Protein AF-A0A9P7FVW9-F1 (afdb_monomer_lite)

Foldseek 3Di:
DDDDDDDDDDDDDDDDDDDDPPPPPPPPPPQDDDPDDPDQDADPVRHGDDDDDDDDDDDDDDDDDDDDDDDDDDDDPVVVVVVVVVVVVPPPDDDDDDDFDDDDDDDDDDDDDDDDDDDDDDDDDDDDDDDDDDDDDDDDDDDDDDDDDDDDDDDDDDDDDDDDDDDDDDDDDDDDDDDDDDDDDDDDDDDDDDDDDPDDDDDDPVCCVVPDDDDPVVVVPPPPLPPPLLDDLVVVLVLLLVVCVVVVAQKEKQALAALLRDLFAFQLNRLVCNNFVQDDSDWMWMRGNQAIEIEDEPLCPVVSVVRGDPRYDYFHAPDDVGHVTPLRVCLVPDACGEYEYALSGFFLLRQVVSQVSCVVRNYDYDHDPDGSSVVSCPPRDDFDLAAKDAQDCLQLVDALLVLLQVQLVVLQPDDFQDPPPDPDDHDLQRRRFKAKRSNQVLVCNNHRMFPCRTPLGRGFGWIKIRGNPAIEIAHAPSRQDDPNVVSCVVSRYHYHHRVCVLVCLQVVVSDHYAYEYESRRRSVSCVSNPPSRYDYGHDPSVVVVVDGDPSNVSVVVVLVVQLVVLVVVLVVVVVVCVVVVDWDWQQRSQVSSQVSLVPDPPRPDHNDADDKDWAPSVVNNDDHDRPVRTDIHDPPTDIDD

pLDDT: mean 73.39, std 29.36, range [24.17, 98.81]

Radius of gyration: 37.04 Å; chains: 1; bounding box: 132×90×120 Å

Sequence (641 aa):
MIRHPTDSPTSTLNDVADDNLTFASDSERYDEIPTTLPEVHTDSNGRPKLTRSNTMTGTKKSMASSKWGYGWGVGKKQKEKEAEADKEQESMGSQTNLPLYQPPTSPPTRSNTQSTQASKSSMRTHHSQKSQQSVRIQESPRSHSPGPRDSLKRNDSQRSHVSQKSYSSQASRSTERSAASTQRSATLGQPSLASGSLRRPQLYPSDSTSTLVGSALERKMAEVDSIRDYGDTGEKLADLRRNMSTHHLDYYIVPGEDAHGSDCVAESDQRRQFISGFYGSAGQAIITMTSAYLFTDSRYWLQAREQLDKNWTLVKAGGVGEPKDWIEWLMDRVKDARIGLDARMISHEKAMLINDKILQANSKLVYPPQNLVDLVWKDKPQKSRAPIFLHPIEFAGVSATTKLHKLREWIKSQPPSVPSYSKGPATPDQVQVGTLITSLSCIAYLLNLRGSDIPHNPLFHAYLYVGLEGATLFIDGAKVVGSTGDYLKTLGVERREYLDLWTFLRRREWGTGKVLISPQTSYAISLMLTHYRYTVAPSWIEHTMAVKNETELDGLRRAYQRDGAAFVRFLAWLENKLNDGYDITEYEAASRLTEFRRSGKHFMGLAYKSISATGSNAALPHYTPRKSTARMIERDTPYLK

InterPro domains:
  IPR000587 Creatinase, N-terminal [PF01321] (237-358)
  IPR000994 Peptidase M24 [PF00557] (555-636)
  IPR029149 Creatinase/Aminopeptidase P/Spt16, N-terminal [G3DSA:3.40.350.10] (223-377)
  IPR029149 Creatinase/Aminopeptidase P/Spt16, N-terminal [G3DSA:3.40.350.10] (378-545)
  IPR029149 Creatinase/Aminopeptidase P/Spt16, N-terminal [SSF53092] (240-352)
  IPR036005 Creatinase/aminopeptidase-like [G3DSA:3.90.230.10] (546-640)
  IPR036005 Creatinase/aminopeptidase-like [SSF55920] (520-636)
  IPR050422 Xaa-Pro aminopeptidase P [PTHR43763] (164-640)

Secondary structure (DSSP, 8-state):
-----------------------------TT---SSPPP--B-TTS-B-------------------------S-STTHHHHHHHHHTTS-S----PPPPPPPPPPPPPPPP----------------------------------------------------------------------------------------PPPPTTTHHHHS---TTTTT-------------HHHHHHHHHHHHHTT-SEEEE-S--TT--SS--GGG-HHHHHH----SS-EEEEESS-EEEEE-TTSHHHHHHH--TTEEEEETT-TTS-SSHHHHHHTT-SS-EEEE-GGGSBHHHHHHHHHHHGGGT-EEE--SS-HHHHH-TTPPPPP-PPPEE--HHHHSS-HHHHHHHHHHHHHHSPP---TT--SPPPGGGSEEEEEE--HHHHHHHTTEE--SBTTB----EEEEEESS-EEEEE-GGG--THHHHHHHHTTEEEE-TTHHHHHHHHTTT-SSEEEE-TTSBHHHHHHH-TTSEEE---HHHHHHHS--HHHHHHHHHHHHHHHHHHHHHHHHHHHHHHTT---BHHHHHHHHHHHHHTSTT----SSPPP-EEGGGGGSTT----TTTPPB--TTS-EE-

Organism: NCBI:txid117069

Structure (mmCIF, N/CA/C/O backbone):
data_AF-A0A9P7FVW9-F1
#
_entry.id   AF-A0A9P7FVW9-F1
#
loop_
_atom_site.group_PDB
_atom_site.id
_atom_site.type_symbol
_atom_site.label_atom_id
_atom_site.label_alt_id
_atom_site.label_comp_id
_atom_site.label_asym_id
_atom_site.label_entity_id
_atom_site.label_seq_id
_atom_site.pdbx_PDB_ins_code
_atom_site.Cartn_x
_atom_site.Cartn_y
_atom_site.Cartn_z
_atom_site.occupancy
_atom_site.B_iso_or_equiv
_atom_site.auth_seq_id
_atom_site.auth_comp_id
_atom_site.auth_asym_id
_atom_site.auth_atom_id
_atom_site.pdbx_PDB_model_num
ATOM 1 N N . MET A 1 1 ? 43.905 15.626 -80.670 1.00 33.03 1 MET A N 1
ATOM 2 C CA . MET A 1 1 ? 44.367 16.608 -79.663 1.00 33.03 1 MET A CA 1
ATOM 3 C C . MET A 1 1 ? 44.145 15.970 -78.292 1.00 33.03 1 MET A C 1
ATOM 5 O O . MET A 1 1 ? 43.005 15.900 -77.875 1.00 33.03 1 MET A O 1
ATOM 9 N N . ILE A 1 2 ? 45.043 15.071 -77.856 1.00 26.33 2 ILE A N 1
ATOM 10 C CA . ILE A 1 2 ? 46.165 15.282 -76.898 1.00 26.33 2 ILE A CA 1
ATOM 11 C C . ILE A 1 2 ? 45.639 15.719 -75.516 1.00 26.33 2 ILE A C 1
ATOM 13 O O . ILE A 1 2 ? 45.000 16.757 -75.469 1.00 26.33 2 ILE A O 1
ATOM 17 N N . ARG A 1 3 ? 45.894 15.100 -74.351 1.00 24.17 3 ARG A N 1
ATOM 18 C CA . ARG A 1 3 ? 46.494 13.838 -73.843 1.00 24.17 3 ARG A CA 1
ATOM 19 C C . ARG A 1 3 ? 46.180 13.835 -72.319 1.00 24.17 3 ARG A C 1
ATOM 21 O O . ARG A 1 3 ? 46.150 14.906 -71.724 1.00 24.17 3 ARG A O 1
ATOM 28 N N . HIS A 1 4 ? 46.007 12.668 -71.693 1.00 28.38 4 HIS A N 1
ATOM 29 C CA . HIS A 1 4 ? 46.186 12.474 -70.234 1.00 28.38 4 HIS A CA 1
ATOM 30 C C . HIS A 1 4 ? 47.672 12.690 -69.836 1.00 28.38 4 HIS A C 1
ATOM 32 O O . HIS A 1 4 ? 48.522 12.571 -70.726 1.00 28.38 4 HIS A O 1
ATOM 38 N N . PRO A 1 5 ? 48.022 12.998 -68.562 1.00 34.16 5 PRO A N 1
ATOM 39 C CA . PRO A 1 5 ? 48.249 11.927 -67.573 1.00 34.16 5 PRO A CA 1
ATOM 40 C C . PRO A 1 5 ? 47.929 12.257 -66.095 1.00 34.16 5 PRO A C 1
ATOM 42 O O . PRO A 1 5 ? 47.655 13.388 -65.703 1.00 34.16 5 PRO A O 1
ATOM 45 N N . THR A 1 6 ? 47.950 11.170 -65.327 1.00 29.06 6 THR A N 1
ATOM 46 C CA . THR A 1 6 ? 48.055 10.990 -63.873 1.00 29.06 6 THR A CA 1
ATOM 47 C C . THR A 1 6 ? 49.204 11.774 -63.227 1.00 29.06 6 THR A C 1
ATOM 49 O O . THR A 1 6 ? 50.146 12.127 -63.924 1.00 29.06 6 THR A O 1
ATOM 52 N N . ASP A 1 7 ? 49.144 11.993 -61.904 1.00 26.38 7 ASP A N 1
ATOM 53 C CA . ASP A 1 7 ? 50.173 11.519 -60.956 1.00 26.38 7 ASP A CA 1
ATOM 54 C C . ASP A 1 7 ? 49.851 11.891 -59.497 1.00 26.38 7 ASP A C 1
ATOM 56 O O . ASP A 1 7 ? 49.470 13.011 -59.165 1.00 26.38 7 ASP A O 1
ATOM 60 N N . SER A 1 8 ? 50.024 10.902 -58.620 1.00 29.50 8 SER A N 1
ATOM 61 C CA . SER A 1 8 ? 50.327 11.079 -57.194 1.00 29.50 8 SER A CA 1
ATOM 62 C C . SER A 1 8 ? 51.852 11.087 -57.052 1.00 29.50 8 SER A C 1
ATOM 64 O O . SER A 1 8 ? 52.506 10.335 -57.775 1.00 29.50 8 SER A O 1
ATOM 66 N N . PRO A 1 9 ? 52.435 11.840 -56.104 1.00 29.36 9 PRO A N 1
ATOM 67 C CA . PRO A 1 9 ? 53.419 11.174 -55.251 1.00 29.36 9 PRO A CA 1
ATOM 68 C C . PRO A 1 9 ? 53.440 11.662 -53.794 1.00 29.36 9 PRO A C 1
ATOM 70 O O . PRO A 1 9 ? 53.329 12.840 -53.469 1.00 29.36 9 PRO A O 1
ATOM 73 N N . THR A 1 10 ? 53.658 10.684 -52.924 1.00 26.16 10 THR A N 1
ATOM 74 C CA . THR A 1 10 ? 54.301 10.755 -51.609 1.00 26.16 10 THR A CA 1
ATOM 75 C C . THR A 1 10 ? 55.466 11.750 -51.525 1.00 26.16 10 THR A C 1
ATOM 77 O O . THR A 1 10 ? 56.381 11.698 -52.343 1.00 26.16 10 THR A O 1
ATOM 80 N N . SER A 1 11 ? 55.503 12.541 -50.448 1.00 26.09 11 SER A N 1
ATOM 81 C CA . SER A 1 11 ? 56.744 13.025 -49.832 1.00 26.09 11 SER A CA 1
ATOM 82 C C . SER A 1 11 ? 56.567 13.116 -48.316 1.00 26.09 11 SER A C 1
ATOM 84 O O . SER A 1 11 ? 55.804 13.928 -47.796 1.00 26.09 11 SER A O 1
ATOM 86 N N . THR A 1 12 ? 57.256 12.213 -47.632 1.00 26.12 12 THR A N 1
ATOM 87 C CA . THR A 1 12 ? 57.608 12.232 -46.214 1.00 26.12 12 THR A CA 1
ATOM 88 C C . THR A 1 12 ? 58.617 13.345 -45.927 1.00 26.12 12 THR A C 1
ATOM 90 O O . THR A 1 12 ? 59.669 13.387 -46.560 1.00 26.12 12 THR A O 1
ATOM 93 N N . LEU A 1 13 ? 58.352 14.159 -44.905 1.00 25.83 13 LEU A N 1
ATOM 94 C CA . LEU A 1 13 ? 59.376 14.877 -44.144 1.00 25.83 13 LEU A CA 1
ATOM 95 C C . LEU A 1 13 ? 59.210 14.477 -42.675 1.00 25.83 13 LEU A C 1
ATOM 97 O O . LEU A 1 13 ? 58.238 14.853 -42.024 1.00 25.83 13 LEU A O 1
ATOM 101 N N . ASN A 1 14 ? 60.140 13.649 -42.205 1.00 27.19 14 ASN A N 1
ATOM 102 C CA . ASN A 1 14 ? 60.413 13.453 -40.788 1.00 27.19 14 ASN A CA 1
ATOM 103 C C . ASN A 1 14 ? 61.193 14.674 -40.289 1.00 27.19 14 ASN A C 1
ATOM 105 O O . ASN A 1 14 ? 62.109 15.098 -40.986 1.00 27.19 14 ASN A O 1
ATOM 109 N N . ASP A 1 15 ? 60.871 15.173 -39.095 1.00 26.33 15 ASP A N 1
ATOM 110 C CA . ASP A 1 15 ? 61.885 15.402 -38.060 1.00 26.33 15 ASP A CA 1
ATOM 111 C C . ASP A 1 15 ? 61.248 15.627 -36.671 1.00 26.33 15 ASP A C 1
ATOM 113 O O . ASP A 1 15 ? 60.527 16.590 -36.436 1.00 26.33 15 ASP A O 1
ATOM 117 N N . VAL A 1 16 ? 61.545 14.658 -35.795 1.00 26.61 16 VAL A N 1
ATOM 118 C CA . VAL A 1 16 ? 61.969 14.763 -34.384 1.00 26.61 16 VAL A CA 1
ATOM 119 C C . VAL A 1 16 ? 61.047 15.423 -33.335 1.00 26.61 16 VAL A C 1
ATOM 121 O O . VAL A 1 16 ? 60.956 16.639 -33.261 1.00 26.61 16 VAL A O 1
ATOM 124 N N . ALA A 1 17 ? 60.539 14.541 -32.450 1.00 27.83 17 ALA A N 1
ATOM 125 C CA . ALA A 1 17 ? 60.327 14.645 -30.987 1.00 27.83 17 ALA A CA 1
ATOM 126 C C . ALA A 1 17 ? 59.439 15.796 -30.448 1.00 27.83 17 ALA A C 1
ATOM 128 O O . ALA A 1 17 ? 59.603 16.952 -30.794 1.00 27.83 17 ALA A O 1
ATOM 129 N N . ASP A 1 18 ? 58.431 15.567 -29.606 1.00 27.38 18 ASP A N 1
ATOM 130 C CA . ASP A 1 18 ? 58.485 14.830 -28.343 1.00 27.38 18 ASP A CA 1
ATOM 131 C C . ASP A 1 18 ? 57.157 14.131 -28.005 1.00 27.38 18 ASP A C 1
ATOM 133 O O . ASP A 1 18 ? 56.059 14.645 -28.242 1.00 27.38 18 ASP A O 1
ATOM 137 N N . ASP A 1 19 ? 57.290 12.974 -27.357 1.00 38.09 19 ASP A N 1
ATOM 138 C CA . ASP A 1 19 ? 56.291 12.401 -26.462 1.00 38.09 19 ASP A CA 1
ATOM 139 C C . ASP A 1 19 ? 55.821 13.458 -25.453 1.00 38.09 19 ASP A C 1
ATOM 141 O O . ASP A 1 19 ? 56.627 13.944 -24.665 1.00 38.09 19 ASP A O 1
ATOM 145 N N . ASN A 1 20 ? 54.529 13.804 -25.473 1.00 29.03 20 ASN A N 1
ATOM 146 C CA . ASN A 1 20 ? 53.703 14.148 -24.302 1.00 29.03 20 ASN A CA 1
ATOM 147 C C . ASN A 1 20 ? 52.310 14.615 -24.757 1.00 29.03 20 ASN A C 1
ATOM 149 O O . ASN A 1 20 ? 51.932 15.775 -24.616 1.00 29.03 20 ASN A O 1
ATOM 153 N N . LEU A 1 21 ? 51.493 13.683 -25.251 1.00 26.52 21 LEU A N 1
ATOM 154 C CA . LEU A 1 21 ? 50.039 13.805 -25.115 1.00 26.52 21 LEU A CA 1
ATOM 155 C C . LEU A 1 21 ? 49.636 13.119 -23.807 1.00 26.52 21 LEU A C 1
ATOM 157 O O . LEU A 1 21 ? 48.954 12.098 -23.771 1.00 26.52 21 LEU A O 1
ATOM 161 N N . THR A 1 22 ? 50.110 13.690 -22.702 1.00 26.80 22 THR A N 1
ATOM 162 C CA . THR A 1 22 ? 49.490 13.485 -21.403 1.00 26.80 22 THR A CA 1
ATOM 163 C C . THR A 1 22 ? 48.146 14.196 -21.450 1.00 26.80 22 THR A C 1
ATOM 165 O O . THR A 1 22 ? 48.051 15.419 -21.380 1.00 26.80 22 THR A O 1
ATOM 168 N N . PHE A 1 23 ? 47.067 13.423 -21.560 1.00 27.09 23 PHE A N 1
ATOM 169 C CA . PHE A 1 23 ? 45.814 13.875 -20.980 1.00 27.09 23 PHE A CA 1
ATOM 170 C C . PHE A 1 23 ? 46.086 14.030 -19.485 1.00 27.09 23 PHE A C 1
ATOM 172 O O . PHE A 1 23 ? 46.113 13.047 -18.745 1.00 27.09 23 PHE A O 1
ATOM 179 N N . ALA A 1 24 ? 46.353 15.261 -19.052 1.00 28.62 24 ALA A N 1
ATOM 180 C CA . ALA A 1 24 ? 46.166 15.628 -17.667 1.00 28.62 24 ALA A CA 1
ATOM 181 C C . ALA A 1 24 ? 44.685 15.376 -17.379 1.00 28.62 24 ALA A C 1
ATOM 183 O O . ALA A 1 24 ? 43.808 16.148 -17.761 1.00 28.62 24 ALA A O 1
ATOM 184 N N . SER A 1 25 ? 44.398 14.220 -16.785 1.00 33.97 25 SER A N 1
ATOM 185 C CA . SER A 1 25 ? 43.187 14.067 -16.013 1.00 33.97 25 SER A CA 1
ATOM 186 C C . SER A 1 25 ? 43.306 15.096 -14.902 1.00 33.97 25 SER A C 1
ATOM 188 O O . SER A 1 25 ? 44.064 14.879 -13.953 1.00 33.97 25 SER A O 1
ATOM 190 N N . ASP A 1 26 ? 42.587 16.208 -15.015 1.00 28.19 26 ASP A N 1
ATOM 191 C CA . ASP A 1 26 ? 42.162 16.909 -13.817 1.00 28.19 26 ASP A CA 1
ATOM 192 C C . ASP A 1 26 ? 41.337 15.889 -13.041 1.00 28.19 26 ASP A C 1
ATOM 194 O O . ASP A 1 26 ? 40.181 15.581 -13.337 1.00 28.19 26 ASP A O 1
ATOM 198 N N . SER A 1 27 ? 42.031 15.234 -12.118 1.00 36.25 27 SER A N 1
ATOM 199 C CA . SER A 1 27 ? 41.501 14.278 -11.178 1.00 36.25 27 SER A CA 1
ATOM 200 C C . SER A 1 27 ? 40.690 15.047 -10.149 1.00 36.25 27 SER A C 1
ATOM 202 O O . SER A 1 27 ? 41.036 15.088 -8.971 1.00 36.25 27 SER A O 1
ATOM 204 N N . GLU A 1 28 ? 39.595 15.656 -10.584 1.00 30.92 28 GLU A N 1
ATOM 205 C CA . GLU A 1 28 ? 38.468 15.826 -9.695 1.00 30.92 28 GLU A CA 1
ATOM 206 C C . GLU A 1 28 ? 37.916 14.421 -9.479 1.00 30.92 28 GLU A C 1
ATOM 208 O O . GLU A 1 28 ? 37.372 13.769 -10.375 1.00 30.92 28 GLU A O 1
ATOM 213 N N . ARG A 1 29 ? 38.161 13.884 -8.283 1.00 33.62 29 ARG A N 1
ATOM 214 C CA . ARG A 1 29 ? 37.499 12.666 -7.833 1.00 33.62 29 ARG A CA 1
ATOM 215 C C . ARG A 1 29 ? 35.999 12.941 -7.890 1.00 33.62 29 ARG A C 1
ATOM 217 O O . ARG A 1 29 ? 35.458 13.625 -7.030 1.00 33.62 29 ARG A O 1
ATOM 224 N N . TYR A 1 30 ? 35.331 12.377 -8.891 1.00 41.19 30 TYR A N 1
ATOM 225 C CA . TYR A 1 30 ? 33.890 12.511 -9.147 1.00 41.19 30 TYR A CA 1
ATOM 226 C C . TYR A 1 30 ? 32.977 12.016 -8.001 1.00 41.19 30 TYR A C 1
ATOM 228 O O . TYR A 1 30 ? 31.753 12.055 -8.128 1.00 41.19 30 TYR A O 1
ATOM 236 N N . ASP A 1 31 ? 33.552 11.563 -6.885 1.00 42.53 31 ASP A N 1
ATOM 237 C CA . ASP A 1 31 ? 32.847 11.186 -5.660 1.00 42.53 31 ASP A CA 1
ATOM 238 C C . ASP A 1 31 ? 32.510 12.387 -4.755 1.00 42.53 31 ASP A C 1
ATOM 240 O O . ASP A 1 31 ? 31.701 12.252 -3.832 1.00 42.53 31 ASP A O 1
ATOM 244 N N . GLU A 1 32 ? 33.073 13.569 -5.021 1.00 43.06 32 GLU A N 1
ATOM 245 C CA . GLU A 1 32 ? 32.806 14.794 -4.264 1.00 43.06 32 GLU A CA 1
ATOM 246 C C . GLU A 1 32 ? 31.879 15.727 -5.054 1.00 43.06 32 GLU A C 1
ATOM 248 O O . GLU A 1 32 ? 32.303 16.633 -5.762 1.00 43.06 32 GLU A O 1
ATOM 253 N N . ILE A 1 33 ? 30.567 15.509 -4.930 1.00 49.12 33 ILE A N 1
ATOM 254 C CA . ILE A 1 33 ? 29.585 16.541 -5.295 1.00 49.12 33 ILE A CA 1
ATOM 255 C C . ILE A 1 33 ? 29.748 17.679 -4.273 1.00 49.12 33 ILE A C 1
ATOM 257 O O . ILE A 1 33 ? 29.624 17.396 -3.075 1.00 49.12 33 ILE A O 1
ATOM 261 N N . PRO A 1 34 ? 29.983 18.939 -4.687 1.00 40.78 34 PRO A N 1
ATOM 262 C CA . PRO A 1 34 ? 30.110 20.053 -3.756 1.00 40.78 34 PRO A CA 1
ATOM 263 C C . PRO A 1 34 ? 28.891 20.127 -2.829 1.00 40.78 34 PRO A C 1
ATOM 265 O O . PRO A 1 34 ? 27.744 20.135 -3.279 1.00 40.78 34 PRO A O 1
ATOM 268 N N . THR A 1 35 ? 29.126 20.182 -1.517 1.00 46.50 35 THR A N 1
ATOM 269 C CA . THR A 1 35 ? 28.070 20.299 -0.493 1.00 46.50 35 THR A CA 1
ATOM 270 C C . THR A 1 35 ? 27.381 21.662 -0.486 1.00 46.50 35 THR A C 1
ATOM 272 O O . THR A 1 35 ? 26.386 21.846 0.210 1.00 46.50 35 THR A O 1
ATOM 275 N N . THR A 1 36 ? 27.892 22.614 -1.261 1.00 42.09 36 THR A N 1
ATOM 276 C CA . THR A 1 36 ? 27.382 23.977 -1.380 1.00 42.09 36 THR A CA 1
ATOM 277 C C . THR A 1 36 ? 26.978 24.248 -2.822 1.00 42.09 36 THR A C 1
ATOM 279 O O . THR A 1 36 ? 27.775 24.065 -3.743 1.00 42.09 36 THR A O 1
ATOM 282 N N . LEU A 1 37 ? 25.732 24.687 -3.018 1.00 40.00 37 LEU A N 1
ATOM 283 C CA . LEU A 1 37 ? 25.268 25.193 -4.309 1.00 40.00 37 LEU A CA 1
ATOM 284 C C . LEU A 1 37 ? 26.120 26.412 -4.716 1.00 40.00 37 LEU A C 1
ATOM 286 O O . LEU A 1 37 ? 26.467 27.205 -3.839 1.00 40.00 37 LEU A O 1
ATOM 290 N N . PRO A 1 38 ? 26.446 26.595 -6.008 1.00 47.56 38 PRO A N 1
ATOM 291 C CA . PRO A 1 38 ? 27.089 27.822 -6.467 1.00 47.56 38 PRO A CA 1
ATOM 292 C C . PRO A 1 38 ? 26.199 29.036 -6.163 1.00 47.56 38 PRO A C 1
ATOM 294 O O . PRO A 1 38 ? 24.972 28.952 -6.267 1.00 47.56 38 PRO A O 1
ATOM 297 N N . GLU A 1 39 ? 26.814 30.159 -5.784 1.00 48.72 39 GLU A N 1
ATOM 298 C CA . GLU A 1 39 ? 26.090 31.398 -5.489 1.00 48.72 39 GLU A CA 1
ATOM 299 C C . GLU A 1 39 ? 25.272 31.853 -6.704 1.00 48.72 39 GLU A C 1
ATOM 301 O O . GLU A 1 39 ? 25.780 32.033 -7.813 1.00 48.72 39 GLU A O 1
ATOM 306 N N . VAL A 1 40 ? 23.970 32.047 -6.496 1.00 51.12 40 VAL A N 1
ATOM 307 C CA . VAL A 1 40 ? 23.073 32.580 -7.520 1.00 51.12 40 VAL A CA 1
ATOM 308 C C . VAL A 1 40 ? 23.276 34.090 -7.571 1.00 51.12 40 VAL A C 1
ATOM 310 O O . VAL A 1 40 ? 22.735 34.820 -6.745 1.00 51.12 40 VAL A O 1
ATOM 313 N N . HIS A 1 41 ? 24.048 34.579 -8.541 1.00 55.56 41 HIS A N 1
ATOM 314 C CA . HIS A 1 41 ? 24.176 36.019 -8.746 1.00 55.56 41 HIS A CA 1
ATOM 315 C C . HIS A 1 41 ? 22.826 36.611 -9.145 1.00 55.56 41 HIS A C 1
ATOM 317 O O . HIS A 1 41 ? 22.261 36.251 -10.179 1.00 55.56 41 HIS A O 1
ATOM 323 N N . THR A 1 42 ? 22.309 37.527 -8.335 1.00 60.06 42 THR A N 1
ATOM 324 C CA . THR A 1 42 ? 21.087 38.270 -8.634 1.00 60.06 42 THR A CA 1
ATOM 325 C C . THR A 1 42 ? 21.401 39.611 -9.291 1.00 60.06 42 THR A C 1
ATOM 327 O O . THR A 1 42 ? 22.466 40.189 -9.078 1.00 60.06 42 THR A O 1
ATOM 330 N N . ASP A 1 43 ? 20.484 40.128 -10.106 1.00 67.12 43 ASP A N 1
ATOM 331 C CA . ASP A 1 43 ? 20.532 41.530 -10.526 1.00 67.12 43 ASP A CA 1
ATOM 332 C C . ASP A 1 43 ? 20.187 42.486 -9.363 1.00 67.12 43 ASP A C 1
ATOM 334 O O . ASP A 1 43 ? 19.861 42.054 -8.254 1.00 67.12 43 ASP A O 1
ATOM 338 N N . SER A 1 44 ? 20.251 43.800 -9.608 1.00 63.19 44 SER A N 1
ATOM 339 C CA . SER A 1 44 ? 19.953 44.839 -8.606 1.00 63.19 44 SER A CA 1
ATOM 340 C C . SER A 1 44 ? 18.523 44.786 -8.051 1.00 63.19 44 SER A C 1
ATOM 342 O O . SER A 1 44 ? 18.223 45.489 -7.092 1.00 63.19 44 SER A O 1
ATOM 344 N N . ASN A 1 45 ? 17.652 43.961 -8.642 1.00 62.31 45 ASN A N 1
ATOM 345 C CA . ASN A 1 45 ? 16.263 43.758 -8.246 1.00 62.31 45 ASN A CA 1
ATOM 346 C C . ASN A 1 45 ? 16.022 42.346 -7.669 1.00 62.31 45 ASN A C 1
ATOM 348 O O . ASN A 1 45 ? 14.871 41.925 -7.547 1.00 62.31 45 ASN A O 1
ATOM 352 N N . GLY A 1 46 ? 17.083 41.600 -7.333 1.00 55.75 46 GLY A N 1
ATOM 353 C CA . GLY A 1 46 ? 16.991 40.300 -6.664 1.00 55.75 46 GLY A CA 1
ATOM 354 C C . GLY A 1 46 ? 16.620 39.121 -7.572 1.00 55.75 46 GLY A C 1
ATOM 355 O O . GLY A 1 46 ? 16.246 38.066 -7.065 1.00 55.75 46 GLY A O 1
ATOM 356 N N . ARG A 1 47 ? 16.702 39.253 -8.906 1.00 61.47 47 ARG A N 1
ATOM 357 C CA . ARG A 1 47 ? 16.367 38.162 -9.842 1.00 61.47 47 ARG A CA 1
ATOM 358 C C . ARG A 1 47 ? 17.606 37.367 -10.261 1.00 61.47 47 ARG A C 1
ATOM 360 O O . ARG A 1 47 ? 18.617 37.993 -10.569 1.00 61.47 47 ARG A O 1
ATOM 367 N N . PRO A 1 48 ? 17.542 36.023 -10.353 1.00 52.06 48 PRO A N 1
ATOM 368 C CA . PRO A 1 48 ? 18.669 35.195 -10.785 1.00 52.06 48 PRO A CA 1
ATOM 369 C C . PRO A 1 48 ? 19.185 35.595 -12.173 1.00 52.06 48 PRO A C 1
ATOM 371 O O . PRO A 1 48 ? 18.433 35.604 -13.151 1.00 52.06 48 PRO A O 1
ATOM 374 N N . LYS A 1 49 ? 20.478 35.900 -12.274 1.00 47.09 49 LYS A N 1
ATOM 375 C CA . LYS A 1 49 ? 21.154 36.293 -13.510 1.00 47.09 49 LYS A CA 1
ATOM 376 C C . LYS A 1 49 ? 21.747 35.047 -14.170 1.00 47.09 49 LYS A C 1
ATOM 378 O O . LYS A 1 49 ? 22.761 34.520 -13.731 1.00 47.09 49 LYS A O 1
ATOM 383 N N . LEU A 1 50 ? 21.112 34.567 -15.238 1.00 38.72 50 LEU A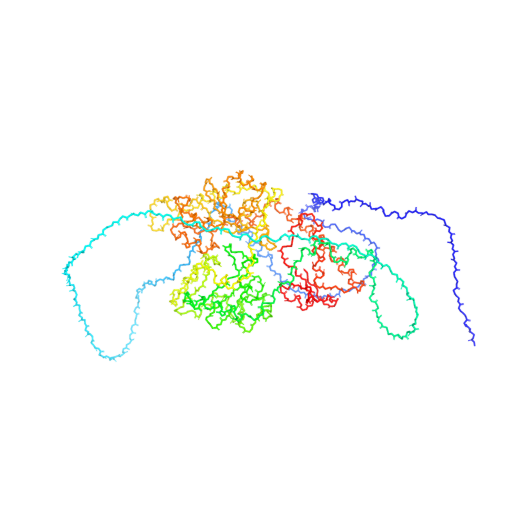 N 1
ATOM 384 C CA . LEU A 1 50 ? 21.640 33.471 -16.057 1.00 38.72 50 LEU A CA 1
ATOM 385 C C . LEU A 1 50 ? 22.812 33.981 -16.906 1.00 38.72 50 LEU A C 1
ATOM 387 O O . LEU A 1 50 ? 22.612 34.640 -17.927 1.00 38.72 50 LEU A O 1
ATOM 391 N N . THR A 1 51 ? 24.042 33.681 -16.501 1.00 40.53 51 THR A N 1
ATOM 392 C CA . THR A 1 51 ? 25.233 33.898 -17.325 1.00 40.53 51 THR A CA 1
ATOM 393 C C . THR A 1 51 ? 25.414 32.716 -18.277 1.00 40.53 51 THR A C 1
ATOM 395 O O . THR A 1 51 ? 25.692 31.595 -17.866 1.00 40.53 51 THR A O 1
ATOM 398 N N . ARG A 1 52 ? 25.250 32.951 -19.584 1.00 35.62 52 ARG A N 1
ATOM 399 C CA . ARG A 1 52 ? 25.737 32.016 -20.607 1.00 35.62 52 ARG A CA 1
ATOM 400 C C . ARG A 1 52 ? 27.243 32.209 -20.747 1.00 35.62 52 ARG A C 1
ATOM 402 O O . ARG A 1 52 ? 27.683 33.264 -21.199 1.00 35.62 52 ARG A O 1
ATOM 409 N N . SER A 1 53 ? 28.026 31.206 -20.378 1.00 32.84 53 SER A N 1
ATOM 410 C CA . SER A 1 53 ? 29.429 31.106 -20.767 1.00 32.84 53 SER A CA 1
ATOM 411 C C . SER A 1 53 ? 29.495 30.774 -22.262 1.00 32.84 53 SER A C 1
ATOM 413 O O . SER A 1 53 ? 29.128 29.686 -22.696 1.00 32.84 53 SER A O 1
ATOM 415 N N . ASN A 1 54 ? 29.916 31.747 -23.070 1.00 31.31 54 ASN A N 1
ATOM 416 C CA . ASN A 1 54 ? 30.217 31.533 -24.482 1.00 31.31 54 ASN A CA 1
ATOM 417 C C . ASN A 1 54 ? 31.559 30.806 -24.599 1.00 31.31 54 ASN A C 1
ATOM 419 O O . ASN A 1 54 ? 32.609 31.399 -24.364 1.00 31.31 54 ASN A O 1
ATOM 423 N N . THR A 1 55 ? 31.532 29.553 -25.032 1.00 31.12 55 THR A N 1
ATOM 424 C CA . THR A 1 55 ? 32.667 28.916 -25.704 1.00 31.12 55 THR A CA 1
ATOM 425 C C . THR A 1 55 ? 32.263 28.716 -27.162 1.00 31.12 55 THR A C 1
ATOM 427 O O . THR A 1 55 ? 31.164 28.239 -27.423 1.00 31.12 55 THR A O 1
ATOM 430 N N . MET A 1 56 ? 33.155 29.088 -28.087 1.00 30.50 56 MET A N 1
ATOM 431 C CA . MET A 1 56 ? 33.057 29.018 -29.559 1.00 30.50 56 MET A CA 1
ATOM 432 C C . MET A 1 56 ? 32.564 30.287 -30.278 1.00 30.50 56 MET A C 1
ATOM 434 O O . MET A 1 56 ? 31.378 30.532 -30.491 1.00 30.50 56 MET A O 1
ATOM 438 N N . THR A 1 57 ? 33.537 31.070 -30.749 1.00 35.00 57 THR A N 1
ATOM 439 C CA . THR A 1 57 ? 33.409 31.982 -31.890 1.00 35.00 57 THR A CA 1
ATOM 440 C C . THR A 1 57 ? 33.250 31.170 -33.177 1.00 35.00 57 THR A C 1
ATOM 442 O O . THR A 1 57 ? 34.212 30.578 -33.659 1.00 35.00 57 THR A O 1
ATOM 445 N N . GLY A 1 58 ? 32.039 31.160 -33.733 1.00 30.05 58 GLY A N 1
ATOM 446 C CA . GLY A 1 58 ? 31.704 30.556 -35.023 1.00 30.05 58 GLY A CA 1
ATOM 447 C C . GLY A 1 58 ? 30.750 31.454 -35.816 1.00 30.05 58 GLY A C 1
ATOM 448 O O . GLY A 1 58 ? 29.839 32.066 -35.270 1.00 30.05 58 GLY A O 1
ATOM 449 N N . THR A 1 59 ? 31.027 31.575 -37.103 1.00 30.02 59 THR A N 1
ATOM 450 C CA . THR A 1 59 ? 30.573 32.538 -38.115 1.00 30.02 59 THR A CA 1
ATOM 451 C C . THR A 1 59 ? 29.056 32.793 -38.201 1.00 30.02 59 THR A C 1
ATOM 453 O O . THR A 1 59 ? 28.246 31.872 -38.256 1.00 30.02 59 THR A O 1
ATOM 456 N N . LYS A 1 60 ? 28.665 34.074 -38.319 1.00 31.72 60 LYS A N 1
ATOM 457 C CA . LYS A 1 60 ? 27.287 34.518 -38.608 1.00 31.72 60 LYS A CA 1
ATOM 458 C C . LYS A 1 60 ? 26.862 34.144 -40.037 1.00 31.72 60 LYS A C 1
ATOM 460 O O . LYS A 1 60 ? 27.523 34.543 -40.993 1.00 31.72 60 LYS A O 1
ATOM 465 N N . LYS A 1 61 ? 25.682 33.533 -40.189 1.00 28.78 61 LYS A N 1
ATOM 466 C CA . LYS A 1 61 ? 24.846 33.631 -41.400 1.00 28.78 61 LYS A CA 1
ATOM 467 C C . LYS A 1 61 ? 23.378 33.784 -41.001 1.00 28.78 61 LYS A C 1
ATOM 469 O O . LYS A 1 61 ? 22.863 33.016 -40.198 1.00 28.78 61 LYS A O 1
ATOM 474 N N . SER A 1 62 ? 22.726 34.810 -41.544 1.00 29.73 62 SER A N 1
ATOM 475 C CA . SER A 1 62 ? 21.298 35.081 -41.373 1.00 29.73 62 SER A CA 1
ATOM 476 C C . SER A 1 62 ? 20.456 34.259 -42.350 1.00 29.73 62 SER A C 1
ATOM 478 O O . SER A 1 62 ? 20.837 34.185 -43.516 1.00 29.73 62 SER A O 1
ATOM 480 N N . MET A 1 63 ? 19.271 33.796 -41.943 1.00 27.91 63 MET A N 1
ATOM 481 C CA . MET A 1 63 ? 17.992 34.232 -42.533 1.00 27.91 63 MET A CA 1
ATOM 482 C C . MET A 1 63 ? 16.767 33.551 -41.894 1.00 27.91 63 MET A C 1
ATOM 484 O O . MET A 1 63 ? 16.797 32.381 -41.541 1.00 27.91 63 MET A O 1
ATOM 488 N N . ALA A 1 64 ? 15.687 34.341 -41.872 1.00 26.42 64 ALA A N 1
ATOM 489 C CA . ALA A 1 64 ? 14.276 33.981 -42.045 1.00 26.42 64 ALA A CA 1
ATOM 490 C C . ALA A 1 64 ? 13.517 33.210 -40.943 1.00 26.42 64 ALA A C 1
ATOM 492 O O . ALA A 1 64 ? 13.407 31.990 -40.921 1.00 26.42 64 ALA A O 1
ATOM 493 N N . SER A 1 65 ? 12.846 34.016 -40.114 1.00 31.47 65 SER A N 1
ATOM 494 C CA . SER A 1 65 ? 11.428 33.908 -39.733 1.00 31.47 65 SER A CA 1
ATOM 495 C C . SER A 1 65 ? 10.602 32.839 -40.475 1.00 31.47 65 SER A C 1
ATOM 497 O O . SER A 1 65 ? 10.277 33.008 -41.650 1.00 31.47 65 SER A O 1
ATOM 499 N N . SER A 1 66 ? 10.078 31.865 -39.728 1.00 27.31 66 SER A N 1
ATOM 500 C CA . SER A 1 66 ? 8.728 31.350 -39.970 1.00 27.31 66 SER A CA 1
ATOM 501 C C . SER A 1 66 ? 7.977 31.224 -38.644 1.00 27.31 66 SER A C 1
ATOM 503 O O . SER A 1 66 ? 8.475 30.739 -37.631 1.00 27.31 66 SER A O 1
ATOM 505 N N . LYS A 1 67 ? 6.785 31.805 -38.658 1.00 27.88 67 LYS A N 1
ATOM 506 C CA . LYS A 1 67 ? 5.882 32.047 -37.544 1.00 27.88 67 LYS A CA 1
ATOM 507 C C . LYS A 1 67 ? 4.906 30.873 -37.491 1.00 27.88 67 LYS A C 1
ATOM 509 O O . LYS A 1 67 ? 4.107 30.732 -38.406 1.00 27.88 67 LYS A O 1
ATOM 514 N N . TRP A 1 68 ? 4.949 30.072 -36.431 1.00 25.53 68 TRP A N 1
ATOM 515 C CA . TRP A 1 68 ? 3.855 29.176 -36.046 1.00 25.53 68 TRP A CA 1
ATOM 516 C C . TRP A 1 68 ? 3.490 29.486 -34.599 1.00 25.53 68 TRP A C 1
ATOM 518 O O . TRP A 1 68 ? 4.238 29.198 -33.668 1.00 25.53 68 TRP A O 1
ATOM 528 N N . GLY A 1 69 ? 2.369 30.187 -34.436 1.00 24.31 69 GLY A N 1
ATOM 529 C CA . GLY A 1 69 ? 1.794 30.499 -33.138 1.00 24.31 69 GLY A CA 1
ATOM 530 C C . GLY A 1 69 ? 0.924 29.348 -32.649 1.00 24.31 69 GLY A C 1
ATOM 531 O O . GLY A 1 69 ? 0.089 28.849 -33.394 1.00 24.31 69 GLY A O 1
ATOM 532 N N . TYR A 1 70 ? 1.080 28.994 -31.377 1.00 27.62 70 TYR A N 1
ATOM 533 C CA . TYR A 1 70 ? 0.028 28.364 -30.590 1.00 27.62 70 TYR A CA 1
ATOM 534 C C . TYR A 1 70 ? -0.406 29.366 -29.526 1.00 27.62 70 TYR A C 1
ATOM 536 O O . TYR A 1 70 ? 0.398 29.829 -28.716 1.00 27.62 70 TYR A O 1
ATOM 544 N N . GLY A 1 71 ? -1.677 29.757 -29.595 1.00 29.66 71 GLY A N 1
ATOM 545 C CA . GLY A 1 71 ? -2.303 30.655 -28.641 1.00 29.66 71 GLY A CA 1
ATOM 546 C C . GLY A 1 71 ? -2.545 29.963 -27.306 1.00 29.66 71 GLY A C 1
ATOM 547 O O . GLY A 1 71 ? -3.167 28.908 -27.255 1.00 29.66 71 GLY A O 1
ATOM 548 N N . TRP A 1 72 ? -2.112 30.616 -26.231 1.00 28.80 72 TRP A N 1
ATOM 549 C CA . TRP A 1 72 ? -2.709 30.486 -24.907 1.00 28.80 72 TRP A CA 1
ATOM 550 C C . TRP A 1 72 ? -2.926 31.890 -24.349 1.00 28.80 72 TRP A C 1
ATOM 552 O O . TRP A 1 72 ? -2.048 32.750 -24.409 1.00 28.80 72 TRP A O 1
ATOM 562 N N . GLY A 1 73 ? -4.165 32.122 -23.923 1.00 31.08 73 GLY A N 1
ATOM 563 C CA . GLY A 1 73 ? -4.772 33.429 -23.739 1.00 31.08 73 GLY A CA 1
ATOM 564 C C . GLY A 1 73 ? -4.173 34.299 -22.637 1.00 31.08 73 GLY A C 1
ATOM 565 O O . GLY A 1 73 ? -3.714 33.852 -21.586 1.00 31.08 73 GLY A O 1
ATOM 566 N N . VAL A 1 74 ? -4.273 35.597 -22.901 1.00 36.22 74 VAL A N 1
ATOM 567 C CA . VAL A 1 74 ? -4.131 36.705 -21.963 1.00 36.22 74 VAL A CA 1
ATOM 568 C C . VAL A 1 74 ? -5.263 36.609 -20.933 1.00 36.22 74 VAL A C 1
ATOM 570 O O . VAL A 1 74 ? -6.414 36.879 -21.253 1.00 36.22 74 VAL A O 1
ATOM 573 N N . GLY A 1 75 ? -4.950 36.188 -19.705 1.00 38.75 75 GLY A N 1
ATOM 574 C CA . GLY A 1 75 ? -5.947 36.106 -18.625 1.00 38.75 75 GLY A CA 1
ATOM 575 C C . GLY A 1 75 ? -5.404 35.968 -17.198 1.00 38.75 75 GLY A C 1
ATOM 576 O O . GLY A 1 75 ? -6.188 35.793 -16.273 1.00 38.75 75 GLY A O 1
ATOM 577 N N . LYS A 1 76 ? -4.082 36.039 -16.978 1.00 43.34 76 LYS A N 1
ATOM 578 C CA . LYS A 1 76 ? -3.490 35.835 -15.637 1.00 43.34 76 LYS A CA 1
ATOM 579 C C . LYS A 1 76 ? -3.332 37.101 -14.790 1.00 43.34 76 LYS A C 1
ATOM 581 O O . LYS A 1 76 ? -3.427 37.019 -13.574 1.00 43.34 76 LYS A O 1
ATOM 586 N N . LYS A 1 77 ? -3.164 38.277 -15.402 1.00 41.94 77 LYS A N 1
ATOM 587 C CA . LYS A 1 77 ? -2.790 39.495 -14.656 1.00 41.94 77 LYS A CA 1
ATOM 588 C C . LYS A 1 77 ? -3.903 40.123 -13.812 1.00 41.94 77 LYS A C 1
ATOM 590 O O . LYS A 1 77 ? -3.593 40.905 -12.923 1.00 41.94 77 LYS A O 1
ATOM 595 N N . GLN A 1 78 ? -5.171 39.806 -14.073 1.00 41.34 78 GLN A N 1
ATOM 596 C CA . GLN A 1 78 ? -6.290 40.369 -13.305 1.00 41.34 78 GLN A CA 1
ATOM 597 C C . GLN A 1 78 ? -6.636 39.508 -12.080 1.00 41.34 78 GLN A C 1
ATOM 599 O O . GLN A 1 78 ? -6.913 40.045 -11.016 1.00 41.34 78 GLN A O 1
ATOM 604 N N . LYS A 1 79 ? -6.490 38.182 -12.199 1.00 42.19 79 LYS A N 1
ATOM 605 C CA . LYS A 1 79 ? -6.800 37.216 -11.133 1.00 42.19 79 LYS A CA 1
ATOM 606 C C . LYS A 1 79 ? -5.766 37.196 -10.003 1.00 42.19 79 LYS A C 1
ATOM 608 O O . LYS A 1 79 ? -6.105 36.898 -8.866 1.00 42.19 79 LYS A O 1
ATOM 613 N N . GLU A 1 80 ? -4.513 37.528 -10.310 1.00 47.69 80 GLU A N 1
ATOM 614 C CA . GLU A 1 80 ? -3.449 37.653 -9.301 1.00 47.69 80 GLU A CA 1
ATOM 615 C C . GLU A 1 80 ? -3.630 38.902 -8.425 1.00 47.69 80 GLU A C 1
ATOM 617 O O . GLU A 1 80 ? -3.306 38.856 -7.245 1.00 47.69 80 GLU A O 1
ATOM 622 N N . LYS A 1 81 ? -4.232 39.975 -8.961 1.00 45.16 81 LYS A N 1
ATOM 623 C CA . LYS A 1 81 ? -4.507 41.212 -8.211 1.00 45.16 81 LYS A CA 1
ATOM 624 C C . LYS A 1 81 ? -5.684 41.091 -7.240 1.00 45.16 81 LYS A C 1
ATOM 626 O O . LYS A 1 81 ? -5.666 41.728 -6.196 1.00 45.16 81 LYS A O 1
ATOM 631 N N . GLU A 1 82 ? -6.687 40.282 -7.571 1.00 45.03 82 GLU A N 1
ATOM 632 C CA . GLU A 1 82 ? -7.818 39.997 -6.673 1.00 45.03 82 GLU A CA 1
ATOM 633 C C . GLU A 1 82 ? -7.404 39.035 -5.544 1.00 45.03 82 GLU A C 1
ATOM 635 O O . GLU A 1 82 ? -7.772 39.240 -4.394 1.00 45.03 82 GLU A O 1
ATOM 640 N N . ALA A 1 83 ? -6.530 38.061 -5.831 1.00 50.03 83 ALA A N 1
ATOM 641 C CA . ALA A 1 83 ? -6.025 37.113 -4.832 1.00 50.03 83 ALA A CA 1
ATOM 642 C C . ALA A 1 83 ? -5.052 37.728 -3.801 1.00 50.03 83 ALA A C 1
ATOM 644 O O . ALA A 1 83 ? -4.854 37.158 -2.727 1.00 50.03 83 ALA A O 1
ATOM 645 N N . GLU A 1 84 ? -4.418 38.859 -4.125 1.00 49.53 84 GLU A N 1
ATOM 646 C CA . GLU A 1 84 ? -3.582 39.618 -3.184 1.00 49.53 84 GLU A CA 1
ATOM 647 C C . GLU A 1 84 ? -4.426 40.468 -2.222 1.00 49.53 84 GLU A C 1
ATOM 649 O O . GLU A 1 84 ? -4.079 40.568 -1.049 1.00 49.53 84 GLU A O 1
ATOM 654 N N . ALA A 1 85 ? -5.572 40.989 -2.676 1.00 43.81 85 ALA A N 1
ATOM 655 C CA . ALA A 1 85 ? -6.489 41.765 -1.840 1.00 43.81 85 ALA A CA 1
ATOM 656 C C . ALA A 1 85 ? -7.225 40.896 -0.799 1.00 43.81 85 ALA A C 1
ATOM 658 O O . ALA A 1 85 ? -7.415 41.330 0.336 1.00 43.81 85 ALA A O 1
ATOM 659 N N . ASP A 1 86 ? -7.561 39.648 -1.144 1.00 45.09 86 ASP A N 1
ATOM 660 C CA . ASP A 1 86 ? -8.224 38.716 -0.217 1.00 45.09 86 ASP A CA 1
ATOM 661 C C . ASP A 1 86 ? -7.274 38.192 0.882 1.00 45.09 86 ASP A C 1
ATOM 663 O O . ASP A 1 86 ? -7.705 37.878 1.992 1.00 45.09 86 ASP A O 1
ATOM 667 N N . LYS A 1 87 ? -5.958 38.157 0.624 1.00 45.81 87 LYS A N 1
ATOM 668 C CA . LYS A 1 87 ? -4.952 37.716 1.610 1.00 45.81 87 LYS A CA 1
ATOM 669 C C . LYS A 1 87 ? -4.677 38.732 2.717 1.00 45.81 87 LYS A C 1
ATOM 671 O O . LYS A 1 87 ? -4.260 38.329 3.802 1.00 45.81 87 LYS A O 1
ATOM 676 N N . GLU A 1 88 ? -4.914 40.020 2.479 1.00 39.41 88 GLU A N 1
ATOM 677 C CA . GLU A 1 88 ? -4.725 41.060 3.499 1.00 39.41 88 GLU A CA 1
ATOM 678 C C . GLU A 1 88 ? -5.892 41.142 4.503 1.00 39.41 88 GLU A C 1
ATOM 680 O O . GLU A 1 88 ? -5.728 41.727 5.573 1.00 39.41 88 GLU A O 1
ATOM 685 N N . GLN A 1 89 ? -7.040 40.500 4.237 1.00 35.34 89 GLN A N 1
ATOM 686 C CA . GLN A 1 89 ? -8.168 40.447 5.182 1.00 35.34 89 GLN A CA 1
ATOM 687 C C . GLN A 1 89 ? -8.165 39.230 6.128 1.00 35.34 89 GLN A C 1
ATOM 689 O O . GLN A 1 89 ? -8.818 39.281 7.169 1.00 35.34 89 GLN A O 1
ATOM 694 N N . GLU A 1 90 ? -7.402 38.168 5.846 1.00 36.66 90 GLU A N 1
ATOM 695 C CA . GLU A 1 90 ? -7.372 36.944 6.675 1.00 36.66 90 GLU A CA 1
ATOM 696 C C . GLU A 1 90 ? -6.274 36.921 7.763 1.00 36.66 90 GLU A C 1
ATOM 698 O O . GLU A 1 90 ? -6.214 35.986 8.563 1.00 36.66 90 GLU A O 1
ATOM 703 N N . SER A 1 91 ? -5.408 37.939 7.868 1.00 30.52 91 SER A N 1
ATOM 704 C CA . SER A 1 91 ? -4.253 37.904 8.788 1.00 30.52 91 SER A CA 1
ATOM 705 C C . SER A 1 91 ? -4.536 38.326 10.242 1.00 30.52 91 SER A C 1
ATOM 707 O O . SER A 1 91 ? -3.595 38.543 11.007 1.00 30.52 91 SER A O 1
ATOM 709 N N . MET A 1 92 ? -5.798 38.431 10.667 1.00 34.09 92 MET A N 1
ATOM 710 C CA . MET A 1 92 ? -6.159 38.686 12.069 1.00 34.09 92 MET A CA 1
ATOM 711 C C . MET A 1 92 ? -6.944 37.510 12.661 1.00 34.09 92 MET A C 1
ATOM 713 O O . MET A 1 92 ? -8.170 37.493 12.654 1.00 34.09 92 MET A O 1
ATOM 717 N N . GLY A 1 93 ? -6.206 36.541 13.220 1.00 35.41 93 GLY A N 1
ATOM 718 C CA . GLY A 1 93 ? -6.737 35.521 14.134 1.00 35.41 93 GLY A CA 1
ATOM 719 C C . GLY A 1 93 ? -6.395 34.074 13.770 1.00 35.41 93 GLY A C 1
ATOM 720 O O . GLY A 1 93 ? -7.272 33.320 13.366 1.00 35.41 93 GLY A O 1
ATOM 721 N N . SER A 1 94 ? -5.143 33.636 13.963 1.00 28.98 94 SER A N 1
ATOM 722 C CA . SER A 1 94 ? -4.774 32.224 13.776 1.00 28.98 94 SER A CA 1
ATOM 723 C C . SER A 1 94 ? -4.797 31.432 15.094 1.00 28.98 94 SER A C 1
ATOM 725 O O . SER A 1 94 ? -3.838 31.454 15.867 1.00 28.98 94 SER A O 1
ATOM 727 N N . GLN A 1 95 ? -5.866 30.666 15.314 1.00 32.84 95 GLN A N 1
ATOM 728 C CA . GLN A 1 95 ? -5.826 29.403 16.059 1.00 32.84 95 GLN A CA 1
ATOM 729 C C . GLN A 1 95 ? -6.324 28.303 15.118 1.00 32.84 95 GLN A C 1
ATOM 731 O O . GLN A 1 95 ? -7.474 28.310 14.686 1.00 32.84 95 GLN A O 1
ATOM 736 N N . THR A 1 96 ? -5.446 27.372 14.755 1.00 33.97 96 THR A N 1
ATOM 737 C CA . THR A 1 96 ? -5.744 26.290 13.814 1.00 33.97 96 THR A CA 1
ATOM 738 C C . THR A 1 96 ? -6.411 25.116 14.534 1.00 33.97 96 THR A C 1
ATOM 740 O O . THR A 1 96 ? -5.746 24.246 15.089 1.00 33.97 96 THR A O 1
ATOM 743 N N . ASN A 1 97 ? -7.744 25.065 14.495 1.00 34.66 97 ASN A N 1
ATOM 744 C CA . ASN A 1 97 ? -8.509 23.844 14.761 1.00 34.66 97 ASN A CA 1
ATOM 745 C C . ASN A 1 97 ? -8.791 23.131 13.431 1.00 34.66 97 ASN A C 1
ATOM 747 O O . ASN A 1 97 ? -9.415 23.698 12.536 1.00 34.66 97 ASN A O 1
ATOM 751 N N . LEU A 1 98 ? -8.324 21.888 13.293 1.00 37.00 98 LEU A N 1
ATOM 752 C CA . LEU A 1 98 ? -8.639 21.030 12.147 1.00 37.00 98 LEU A CA 1
ATOM 753 C C . LEU A 1 98 ? -10.084 20.506 12.271 1.00 37.00 98 LEU A C 1
ATOM 755 O O . LEU A 1 98 ? -10.460 20.053 13.356 1.00 37.00 98 LEU A O 1
ATOM 759 N N . PRO A 1 99 ? -10.898 20.518 11.199 1.00 34.38 99 PRO A N 1
ATOM 760 C CA . PRO A 1 99 ? -12.258 19.997 11.262 1.00 34.38 99 PRO A CA 1
ATOM 761 C C . PRO A 1 99 ? -12.260 18.466 11.385 1.00 34.38 99 PRO A C 1
ATOM 763 O O . PRO A 1 99 ? -11.591 17.762 10.627 1.00 34.38 99 PRO A O 1
ATOM 766 N N . LEU A 1 100 ? -13.041 17.945 12.338 1.00 38.81 100 LEU A N 1
ATOM 767 C CA . LEU A 1 100 ? -13.351 16.518 12.413 1.00 38.81 100 LEU A CA 1
ATOM 768 C C . LEU A 1 100 ? -14.172 16.086 11.192 1.00 38.81 100 LEU A C 1
ATOM 770 O O . LEU A 1 100 ? -15.083 16.788 10.757 1.00 38.81 100 LEU A O 1
ATOM 774 N N . TYR A 1 101 ? -13.883 14.882 10.701 1.00 38.06 101 TYR A N 1
ATOM 775 C CA . TYR A 1 101 ? -14.697 14.182 9.712 1.00 38.06 101 TYR A CA 1
ATOM 776 C C . TYR A 1 101 ? -16.149 14.054 10.204 1.00 38.06 101 TYR A C 1
ATOM 778 O O . TYR A 1 101 ? -16.399 13.470 11.262 1.00 38.06 101 TYR A O 1
ATOM 786 N N . GLN A 1 102 ? -17.102 14.590 9.438 1.00 33.22 102 GLN A N 1
ATOM 787 C CA . GLN A 1 102 ? -18.535 14.389 9.659 1.00 33.22 102 GLN A CA 1
ATOM 788 C C . GLN A 1 102 ? -19.048 13.305 8.699 1.00 33.22 102 GLN A C 1
ATOM 790 O O . GLN A 1 102 ? -18.826 13.424 7.492 1.00 33.22 102 GLN A O 1
ATOM 795 N N . PRO A 1 103 ? -19.731 12.253 9.188 1.00 33.94 103 PRO A N 1
ATOM 796 C CA . PRO A 1 103 ? -20.382 11.290 8.308 1.00 33.94 103 PRO A CA 1
ATOM 797 C C . PRO A 1 103 ? -21.541 11.954 7.536 1.00 33.94 103 PRO A C 1
ATOM 799 O O . PRO A 1 103 ? -22.139 12.908 8.042 1.00 33.94 103 PRO A O 1
ATOM 802 N N . PRO A 1 104 ? -21.885 11.463 6.329 1.00 34.75 104 PRO A N 1
ATOM 803 C CA . PRO A 1 104 ? -22.958 12.034 5.521 1.00 34.75 104 PRO A CA 1
ATOM 804 C C . PRO A 1 104 ? -24.307 11.944 6.247 1.00 34.75 104 PRO A C 1
ATOM 806 O O . PRO A 1 104 ? -24.709 10.886 6.729 1.00 34.75 104 PRO A O 1
ATOM 809 N N . THR A 1 105 ? -25.006 13.074 6.335 1.00 39.56 105 THR A N 1
ATOM 810 C CA . THR A 1 105 ? -26.340 13.181 6.928 1.00 39.56 105 THR A CA 1
ATOM 811 C C . THR A 1 105 ? -27.423 12.747 5.940 1.00 39.56 105 THR A C 1
ATOM 813 O O . THR A 1 105 ? -27.372 13.034 4.745 1.00 39.56 105 THR A O 1
ATOM 816 N N . SER A 1 106 ? -28.427 12.042 6.461 1.00 39.34 106 SER A N 1
ATOM 817 C CA . SER A 1 106 ? -29.649 11.648 5.751 1.00 39.34 106 SER A CA 1
ATOM 818 C C . SER A 1 106 ? -30.465 12.881 5.315 1.00 39.34 106 SER A C 1
ATOM 820 O O . SER A 1 106 ? -30.414 13.906 6.001 1.00 39.34 106 SER A O 1
ATOM 822 N N . PRO A 1 107 ? -31.240 12.821 4.214 1.00 38.66 107 PRO A N 1
ATOM 823 C CA . PRO A 1 107 ? -31.964 13.986 3.707 1.00 38.66 107 PRO A CA 1
ATOM 824 C C . PRO A 1 107 ? -33.092 14.428 4.660 1.00 38.66 107 PRO A C 1
ATOM 826 O O . PRO A 1 107 ? -33.680 13.591 5.351 1.00 38.66 107 PRO A O 1
ATOM 829 N N . PRO A 1 108 ? -33.428 15.732 4.707 1.00 34.91 108 PRO A N 1
ATOM 830 C CA . PRO A 1 108 ? -34.355 16.262 5.697 1.00 34.91 108 PRO A CA 1
ATOM 831 C C . PRO A 1 108 ? -35.804 15.829 5.437 1.00 34.91 108 PRO A C 1
ATOM 833 O O . PRO A 1 108 ? -36.343 15.952 4.336 1.00 34.91 108 PRO A O 1
ATOM 836 N N . THR A 1 109 ? -36.461 15.389 6.508 1.00 31.80 109 THR A N 1
ATOM 837 C CA . THR A 1 109 ? -37.917 15.276 6.634 1.00 31.80 109 THR A CA 1
ATOM 838 C C . THR A 1 109 ? -38.587 16.634 6.415 1.00 31.80 109 THR A C 1
ATOM 840 O O . THR A 1 109 ? -38.282 17.604 7.109 1.00 31.80 109 THR A O 1
ATOM 843 N N . ARG A 1 110 ? -39.530 16.682 5.464 1.00 30.95 110 ARG A N 1
ATOM 844 C CA . ARG A 1 110 ? -40.415 17.823 5.179 1.00 30.95 110 ARG A CA 1
ATOM 845 C C . ARG A 1 110 ? -41.145 18.290 6.443 1.00 30.95 110 ARG A C 1
ATOM 847 O O . ARG A 1 110 ? -41.905 17.523 7.031 1.00 30.95 110 ARG A O 1
ATOM 854 N N . SER A 1 111 ? -40.977 19.561 6.795 1.00 29.97 111 SER A N 1
ATOM 855 C CA . SER A 1 111 ? -41.854 20.279 7.718 1.00 29.97 111 SER A CA 1
ATOM 856 C C . SER A 1 111 ? -42.973 20.997 6.958 1.00 29.97 111 SER A C 1
ATOM 858 O O . SER A 1 111 ? -42.802 21.484 5.841 1.00 29.97 111 SER A O 1
ATOM 860 N N . ASN A 1 112 ? -44.144 20.998 7.590 1.00 28.55 112 ASN A N 1
ATOM 861 C CA . ASN A 1 112 ? -45.394 21.598 7.143 1.00 28.55 112 ASN A CA 1
ATOM 862 C C . ASN A 1 112 ? -45.279 23.105 6.875 1.00 28.55 112 ASN A C 1
ATOM 864 O O . ASN A 1 112 ? -44.804 23.850 7.732 1.00 28.55 112 ASN A O 1
ATOM 868 N N . THR A 1 113 ? -45.877 23.563 5.776 1.00 30.73 113 THR A N 1
ATOM 869 C CA . THR A 1 113 ? -46.377 24.935 5.635 1.00 30.73 113 THR A CA 1
ATOM 870 C C . THR A 1 113 ? -47.891 24.914 5.442 1.00 30.73 113 THR A C 1
ATOM 872 O O . THR A 1 113 ? -48.437 24.167 4.630 1.00 30.73 113 THR A O 1
ATOM 875 N N . GLN A 1 114 ? -48.574 25.709 6.267 1.00 29.11 114 GLN A N 1
ATOM 876 C CA . GLN A 1 114 ? -50.013 25.933 6.240 1.00 29.11 114 GLN A CA 1
ATOM 877 C C . GLN A 1 114 ? -50.413 26.886 5.103 1.00 29.11 114 GLN A C 1
ATOM 879 O O . GLN A 1 114 ? -49.785 27.916 4.893 1.00 29.11 114 GLN A O 1
ATOM 884 N N . SER A 1 115 ? -51.506 26.499 4.440 1.00 28.52 115 SER A N 1
ATOM 885 C CA . SER A 1 115 ? -52.593 27.283 3.830 1.00 28.52 115 SER A CA 1
ATOM 886 C C . SER A 1 115 ? -52.308 28.574 3.050 1.00 28.52 115 SER A C 1
ATOM 888 O O . SER A 1 115 ? -51.887 29.581 3.609 1.00 28.52 115 SER A O 1
ATOM 890 N N . THR A 1 116 ? -52.845 28.630 1.828 1.00 29.14 116 THR A N 1
ATOM 891 C CA . THR A 1 116 ? -53.846 29.647 1.445 1.00 29.14 116 THR A CA 1
ATOM 892 C C . THR A 1 116 ? -54.717 29.148 0.285 1.00 29.14 116 THR A C 1
ATOM 894 O O . THR A 1 116 ? -54.347 28.251 -0.465 1.00 29.14 116 THR A O 1
ATOM 897 N N . GLN A 1 117 ? -55.941 29.667 0.265 1.00 27.64 117 GLN A N 1
ATOM 898 C CA . GLN A 1 117 ? -57.145 29.213 -0.431 1.00 27.64 117 GLN A CA 1
ATOM 899 C C . GLN A 1 117 ? -57.127 29.431 -1.957 1.00 27.64 117 GLN A C 1
ATOM 901 O O . GLN A 1 117 ? -56.557 30.416 -2.411 1.00 27.64 117 GLN A O 1
ATOM 906 N N . ALA A 1 118 ? -57.864 28.601 -2.717 1.00 26.36 118 ALA A N 1
ATOM 907 C CA . ALA A 1 118 ? -59.049 29.019 -3.500 1.00 26.36 118 ALA A CA 1
ATOM 908 C C . ALA A 1 118 ? -59.506 27.963 -4.546 1.00 26.36 118 ALA A C 1
ATOM 910 O O . ALA A 1 118 ? -58.900 27.799 -5.595 1.00 26.36 118 ALA A O 1
ATOM 911 N N . SER A 1 119 ? -60.658 27.347 -4.250 1.00 26.50 119 SER A N 1
ATOM 912 C CA . SER A 1 119 ? -61.874 27.290 -5.091 1.00 26.50 119 SER A CA 1
ATOM 913 C C . SER A 1 119 ? -61.973 26.461 -6.394 1.00 26.50 119 SER A C 1
ATOM 915 O O . SER A 1 119 ? -61.278 26.709 -7.371 1.00 26.50 119 SER A O 1
ATOM 917 N N . LYS A 1 120 ? -63.086 25.688 -6.428 1.00 28.78 120 LYS A N 1
ATOM 918 C CA . LYS A 1 120 ? -63.849 25.071 -7.552 1.00 28.78 120 LYS A CA 1
ATOM 919 C C . LYS A 1 120 ? -63.311 23.727 -8.078 1.00 28.78 120 LYS A C 1
ATOM 921 O O . LYS A 1 120 ? -62.123 23.585 -8.276 1.00 28.78 120 LYS A O 1
ATOM 926 N N . SER A 1 121 ? -64.095 22.699 -8.411 1.00 27.22 121 SER A N 1
ATOM 927 C CA . SER A 1 121 ? -65.507 22.315 -8.222 1.00 27.22 121 SER A CA 1
ATOM 928 C C . SER A 1 121 ? -65.699 20.941 -8.895 1.00 27.22 121 SER A C 1
ATOM 930 O O . SER A 1 121 ? -65.169 20.766 -9.988 1.00 27.22 121 SER A O 1
ATOM 932 N N . SER A 1 122 ? -66.560 20.066 -8.342 1.00 27.92 122 SER A N 1
ATOM 933 C CA . SER A 1 122 ? -67.195 18.890 -9.003 1.00 27.92 122 SER A CA 1
ATOM 934 C C . SER A 1 122 ? -66.254 17.701 -9.341 1.00 27.92 122 SER A C 1
ATOM 936 O O . SER A 1 122 ? -65.116 17.919 -9.709 1.00 27.92 122 SER A O 1
ATOM 938 N N . MET A 1 123 ? -66.577 16.408 -9.211 1.00 29.17 123 MET A N 1
ATOM 939 C CA . MET A 1 123 ? -67.842 15.672 -9.158 1.00 29.17 123 MET A CA 1
ATOM 940 C C . MET A 1 123 ? -67.757 14.394 -8.288 1.00 29.17 123 MET A C 1
ATOM 942 O O . MET A 1 123 ? -66.691 13.850 -8.024 1.00 29.17 123 MET A O 1
ATOM 946 N N . ARG A 1 124 ? -68.952 13.950 -7.877 1.00 26.86 124 ARG A N 1
ATOM 947 C CA . ARG A 1 124 ? -69.364 12.680 -7.245 1.00 26.86 124 ARG A CA 1
ATOM 948 C C . ARG A 1 124 ? -68.747 11.407 -7.851 1.00 26.86 124 ARG A C 1
ATOM 950 O O . ARG A 1 124 ? -68.664 11.331 -9.066 1.00 26.86 124 ARG A O 1
ATOM 957 N N . THR A 1 125 ? -68.507 10.388 -7.010 1.00 30.52 125 THR A N 1
ATOM 958 C CA . THR A 1 125 ? -69.309 9.134 -6.821 1.00 30.52 125 THR A CA 1
ATOM 959 C C . THR A 1 125 ? -68.525 8.183 -5.893 1.00 30.52 125 THR A C 1
ATOM 961 O O . THR A 1 125 ? -67.381 7.874 -6.183 1.00 30.52 125 THR A O 1
ATOM 964 N N . HIS A 1 126 ? -68.958 7.959 -4.647 1.00 29.75 126 HIS A N 1
ATOM 965 C CA . HIS A 1 126 ? -69.817 6.871 -4.122 1.00 29.75 126 HIS A CA 1
ATOM 966 C C . HIS A 1 126 ? -69.116 5.533 -3.770 1.00 29.75 126 HIS A C 1
ATOM 968 O O . HIS A 1 126 ? -68.430 4.943 -4.590 1.00 29.75 126 HIS A O 1
ATOM 974 N N . HIS A 1 127 ? -69.445 5.075 -2.547 1.00 31.58 127 HIS A N 1
ATOM 975 C CA . HIS A 1 127 ? -69.230 3.784 -1.854 1.00 31.58 127 HIS A CA 1
ATOM 976 C C . HIS A 1 127 ? -67.904 3.588 -1.083 1.00 31.58 127 HIS A C 1
ATOM 978 O O . HIS A 1 127 ? -66.845 3.505 -1.682 1.00 31.58 127 HIS A O 1
ATOM 984 N N . SER A 1 128 ? -67.847 3.695 0.264 1.00 29.88 128 SER A N 1
ATOM 985 C CA . SER A 1 128 ? -68.479 2.914 1.375 1.00 29.88 128 SER A CA 1
ATOM 986 C C . SER A 1 128 ? -67.883 1.498 1.492 1.00 29.88 128 SER A C 1
ATOM 988 O O . SER A 1 128 ? -67.817 0.837 0.471 1.00 29.88 128 SER A O 1
ATOM 990 N N . GLN A 1 129 ? -67.466 0.909 2.620 1.00 31.34 129 GLN A N 1
ATOM 991 C CA . GLN A 1 129 ? -67.630 1.104 4.074 1.00 31.34 129 GLN A CA 1
ATOM 992 C C . GLN A 1 129 ? -66.349 0.551 4.759 1.00 31.34 129 GLN A C 1
ATOM 994 O O . GLN A 1 129 ? -65.755 -0.397 4.264 1.00 31.34 129 GLN A O 1
ATOM 999 N N . LYS A 1 130 ? -65.751 1.207 5.763 1.00 29.20 130 LYS A N 1
ATOM 1000 C CA . LYS A 1 130 ? -65.899 0.944 7.215 1.00 29.20 130 LYS A CA 1
ATOM 1001 C C . LYS A 1 130 ? -66.069 -0.530 7.639 1.00 29.20 130 LYS A C 1
ATOM 1003 O O . LYS A 1 130 ? -67.163 -1.062 7.539 1.00 29.20 130 LYS A O 1
ATOM 1008 N N . SER A 1 131 ? -65.073 -1.046 8.364 1.00 29.89 131 SER A N 1
ATOM 1009 C CA . SER A 1 131 ? -65.290 -1.667 9.682 1.00 29.89 131 SER A CA 1
ATOM 1010 C C . SER A 1 131 ? -64.022 -1.571 10.540 1.00 29.89 131 SER A C 1
ATOM 1012 O O . SER A 1 131 ? -62.987 -2.150 10.223 1.00 29.89 131 SER A O 1
ATOM 1014 N N . GLN A 1 132 ? -64.122 -0.806 11.626 1.00 31.61 132 GLN A N 1
ATOM 1015 C CA . GLN A 1 132 ? -63.259 -0.903 12.801 1.00 31.61 132 GLN A CA 1
ATOM 1016 C C . GLN A 1 132 ? -63.724 -2.099 13.639 1.00 31.61 132 GLN A C 1
ATOM 1018 O O . GLN A 1 132 ? -64.932 -2.264 13.780 1.00 31.61 132 GLN A O 1
ATOM 1023 N N . GLN A 1 133 ? -62.810 -2.821 14.293 1.00 28.98 133 GLN A N 1
ATOM 1024 C CA . GLN A 1 133 ? -62.980 -3.139 15.715 1.00 28.98 133 GLN A CA 1
ATOM 1025 C C . GLN A 1 133 ? -61.679 -3.612 16.379 1.00 28.98 133 GLN A C 1
ATOM 1027 O O . GLN A 1 133 ? -60.924 -4.430 15.868 1.00 28.98 133 GLN A O 1
ATOM 1032 N N . SER A 1 134 ? -61.454 -3.003 17.535 1.00 31.12 134 SER A N 1
ATOM 1033 C CA . SER A 1 134 ? -60.448 -3.205 18.576 1.00 31.12 134 SER A CA 1
ATOM 1034 C C . SER A 1 134 ? -60.874 -4.259 19.610 1.00 31.12 134 SER A C 1
ATOM 1036 O O . SER A 1 134 ? -62.073 -4.486 19.728 1.00 31.12 134 SER A O 1
ATOM 1038 N N . VAL A 1 135 ? -59.910 -4.765 20.410 1.00 28.39 135 VAL A N 1
ATOM 1039 C CA . VAL A 1 135 ? -59.923 -5.190 21.855 1.00 28.39 135 VAL A CA 1
ATOM 1040 C C . VAL A 1 135 ? -58.801 -6.249 22.014 1.00 28.39 135 VAL A C 1
ATOM 1042 O O . VAL A 1 135 ? -58.774 -7.199 21.246 1.00 28.39 135 VAL A O 1
ATOM 1045 N N . ARG A 1 136 ? -57.684 -6.079 22.747 1.00 27.58 136 ARG A N 1
ATOM 1046 C CA . ARG A 1 136 ? -57.353 -5.846 24.183 1.00 27.58 136 ARG A CA 1
ATOM 1047 C C . ARG A 1 136 ? -57.372 -7.117 25.087 1.00 27.58 136 ARG A C 1
ATOM 1049 O O . ARG A 1 136 ? -58.435 -7.504 25.533 1.00 27.58 136 ARG A O 1
ATOM 1056 N N . ILE A 1 137 ? -56.155 -7.637 25.376 1.00 30.14 137 ILE A N 1
ATOM 1057 C CA . ILE A 1 137 ? -55.533 -8.150 26.647 1.00 30.14 137 ILE A CA 1
ATOM 1058 C C . ILE A 1 137 ? -56.230 -9.281 27.463 1.00 30.14 137 ILE A C 1
ATOM 1060 O O . ILE A 1 137 ? -57.356 -9.073 27.887 1.00 30.14 137 ILE A O 1
ATOM 1064 N N . GLN A 1 138 ? -55.536 -10.403 27.800 1.00 30.05 138 GLN A N 1
ATOM 1065 C CA . GLN A 1 138 ? -54.867 -10.698 29.112 1.00 30.05 138 GLN A CA 1
ATOM 1066 C C . GLN A 1 138 ? -54.444 -12.190 29.352 1.00 30.05 138 GLN A C 1
ATOM 1068 O O . GLN A 1 138 ? -55.212 -13.099 29.077 1.00 30.05 138 GLN A O 1
ATOM 1073 N N . GLU A 1 139 ? -53.230 -12.369 29.915 1.00 28.44 139 GLU A N 1
ATOM 1074 C CA . GLU A 1 139 ? -52.699 -13.341 30.927 1.00 28.44 139 GLU A CA 1
ATOM 1075 C C . GLU A 1 139 ? -52.689 -14.900 30.839 1.00 28.44 139 GLU A C 1
ATOM 1077 O O . GLU A 1 139 ? -53.575 -15.566 30.322 1.00 28.44 139 GLU A O 1
ATOM 1082 N N . SER A 1 140 ? -51.605 -15.440 31.437 1.00 32.03 140 SER A N 1
ATOM 1083 C CA . SER A 1 140 ? -51.100 -16.829 31.606 1.00 32.03 140 SER A CA 1
ATOM 1084 C C . SER A 1 140 ? -51.806 -17.658 32.716 1.00 32.03 140 SER A C 1
ATOM 1086 O O . SER A 1 140 ? -52.636 -17.087 33.419 1.00 32.03 140 SER A O 1
ATOM 1088 N N . PRO A 1 141 ? -51.464 -18.959 32.978 1.00 45.72 141 PRO A N 1
ATOM 1089 C CA . PRO A 1 141 ? -50.365 -19.311 33.919 1.00 45.72 141 PRO A CA 1
ATOM 1090 C C . PRO A 1 141 ? -49.649 -20.697 33.725 1.00 45.72 141 PRO A C 1
ATOM 1092 O O . PRO A 1 141 ? -49.786 -21.367 32.711 1.00 45.72 141 PRO A O 1
ATOM 1095 N N . ARG A 1 142 ? -48.811 -21.042 34.725 1.00 33.25 142 ARG A N 1
ATOM 1096 C CA . ARG A 1 142 ? -47.633 -21.948 34.856 1.00 33.25 142 ARG A CA 1
ATOM 1097 C C . ARG A 1 142 ? -47.848 -23.478 35.048 1.00 33.25 142 ARG A C 1
ATOM 1099 O O . ARG A 1 142 ? -48.903 -23.902 35.501 1.00 33.25 142 ARG A O 1
ATOM 1106 N N . SER A 1 143 ? -46.695 -24.192 35.000 1.00 30.92 143 SER A N 1
ATOM 1107 C CA . SER A 1 143 ? -46.175 -25.269 35.913 1.00 30.92 143 SER A CA 1
ATOM 1108 C C . SER A 1 143 ? -46.045 -26.677 35.272 1.00 30.92 143 SER A C 1
ATOM 1110 O O . SER A 1 143 ? -46.813 -26.962 34.369 1.00 30.92 143 SER A O 1
ATOM 1112 N N . HIS A 1 144 ? -45.118 -27.614 35.562 1.00 30.52 144 HIS A N 1
ATOM 1113 C CA . HIS A 1 144 ? -44.093 -27.876 36.598 1.00 30.52 144 HIS A CA 1
ATOM 1114 C C . HIS A 1 144 ? -43.016 -28.876 36.055 1.00 30.52 144 HIS A C 1
ATOM 1116 O O . HIS A 1 144 ? -43.298 -29.653 35.150 1.00 30.52 144 HIS A O 1
ATOM 1122 N N . SER A 1 145 ? -41.800 -28.881 36.630 1.00 31.91 145 SER A N 1
ATOM 1123 C CA . SER A 1 145 ? -40.732 -29.924 36.521 1.00 31.91 145 SER A CA 1
ATOM 1124 C C . SER A 1 145 ? -40.906 -31.012 37.625 1.00 31.91 145 SER A C 1
ATOM 1126 O O . SER A 1 145 ? -41.825 -30.803 38.420 1.00 31.91 145 SER A O 1
ATOM 1128 N N . PRO A 1 146 ? -40.100 -32.111 37.786 1.00 47.69 146 PRO A N 1
ATOM 1129 C CA . PRO A 1 146 ? -38.628 -32.106 38.016 1.00 47.69 146 PRO A CA 1
ATOM 1130 C C . PRO A 1 146 ? -37.810 -33.343 37.508 1.00 47.69 146 PRO A C 1
ATOM 1132 O O . PRO A 1 146 ? -38.360 -34.282 36.949 1.00 47.69 146 PRO A O 1
ATOM 1135 N N . GLY A 1 147 ? -36.472 -33.296 37.685 1.00 27.92 147 GLY A N 1
ATOM 1136 C CA . GLY A 1 147 ? -35.439 -34.254 37.207 1.00 27.92 147 GLY A CA 1
ATOM 1137 C C . GLY A 1 147 ? -35.314 -35.602 37.955 1.00 27.92 147 GLY A C 1
ATOM 1138 O O . GLY A 1 147 ? -36.266 -36.007 38.615 1.00 27.92 147 GLY A O 1
ATOM 1139 N N . PRO A 1 148 ? -34.151 -36.301 37.884 1.00 45.09 148 PRO A N 1
ATOM 1140 C CA . PRO A 1 148 ? -33.005 -35.903 38.717 1.00 45.09 148 PRO A CA 1
ATOM 1141 C C . PRO A 1 148 ? -31.590 -36.093 38.112 1.00 45.09 148 PRO A C 1
ATOM 1143 O O . PRO A 1 148 ? -31.386 -36.639 37.032 1.00 45.09 148 PRO A O 1
ATOM 1146 N N . ARG A 1 149 ? -30.622 -35.572 38.880 1.00 31.20 149 ARG A N 1
ATOM 1147 C CA . ARG A 1 149 ? -29.156 -35.636 38.758 1.00 31.20 149 ARG A CA 1
ATOM 1148 C C . ARG A 1 149 ? -28.617 -37.030 39.097 1.00 31.20 149 ARG A C 1
ATOM 1150 O O . ARG A 1 149 ? -29.165 -37.648 39.999 1.00 31.20 149 ARG A O 1
ATOM 1157 N N . ASP A 1 150 ? -27.442 -37.383 38.568 1.00 28.27 150 ASP A N 1
ATOM 1158 C CA . ASP A 1 150 ? -26.374 -37.843 39.459 1.00 28.27 150 ASP A CA 1
ATOM 1159 C C . ASP A 1 150 ? -24.953 -37.613 38.927 1.00 28.27 150 ASP A C 1
ATOM 1161 O O . ASP A 1 150 ? -24.703 -37.397 37.743 1.00 28.27 150 ASP A O 1
ATOM 1165 N N . SER A 1 151 ? -24.048 -37.573 39.892 1.00 29.27 151 SER A N 1
ATOM 1166 C CA . SER A 1 151 ? -22.646 -37.171 39.855 1.00 29.27 151 SER A CA 1
ATOM 1167 C C . SER A 1 151 ? -21.706 -38.387 39.856 1.00 29.27 151 SER A C 1
ATOM 1169 O O . SER A 1 151 ? -22.140 -39.466 40.237 1.00 29.27 151 SER A O 1
ATOM 1171 N N . LEU A 1 152 ? -20.423 -38.214 39.481 1.00 29.25 152 LEU A N 1
ATOM 1172 C CA . LEU A 1 152 ? -19.216 -38.678 40.216 1.00 29.25 152 LEU A CA 1
ATOM 1173 C C . LEU A 1 152 ? -17.950 -38.828 39.326 1.00 29.25 152 LEU A C 1
ATOM 1175 O O . LEU A 1 152 ? -17.914 -39.587 38.370 1.00 29.25 152 LEU A O 1
ATOM 1179 N N . LYS A 1 153 ? -16.893 -38.134 39.784 1.00 27.27 153 LYS A N 1
ATOM 1180 C CA . LYS A 1 153 ? -15.474 -38.539 39.969 1.00 27.27 153 LYS A CA 1
ATOM 1181 C C . LYS A 1 153 ? -14.534 -38.927 38.799 1.00 27.27 153 LYS A C 1
ATOM 1183 O O . LYS A 1 153 ? -14.676 -39.943 38.139 1.00 27.27 153 LYS A O 1
ATOM 1188 N N . ARG A 1 154 ? -13.449 -38.130 38.749 1.00 29.67 154 ARG A N 1
ATOM 1189 C CA . ARG A 1 154 ? -12.001 -38.434 38.602 1.00 29.67 154 ARG A CA 1
ATOM 1190 C C . ARG A 1 154 ? -11.574 -39.910 38.457 1.00 29.67 154 ARG A C 1
ATOM 1192 O O . ARG A 1 154 ? -11.870 -40.701 39.346 1.00 29.67 154 ARG A O 1
ATOM 1199 N N . ASN A 1 155 ? -10.665 -40.185 37.510 1.00 27.67 155 ASN A N 1
ATOM 1200 C CA . ASN A 1 155 ? -9.252 -40.484 37.815 1.00 27.67 155 ASN A CA 1
ATOM 1201 C C . ASN A 1 155 ? -8.356 -40.577 36.566 1.00 27.67 155 ASN A C 1
ATOM 1203 O O . ASN A 1 155 ? -8.783 -40.992 35.493 1.00 27.67 155 ASN A O 1
ATOM 1207 N N . ASP A 1 156 ? -7.099 -40.192 36.784 1.00 29.08 156 ASP A N 1
ATOM 1208 C CA . ASP A 1 156 ? -5.918 -40.373 35.943 1.00 29.08 156 ASP A CA 1
ATOM 1209 C C . ASP A 1 156 ? -5.672 -41.830 35.522 1.00 29.08 156 ASP A C 1
ATOM 1211 O O . ASP A 1 156 ? -5.913 -42.749 36.304 1.00 29.08 156 ASP A O 1
ATOM 1215 N N . SER A 1 157 ? -5.059 -42.042 34.349 1.00 30.64 157 SER A N 1
ATOM 1216 C CA . SER A 1 157 ? -3.803 -42.812 34.223 1.00 30.64 157 SER A CA 1
ATOM 1217 C C . SER A 1 157 ? -3.313 -42.987 32.773 1.00 30.64 157 SER A C 1
ATOM 1219 O O . SER A 1 157 ? -4.038 -43.391 31.876 1.00 30.64 157 SER A O 1
ATOM 1221 N N . GLN A 1 158 ? -2.006 -42.741 32.629 1.00 29.89 158 GLN A N 1
ATOM 1222 C CA . GLN A 1 158 ? -1.024 -43.458 31.800 1.00 29.89 158 GLN A CA 1
ATOM 1223 C C . GLN A 1 158 ? -1.013 -43.319 30.262 1.00 29.89 158 GLN A C 1
ATOM 1225 O O . GLN A 1 158 ? -1.642 -44.046 29.507 1.00 29.89 158 GLN A O 1
ATOM 1230 N N . ARG A 1 159 ? -0.092 -42.456 29.810 1.00 26.80 159 ARG A N 1
ATOM 1231 C CA . ARG A 1 159 ? 1.235 -42.844 29.279 1.00 26.80 159 ARG A CA 1
ATOM 1232 C C . ARG A 1 159 ? 1.264 -44.132 28.433 1.00 26.80 159 ARG A C 1
ATOM 1234 O O . ARG A 1 159 ? 1.361 -45.227 28.972 1.00 26.80 159 ARG A O 1
ATOM 1241 N N . SER A 1 160 ? 1.414 -43.980 27.118 1.00 29.67 160 SER A N 1
ATOM 1242 C CA . SER A 1 160 ? 2.188 -44.928 26.310 1.00 29.67 160 SER A CA 1
ATOM 1243 C C . SER A 1 160 ? 3.132 -44.176 25.371 1.00 29.67 160 SER A C 1
ATOM 1245 O O . SER A 1 160 ? 2.740 -43.397 24.506 1.00 29.67 160 SER A O 1
ATOM 1247 N N . HIS A 1 161 ? 4.420 -44.384 25.630 1.00 28.05 161 HIS A N 1
ATOM 1248 C CA . HIS A 1 161 ? 5.515 -44.156 24.704 1.00 28.05 161 HIS A CA 1
ATOM 1249 C C . HIS A 1 161 ? 5.391 -45.159 23.553 1.00 28.05 161 HIS A C 1
ATOM 1251 O O . HIS A 1 161 ? 5.262 -46.352 23.817 1.00 28.05 161 HIS A O 1
ATOM 1257 N N . VAL A 1 162 ? 5.551 -44.713 22.306 1.00 29.73 162 VAL A N 1
ATOM 1258 C CA . VAL A 1 162 ? 6.081 -45.576 21.244 1.00 29.73 162 VAL A CA 1
ATOM 1259 C C . VAL A 1 162 ? 7.232 -44.859 20.550 1.00 29.73 162 VAL A C 1
ATOM 1261 O O . VAL A 1 162 ? 7.181 -43.679 20.213 1.00 29.73 162 VAL A O 1
ATOM 1264 N N . SER A 1 163 ? 8.306 -45.628 20.463 1.00 28.39 163 SER A N 1
ATOM 1265 C CA . SER A 1 163 ? 9.674 -45.315 20.099 1.00 28.39 163 SER A CA 1
ATOM 1266 C C . SER A 1 163 ? 9.886 -45.080 18.602 1.00 28.39 163 SER A C 1
ATOM 1268 O O . SER A 1 163 ? 9.313 -45.766 17.760 1.00 28.39 163 SER A O 1
ATOM 1270 N N . GLN A 1 164 ? 10.809 -44.153 18.338 1.00 28.80 164 GLN A N 1
ATOM 1271 C CA . GLN A 1 164 ? 11.835 -44.113 17.288 1.00 28.80 164 GLN A CA 1
ATOM 1272 C C . GLN A 1 164 ? 11.839 -45.244 16.244 1.00 28.80 164 GLN A C 1
ATOM 1274 O O . GLN A 1 164 ? 12.026 -46.407 16.599 1.00 28.80 164 GLN A O 1
ATOM 1279 N N . LYS A 1 165 ? 11.887 -44.859 14.960 1.00 26.70 165 LYS A N 1
ATOM 1280 C CA . LYS A 1 165 ? 12.862 -45.401 13.999 1.00 26.70 165 LYS A CA 1
ATOM 1281 C C . LYS A 1 165 ? 13.371 -44.301 13.067 1.00 26.70 165 LYS A C 1
ATOM 1283 O O . LYS A 1 165 ? 12.657 -43.780 12.219 1.00 26.70 165 LYS A O 1
ATOM 1288 N N . SER A 1 166 ? 14.637 -43.969 13.276 1.00 29.02 166 SER A N 1
ATOM 1289 C CA . SER A 1 166 ? 15.540 -43.265 12.376 1.00 29.02 166 SER A CA 1
ATOM 1290 C C . SER A 1 166 ? 15.877 -44.129 11.158 1.00 29.02 166 SER A C 1
ATOM 1292 O O . SER A 1 166 ? 16.237 -45.292 11.329 1.00 29.02 166 SER A O 1
ATOM 1294 N N . TYR A 1 167 ? 15.873 -43.539 9.965 1.00 27.47 167 TYR A N 1
ATOM 1295 C CA . TYR A 1 167 ? 16.674 -44.022 8.841 1.00 27.47 167 TYR A CA 1
ATOM 1296 C C . TYR A 1 167 ? 17.685 -42.938 8.473 1.00 27.47 167 TYR A C 1
ATOM 1298 O O . TYR A 1 167 ? 17.368 -41.954 7.812 1.00 27.47 167 TYR A O 1
ATOM 1306 N N . SER A 1 168 ? 18.908 -43.125 8.965 1.00 28.14 168 SER A N 1
ATOM 1307 C CA . SER A 1 168 ? 20.121 -42.586 8.370 1.00 28.14 168 SER A CA 1
ATOM 1308 C C . SER A 1 168 ? 20.682 -43.658 7.434 1.00 28.14 168 SER A C 1
ATOM 1310 O O . SER A 1 168 ? 20.808 -44.820 7.815 1.00 28.14 168 SER A O 1
ATOM 1312 N N . SER A 1 169 ? 21.026 -43.283 6.206 1.00 30.44 169 SER A N 1
ATOM 1313 C CA . SER A 1 169 ? 21.892 -44.091 5.348 1.00 30.44 169 SER A CA 1
ATOM 1314 C C . SER A 1 169 ? 23.156 -43.294 5.076 1.00 30.44 169 SER A C 1
ATOM 1316 O O . SER A 1 169 ? 23.117 -42.191 4.530 1.00 30.44 169 SER A O 1
ATOM 1318 N N . GLN A 1 170 ? 24.261 -43.859 5.549 1.00 27.97 170 GLN A N 1
ATOM 1319 C CA . GLN A 1 170 ? 25.612 -43.347 5.434 1.00 27.97 170 GLN A CA 1
ATOM 1320 C C . GLN A 1 170 ? 26.123 -43.354 3.993 1.00 27.97 170 GLN A C 1
ATOM 1322 O O . GLN A 1 170 ? 25.757 -44.184 3.163 1.00 27.97 170 GLN A O 1
ATOM 1327 N N . ALA A 1 171 ? 27.049 -42.428 3.773 1.00 27.55 171 ALA A N 1
ATOM 1328 C CA . ALA A 1 171 ? 27.968 -42.352 2.658 1.00 27.55 171 ALA A CA 1
ATOM 1329 C C . ALA A 1 171 ? 28.791 -43.637 2.458 1.00 27.55 171 ALA A C 1
ATOM 1331 O O . ALA A 1 171 ? 29.210 -44.284 3.417 1.00 27.55 171 ALA A O 1
ATOM 1332 N N . SER A 1 172 ? 29.137 -43.920 1.202 1.00 30.45 172 SER A N 1
ATOM 1333 C CA . SER A 1 172 ? 30.271 -44.773 0.844 1.00 30.45 172 SER A CA 1
ATOM 1334 C C . SER A 1 172 ? 31.050 -44.179 -0.339 1.00 30.45 172 SER A C 1
ATOM 1336 O O . SER A 1 172 ? 30.551 -44.035 -1.445 1.00 30.45 172 SER A O 1
ATOM 1338 N N . ARG A 1 173 ? 32.277 -43.761 -0.004 1.00 27.66 173 ARG A N 1
ATOM 1339 C CA . ARG A 1 173 ? 33.569 -43.913 -0.703 1.00 27.66 173 ARG A CA 1
ATOM 1340 C C . ARG A 1 173 ? 33.653 -43.825 -2.240 1.00 27.66 173 ARG A C 1
ATOM 1342 O O . ARG A 1 173 ? 33.284 -44.734 -2.968 1.00 27.66 173 ARG A O 1
ATOM 1349 N N . SER A 1 174 ? 34.352 -42.766 -2.650 1.00 27.94 174 SER A N 1
ATOM 1350 C CA . SER A 1 174 ? 35.517 -42.715 -3.557 1.00 27.94 174 SER A CA 1
ATOM 1351 C C . SER A 1 174 ? 36.048 -44.011 -4.201 1.00 27.94 174 SER A C 1
ATOM 1353 O O . SER A 1 174 ? 36.435 -44.947 -3.503 1.00 27.94 174 SER A O 1
ATOM 1355 N N . THR A 1 175 ? 36.263 -43.944 -5.516 1.00 29.19 175 THR A N 1
ATOM 1356 C CA . THR A 1 175 ? 37.327 -44.611 -6.302 1.00 29.19 175 THR A CA 1
ATOM 1357 C C . THR A 1 175 ? 37.496 -43.755 -7.566 1.00 29.19 175 THR A C 1
ATOM 1359 O O . THR A 1 175 ? 36.523 -43.437 -8.234 1.00 29.19 175 THR A O 1
ATOM 1362 N N . GLU A 1 176 ? 38.573 -42.983 -7.668 1.00 28.16 176 GLU A N 1
ATOM 1363 C CA . GLU A 1 176 ? 39.867 -43.315 -8.280 1.00 28.16 176 GLU A CA 1
ATOM 1364 C C . GLU A 1 176 ? 39.955 -43.046 -9.786 1.00 28.16 176 GLU A C 1
ATOM 1366 O O . GLU A 1 176 ? 39.018 -43.173 -10.563 1.00 28.16 176 GLU A O 1
ATOM 1371 N N . ARG A 1 177 ? 41.147 -42.560 -10.125 1.00 27.56 177 ARG A N 1
ATOM 1372 C CA . ARG A 1 177 ? 41.597 -41.977 -11.380 1.00 27.56 177 ARG A CA 1
ATOM 1373 C C . ARG A 1 177 ? 41.694 -43.028 -12.482 1.00 27.56 177 ARG A C 1
ATOM 1375 O O . ARG A 1 177 ? 42.144 -44.141 -12.242 1.00 27.56 177 ARG A O 1
ATOM 1382 N N . SER A 1 178 ? 41.503 -42.598 -13.721 1.00 28.91 178 SER A N 1
ATOM 1383 C CA . SER A 1 178 ? 42.343 -43.070 -14.827 1.00 28.91 178 SER A CA 1
ATOM 1384 C C . SER A 1 178 ? 42.398 -42.007 -15.917 1.00 28.91 178 SER A C 1
ATOM 1386 O O . SER A 1 178 ? 41.414 -41.677 -16.569 1.00 28.91 178 SER A O 1
ATOM 1388 N N . ALA A 1 179 ? 43.590 -41.437 -16.060 1.00 27.30 179 ALA A N 1
ATOM 1389 C CA . ALA A 1 179 ? 44.013 -40.716 -17.240 1.00 27.30 179 ALA A CA 1
ATOM 1390 C C . ALA A 1 179 ? 44.489 -41.740 -18.276 1.00 27.30 179 ALA A C 1
ATOM 1392 O O . ALA A 1 179 ? 45.229 -42.657 -17.926 1.00 27.30 179 ALA A O 1
ATOM 1393 N N . ALA A 1 180 ? 44.134 -41.539 -19.541 1.00 27.64 180 ALA A N 1
ATOM 1394 C CA . ALA A 1 180 ? 44.922 -42.023 -20.664 1.00 27.64 180 ALA A CA 1
ATOM 1395 C C . ALA A 1 180 ? 44.692 -41.100 -21.862 1.00 27.64 180 ALA A C 1
ATOM 1397 O O . ALA A 1 180 ? 43.576 -40.911 -22.341 1.00 27.64 180 ALA A O 1
ATOM 1398 N N . SER A 1 181 ? 45.787 -40.488 -22.295 1.00 27.22 181 SER A N 1
ATOM 1399 C CA . SER A 1 181 ? 45.962 -39.808 -23.568 1.00 27.22 181 SER A CA 1
ATOM 1400 C C . SER A 1 181 ? 45.788 -40.782 -24.741 1.00 27.22 181 SER A C 1
ATOM 1402 O O . SER A 1 181 ? 45.985 -41.986 -24.570 1.00 27.22 181 SER A O 1
ATOM 1404 N N . THR A 1 182 ? 45.583 -40.267 -25.962 1.00 28.14 182 THR A N 1
ATOM 1405 C CA . THR A 1 182 ? 46.601 -40.265 -27.047 1.00 28.14 182 THR A CA 1
ATOM 1406 C C . THR A 1 182 ? 45.959 -40.051 -28.440 1.00 28.14 182 THR A C 1
ATOM 1408 O O . THR A 1 182 ? 45.091 -40.801 -28.859 1.00 28.14 182 THR A O 1
ATOM 1411 N N . GLN A 1 183 ? 46.481 -39.028 -29.137 1.00 29.44 183 GLN A N 1
ATOM 1412 C CA . GLN A 1 183 ? 46.683 -38.852 -30.595 1.00 29.44 183 GLN A CA 1
ATOM 1413 C C . GLN A 1 183 ? 45.546 -38.535 -31.597 1.00 29.44 183 GLN A C 1
ATOM 1415 O O . GLN A 1 183 ? 44.772 -39.379 -32.020 1.00 29.44 183 GLN A O 1
ATOM 1420 N N . ARG A 1 184 ? 45.614 -37.276 -32.077 1.00 28.53 184 ARG A N 1
ATOM 1421 C CA . ARG A 1 184 ? 45.963 -36.808 -33.447 1.00 28.53 184 ARG A CA 1
ATOM 1422 C C . ARG A 1 184 ? 45.396 -37.546 -34.677 1.00 28.53 184 ARG A C 1
ATOM 1424 O O . ARG A 1 184 ? 45.820 -38.652 -34.975 1.00 28.53 184 ARG A O 1
ATOM 1431 N N . SER A 1 185 ? 44.712 -36.777 -35.535 1.00 29.59 185 SER A N 1
ATOM 1432 C CA . SER A 1 185 ? 45.052 -36.646 -36.970 1.00 29.59 185 SER A CA 1
ATOM 1433 C C . SER A 1 185 ? 44.389 -35.412 -37.611 1.00 29.59 185 SER A C 1
ATOM 1435 O O . SER A 1 185 ? 43.195 -35.186 -37.436 1.00 29.59 185 SER A O 1
ATOM 1437 N N . ALA A 1 186 ? 45.186 -34.631 -38.348 1.00 29.86 186 ALA A N 1
ATOM 1438 C CA . ALA A 1 186 ? 44.786 -33.558 -39.272 1.00 29.86 186 ALA A CA 1
ATOM 1439 C C . ALA A 1 186 ? 44.222 -34.167 -40.599 1.00 29.86 186 ALA A C 1
ATOM 1441 O O . ALA A 1 186 ? 44.166 -35.387 -40.701 1.00 29.86 186 ALA A O 1
ATOM 1442 N N . THR A 1 187 ? 43.763 -33.506 -41.676 1.00 29.80 187 THR A N 1
ATOM 1443 C CA . THR A 1 187 ? 43.934 -32.158 -42.253 1.00 29.80 187 THR A CA 1
ATOM 1444 C C . THR A 1 187 ? 42.951 -32.000 -43.450 1.00 29.80 187 THR A C 1
ATOM 1446 O O . THR A 1 187 ? 42.627 -32.999 -44.082 1.00 29.80 187 THR A O 1
ATOM 1449 N N . LEU A 1 188 ? 42.654 -30.741 -43.824 1.00 30.08 188 LEU A N 1
ATOM 1450 C CA . LEU A 1 188 ? 42.427 -30.177 -45.184 1.00 30.08 188 LEU A CA 1
ATOM 1451 C C . LEU A 1 188 ? 41.113 -30.397 -45.978 1.00 30.08 188 LEU A C 1
ATOM 1453 O O . LEU A 1 188 ? 40.736 -31.514 -46.307 1.00 30.08 188 LEU A O 1
ATOM 1457 N N . GLY A 1 189 ? 40.546 -29.270 -46.452 1.00 26.64 189 GLY A N 1
ATOM 1458 C CA . GLY A 1 189 ? 39.752 -29.197 -47.692 1.00 26.64 189 GLY A CA 1
ATOM 1459 C C . GLY A 1 189 ? 38.622 -28.153 -47.717 1.00 26.64 189 GLY A C 1
ATOM 1460 O O . GLY A 1 189 ? 37.486 -28.478 -47.403 1.00 26.64 189 GLY A O 1
ATOM 1461 N N . GLN A 1 190 ? 38.914 -26.916 -48.134 1.00 29.25 190 GLN A N 1
ATOM 1462 C CA . GLN A 1 190 ? 37.945 -25.898 -48.605 1.00 29.25 190 GLN A CA 1
ATOM 1463 C C . GLN A 1 190 ? 37.947 -25.893 -50.157 1.00 29.25 190 GLN A C 1
ATOM 1465 O O . GLN A 1 190 ? 38.968 -26.307 -50.713 1.00 29.25 190 GLN A O 1
ATOM 1470 N N . PRO A 1 191 ? 36.876 -25.460 -50.875 1.00 39.66 191 PRO A N 1
ATOM 1471 C CA . PRO A 1 191 ? 36.655 -24.019 -51.087 1.00 39.66 191 PRO A CA 1
ATOM 1472 C C . PRO A 1 191 ? 35.198 -23.498 -51.195 1.00 39.66 191 PRO A C 1
ATOM 1474 O O . PRO A 1 191 ? 34.229 -24.218 -51.411 1.00 39.66 191 PRO A O 1
ATOM 1477 N N . SER A 1 192 ? 35.148 -22.173 -51.036 1.00 29.25 192 SER A N 1
ATOM 1478 C CA . SER A 1 192 ? 34.115 -21.126 -51.118 1.00 29.25 192 SER A CA 1
ATOM 1479 C C . SER A 1 192 ? 32.910 -21.248 -52.065 1.00 29.25 192 SER A C 1
ATOM 1481 O O . SER A 1 192 ? 33.067 -21.656 -53.210 1.00 29.25 192 SER A O 1
ATOM 1483 N N . LEU A 1 193 ? 31.799 -20.604 -51.665 1.00 29.55 193 LEU A N 1
ATOM 1484 C CA . LEU A 1 193 ? 30.980 -19.720 -52.514 1.00 29.55 193 LEU A CA 1
ATOM 1485 C C . LEU A 1 193 ? 30.355 -18.593 -51.665 1.00 29.55 193 LEU A C 1
ATOM 1487 O O . LEU A 1 193 ? 29.958 -18.793 -50.519 1.00 29.55 193 LEU A O 1
ATOM 1491 N N . ALA A 1 194 ? 30.352 -17.389 -52.233 1.00 32.22 194 ALA A N 1
ATOM 1492 C CA . ALA A 1 194 ? 30.037 -16.117 -51.599 1.00 32.22 194 ALA A CA 1
ATOM 1493 C C . ALA A 1 194 ? 28.530 -15.891 -51.377 1.00 32.22 194 ALA A C 1
ATOM 1495 O O . ALA A 1 194 ? 27.721 -16.110 -52.274 1.00 32.22 194 ALA A O 1
ATOM 1496 N N . SER A 1 195 ? 28.169 -15.339 -50.217 1.00 31.81 195 SER A N 1
ATOM 1497 C CA . SER A 1 195 ? 26.967 -14.513 -50.063 1.00 31.81 195 SER A CA 1
ATOM 1498 C C . SER A 1 195 ? 27.274 -13.372 -49.093 1.00 31.81 195 SER A C 1
ATOM 1500 O O . SER A 1 195 ? 27.865 -13.572 -48.029 1.00 31.81 195 SER A O 1
ATOM 1502 N N . GLY A 1 196 ? 26.954 -12.148 -49.512 1.00 37.59 196 GLY A N 1
ATOM 1503 C CA . GLY A 1 196 ? 27.120 -10.944 -48.712 1.00 37.59 196 GLY A CA 1
ATOM 15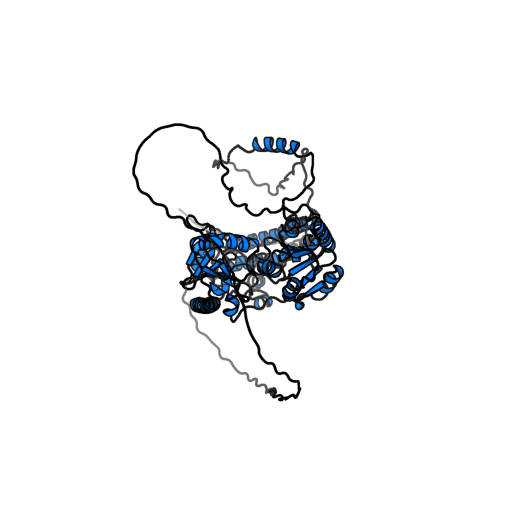04 C C . GLY A 1 196 ? 26.135 -10.945 -47.550 1.00 37.59 196 GLY A C 1
ATOM 1505 O O . GLY A 1 196 ? 24.982 -10.568 -47.712 1.00 37.59 196 GLY A O 1
ATOM 1506 N N . SER A 1 197 ? 26.606 -11.350 -46.376 1.00 31.91 197 SER A N 1
ATOM 1507 C CA . SER A 1 197 ? 25.983 -11.012 -45.101 1.00 31.91 197 SER A CA 1
ATOM 1508 C C . SER A 1 197 ? 26.813 -9.890 -44.498 1.00 31.91 197 SER A C 1
ATOM 1510 O O . SER A 1 197 ? 28.007 -10.081 -44.264 1.00 31.91 197 SER A O 1
ATOM 1512 N N . LEU A 1 198 ? 26.190 -8.741 -44.226 1.00 37.12 198 LEU A N 1
ATOM 1513 C CA . LEU A 1 198 ? 26.721 -7.747 -43.294 1.00 37.12 198 LEU A CA 1
ATOM 1514 C C . LEU A 1 198 ? 27.065 -8.491 -41.998 1.00 37.12 198 LEU A C 1
ATOM 1516 O O . LEU A 1 198 ? 26.186 -8.914 -41.248 1.00 37.12 198 LEU A O 1
ATOM 1520 N N . ARG A 1 199 ? 28.352 -8.785 -41.798 1.00 39.59 199 ARG A N 1
ATOM 1521 C CA . ARG A 1 199 ? 28.826 -9.456 -40.593 1.00 39.59 199 ARG A CA 1
ATOM 1522 C C . ARG A 1 199 ? 28.787 -8.430 -39.474 1.00 39.59 199 ARG A C 1
ATOM 1524 O O . ARG A 1 199 ? 29.504 -7.436 -39.524 1.00 39.59 199 ARG A O 1
ATOM 1531 N N . ARG A 1 200 ? 27.952 -8.716 -38.474 1.00 45.06 200 ARG A N 1
ATOM 1532 C CA . ARG A 1 200 ? 27.965 -8.105 -37.142 1.00 45.06 200 ARG A CA 1
ATOM 1533 C C . ARG A 1 200 ? 29.416 -7.825 -36.707 1.00 45.06 200 ARG A C 1
ATOM 1535 O O . ARG A 1 200 ? 30.220 -8.762 -36.750 1.00 45.06 200 ARG A O 1
ATOM 1542 N N . PRO A 1 201 ? 29.762 -6.602 -36.273 1.00 42.19 201 PRO A N 1
ATOM 1543 C CA . PRO A 1 201 ? 31.056 -6.346 -35.655 1.00 42.19 201 PRO A CA 1
ATOM 1544 C C . PRO A 1 201 ? 31.250 -7.291 -34.463 1.00 42.19 201 PRO A C 1
ATOM 1546 O O . PRO A 1 201 ? 30.363 -7.419 -33.615 1.00 42.19 201 PRO A O 1
ATOM 1549 N N . GLN A 1 202 ? 32.376 -8.008 -34.419 1.00 42.28 202 GLN A N 1
ATOM 1550 C CA . GLN A 1 202 ? 32.716 -8.804 -33.242 1.00 42.28 202 GLN A CA 1
ATOM 1551 C C . GLN A 1 202 ? 33.170 -7.885 -32.112 1.00 42.28 202 GLN A C 1
ATOM 1553 O O . GLN A 1 202 ? 33.957 -6.967 -32.325 1.00 42.28 202 GLN A O 1
ATOM 1558 N N . LEU A 1 203 ? 32.670 -8.167 -30.910 1.00 37.56 203 LEU A N 1
ATOM 1559 C CA . LEU A 1 203 ? 33.061 -7.482 -29.686 1.00 37.56 203 LEU A CA 1
ATOM 1560 C C . LEU A 1 203 ? 34.541 -7.753 -29.397 1.00 37.56 203 LEU A C 1
ATOM 1562 O O . LEU A 1 203 ? 34.959 -8.913 -29.348 1.00 37.56 203 LEU A O 1
ATOM 1566 N N . TYR A 1 204 ? 35.320 -6.697 -29.163 1.00 38.44 204 TYR A N 1
ATOM 1567 C CA . TYR A 1 204 ? 36.675 -6.838 -28.642 1.00 38.44 204 TYR A CA 1
ATOM 1568 C C . TYR A 1 204 ? 36.639 -7.115 -27.126 1.00 38.44 204 TYR A C 1
ATOM 1570 O O . TYR A 1 204 ? 35.695 -6.716 -26.433 1.00 38.44 204 TYR A O 1
ATOM 1578 N N . PRO A 1 205 ? 37.662 -7.778 -26.555 1.00 37.59 205 PRO A N 1
ATOM 1579 C CA . PRO A 1 205 ? 37.730 -8.051 -25.116 1.00 37.59 205 PRO A CA 1
ATOM 1580 C C . PRO A 1 205 ? 37.636 -6.794 -24.233 1.00 37.59 205 PRO A C 1
ATOM 1582 O O . PRO A 1 205 ? 37.136 -6.873 -23.114 1.00 37.59 205 PRO A O 1
ATOM 1585 N N . SER A 1 206 ? 38.042 -5.625 -24.741 1.00 40.97 206 SER A N 1
ATOM 1586 C CA . SER A 1 206 ? 37.891 -4.327 -24.067 1.00 40.97 206 SER A CA 1
ATOM 1587 C C . SER A 1 206 ? 36.448 -3.806 -24.039 1.00 40.97 206 SER A C 1
ATOM 1589 O O . SER A 1 206 ? 36.085 -3.095 -23.108 1.00 40.97 206 SER A O 1
ATOM 1591 N N . ASP A 1 207 ? 35.603 -4.203 -24.996 1.00 39.41 207 ASP A N 1
ATOM 1592 C CA . ASP A 1 207 ? 34.169 -3.866 -25.029 1.00 39.41 207 ASP A CA 1
ATOM 1593 C C . ASP A 1 207 ? 33.317 -4.832 -24.195 1.00 39.41 207 ASP A C 1
ATOM 1595 O O . ASP A 1 207 ? 32.165 -4.538 -23.851 1.00 39.41 207 ASP A O 1
ATOM 1599 N N . SER A 1 208 ? 33.899 -5.978 -23.833 1.00 37.94 208 SER A N 1
ATOM 1600 C CA . SER A 1 208 ? 33.239 -7.089 -23.143 1.00 37.94 208 SER A CA 1
ATOM 1601 C C . SER A 1 208 ? 33.019 -6.844 -21.645 1.00 37.94 208 SER A C 1
ATOM 1603 O O . SER A 1 208 ? 32.262 -7.575 -21.017 1.00 37.94 208 SER A O 1
ATOM 1605 N N . THR A 1 209 ? 33.585 -5.785 -21.061 1.00 41.59 209 THR A N 1
ATOM 1606 C CA . THR A 1 209 ? 33.164 -5.286 -19.736 1.00 41.59 209 THR A CA 1
ATOM 1607 C C . THR A 1 209 ? 31.933 -4.378 -19.816 1.00 41.59 209 THR A C 1
ATOM 1609 O O . THR A 1 209 ? 31.291 -4.126 -18.799 1.00 41.59 209 THR A O 1
ATOM 1612 N N . SER A 1 210 ? 31.573 -3.900 -21.016 1.00 46.59 210 SER A N 1
ATOM 1613 C CA . SER A 1 210 ? 30.443 -2.985 -21.229 1.00 46.59 210 SER A CA 1
ATOM 1614 C C . SER A 1 210 ? 29.187 -3.649 -21.801 1.00 46.59 210 SER A C 1
ATOM 1616 O O . SER A 1 210 ? 28.124 -3.035 -21.757 1.00 46.59 210 SER A O 1
ATOM 1618 N N . THR A 1 211 ? 29.290 -4.879 -22.322 1.00 41.88 211 THR A N 1
ATOM 1619 C CA . THR A 1 211 ? 28.177 -5.578 -23.001 1.00 41.88 211 THR A CA 1
ATOM 1620 C C . THR A 1 211 ? 28.043 -7.071 -22.680 1.00 41.88 211 THR A C 1
ATOM 1622 O O . THR A 1 211 ? 27.147 -7.722 -23.216 1.00 41.88 211 THR A O 1
ATOM 1625 N N . LEU A 1 212 ? 28.850 -7.634 -21.771 1.00 38.06 212 LEU A N 1
ATOM 1626 C CA . LEU A 1 212 ? 28.642 -9.004 -21.295 1.00 38.06 212 LEU A CA 1
ATOM 1627 C C . LEU A 1 212 ? 28.007 -8.997 -19.901 1.00 38.06 212 LEU A C 1
ATOM 1629 O O . LEU A 1 212 ? 28.669 -8.729 -18.903 1.00 38.06 212 LEU A O 1
ATOM 1633 N N . VAL A 1 213 ? 26.698 -9.268 -19.903 1.00 40.59 213 VAL A N 1
ATOM 1634 C CA . VAL A 1 213 ? 25.935 -10.079 -18.937 1.00 40.59 213 VAL A CA 1
ATOM 1635 C C . VAL A 1 213 ? 26.677 -10.308 -17.625 1.00 40.59 213 VAL A C 1
ATOM 1637 O O . VAL A 1 213 ? 27.680 -11.022 -17.564 1.00 40.59 213 VAL A O 1
ATOM 1640 N N . GLY A 1 214 ? 26.168 -9.661 -16.593 1.00 38.62 214 GLY A N 1
ATOM 1641 C CA . GLY A 1 214 ? 26.923 -9.197 -15.470 1.00 38.62 214 GLY A CA 1
ATOM 1642 C C . GLY A 1 214 ? 27.428 -10.241 -14.498 1.00 38.62 214 GLY A C 1
ATOM 1643 O O . GLY A 1 214 ? 27.448 -11.457 -14.696 1.00 38.62 214 GLY A O 1
ATOM 1644 N N . SER A 1 215 ? 27.935 -9.662 -13.414 1.00 41.91 215 SER A N 1
ATOM 1645 C CA . SER A 1 215 ? 28.578 -10.343 -12.301 1.00 41.91 215 SER A CA 1
ATOM 1646 C C . SER A 1 215 ? 27.865 -11.646 -11.933 1.00 41.91 215 SER A C 1
ATOM 1648 O O . SER A 1 215 ? 26.651 -11.762 -12.050 1.00 41.91 215 SER A O 1
ATOM 1650 N N . ALA A 1 216 ? 28.593 -12.620 -11.389 1.00 39.22 216 ALA A N 1
ATOM 1651 C CA . ALA A 1 216 ? 28.019 -13.862 -10.860 1.00 39.22 216 ALA A CA 1
ATOM 1652 C C . ALA A 1 216 ? 26.833 -13.653 -9.877 1.00 39.22 216 ALA A C 1
ATOM 1654 O O . ALA A 1 216 ? 26.098 -14.598 -9.596 1.00 39.22 216 ALA A O 1
ATOM 1655 N N . LEU A 1 217 ? 26.616 -12.421 -9.396 1.00 41.09 217 LEU A N 1
ATOM 1656 C CA . LEU A 1 217 ? 25.438 -11.986 -8.657 1.00 41.09 217 LEU A CA 1
ATOM 1657 C C . LEU A 1 217 ? 24.166 -11.840 -9.517 1.00 41.09 217 LEU A C 1
ATOM 1659 O O . LEU A 1 217 ? 23.103 -12.116 -8.990 1.00 41.09 217 LEU A O 1
ATOM 1663 N N . GLU A 1 218 ? 24.222 -11.514 -10.814 1.00 43.34 218 GLU A N 1
ATOM 1664 C CA . GLU A 1 218 ? 23.061 -11.533 -11.735 1.00 43.34 218 GLU A CA 1
ATOM 1665 C C . GLU A 1 218 ? 22.482 -12.937 -11.917 1.00 43.34 218 GLU A C 1
ATOM 1667 O O . GLU A 1 218 ? 21.278 -13.104 -12.068 1.00 43.34 218 GLU A O 1
ATOM 1672 N N . ARG A 1 219 ? 23.318 -13.976 -11.801 1.00 44.28 219 ARG A N 1
ATOM 1673 C CA . ARG A 1 219 ? 22.838 -15.365 -11.720 1.00 44.28 219 ARG A CA 1
ATOM 1674 C C . ARG A 1 219 ? 22.186 -15.701 -10.374 1.00 44.28 219 ARG A C 1
ATOM 1676 O O . ARG A 1 219 ? 21.446 -16.674 -10.294 1.00 44.28 219 ARG A O 1
ATOM 1683 N N . LYS A 1 220 ? 22.448 -14.917 -9.323 1.00 40.81 220 LYS A N 1
ATOM 1684 C CA . LYS A 1 220 ? 21.838 -15.061 -7.988 1.00 40.81 220 LYS A CA 1
ATOM 1685 C C . LYS A 1 220 ? 20.616 -14.152 -7.799 1.00 40.81 220 LYS A C 1
ATOM 1687 O O . LYS A 1 220 ? 19.708 -14.512 -7.063 1.00 40.81 220 LYS A O 1
ATOM 1692 N N . MET A 1 221 ? 20.594 -13.014 -8.489 1.00 37.34 221 MET A N 1
ATOM 1693 C CA . MET A 1 221 ? 19.499 -12.059 -8.633 1.00 37.34 221 MET A CA 1
ATOM 1694 C C . MET A 1 221 ? 18.827 -12.267 -9.987 1.00 37.34 221 MET A C 1
ATOM 1696 O O . MET A 1 221 ? 18.640 -11.317 -10.744 1.00 37.34 221 MET A O 1
ATOM 1700 N N . ALA A 1 222 ? 18.467 -13.510 -10.306 1.00 36.66 222 ALA A N 1
ATOM 1701 C CA . ALA A 1 222 ? 17.355 -13.690 -11.214 1.00 36.66 222 ALA A CA 1
ATOM 1702 C C . ALA A 1 222 ? 16.169 -12.958 -10.563 1.00 36.66 222 ALA A C 1
ATOM 1704 O O . ALA A 1 222 ? 15.492 -13.513 -9.700 1.00 36.66 222 ALA A O 1
ATOM 1705 N N . GLU A 1 223 ? 15.931 -11.697 -10.939 1.00 43.16 223 GLU A N 1
ATOM 1706 C CA . GLU A 1 223 ? 14.559 -11.262 -11.146 1.00 43.16 223 GLU A CA 1
ATOM 1707 C C . GLU A 1 223 ? 14.027 -12.306 -12.107 1.00 43.16 223 GLU A C 1
ATOM 1709 O O . GLU A 1 223 ? 14.366 -12.334 -13.292 1.00 43.16 223 GLU A O 1
ATOM 1714 N N . VAL A 1 224 ? 13.358 -13.304 -11.539 1.00 43.38 224 VAL A N 1
ATOM 1715 C CA . VAL A 1 224 ? 12.746 -14.326 -12.344 1.00 43.38 224 VAL A CA 1
ATOM 1716 C C . VAL A 1 224 ? 11.765 -13.542 -13.196 1.00 43.38 224 VAL A C 1
ATOM 1718 O O . VAL A 1 224 ? 10.792 -12.991 -12.690 1.00 43.38 224 VAL A O 1
ATOM 1721 N N . ASP A 1 225 ? 12.015 -13.520 -14.501 1.00 45.00 225 ASP A N 1
ATOM 1722 C CA . ASP A 1 225 ? 11.094 -13.052 -15.541 1.00 45.00 225 ASP A CA 1
ATOM 1723 C C . ASP A 1 225 ? 9.773 -13.876 -15.522 1.00 45.00 225 ASP A C 1
ATOM 1725 O O . ASP A 1 225 ? 8.964 -13.830 -16.445 1.00 45.00 225 ASP A O 1
ATOM 1729 N N . SER A 1 226 ? 9.529 -14.667 -14.465 1.00 45.28 226 SER A N 1
ATOM 1730 C CA . SER A 1 226 ? 8.334 -15.447 -14.209 1.00 45.28 226 SER A CA 1
ATOM 1731 C C . SER A 1 226 ? 7.246 -14.551 -13.641 1.00 45.28 226 SER A C 1
ATOM 1733 O O . SER A 1 226 ? 6.807 -14.692 -12.496 1.00 45.28 226 SER A O 1
ATOM 1735 N N . ILE A 1 227 ? 6.675 -13.717 -14.499 1.00 52.38 227 ILE A N 1
ATOM 1736 C CA . ILE A 1 227 ? 5.217 -13.738 -14.486 1.00 52.38 227 ILE A CA 1
ATOM 1737 C C . ILE A 1 227 ? 4.869 -15.162 -14.899 1.00 52.38 227 ILE A C 1
ATOM 1739 O O . ILE A 1 227 ? 5.086 -15.555 -16.044 1.00 52.38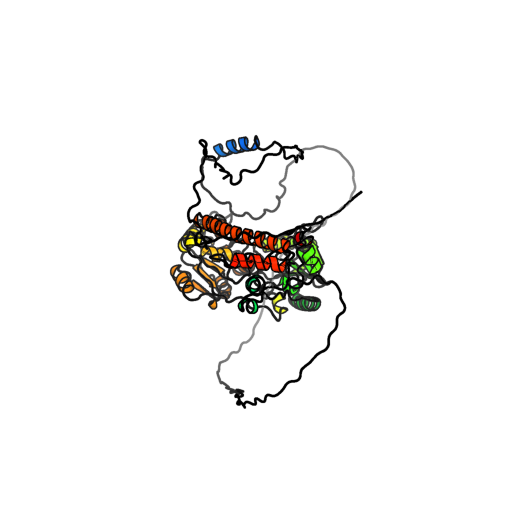 227 ILE A O 1
ATOM 1743 N N . ARG A 1 228 ? 4.468 -15.965 -13.909 1.00 55.69 228 ARG A N 1
ATOM 1744 C CA . ARG A 1 228 ? 3.950 -17.307 -14.149 1.00 55.69 228 ARG A CA 1
ATOM 1745 C C . ARG A 1 228 ? 2.870 -17.145 -15.205 1.00 55.69 228 ARG A C 1
ATOM 1747 O O . ARG A 1 228 ? 1.980 -16.317 -15.022 1.00 55.69 228 ARG A O 1
ATOM 1754 N N . ASP A 1 229 ? 2.980 -17.872 -16.309 1.00 57.38 229 ASP A N 1
ATOM 1755 C CA . ASP A 1 229 ? 1.828 -18.030 -17.181 1.00 57.38 229 ASP A CA 1
ATOM 1756 C C . ASP A 1 229 ? 0.750 -18.674 -16.310 1.00 57.38 229 ASP A C 1
ATOM 1758 O O . ASP A 1 229 ? 0.880 -19.819 -15.870 1.00 57.38 229 ASP A O 1
ATOM 1762 N N . TYR A 1 230 ? -0.235 -17.870 -15.909 1.00 64.06 230 TYR A N 1
ATOM 1763 C CA . TYR A 1 230 ? -1.259 -18.329 -14.984 1.00 64.06 230 TYR A CA 1
ATOM 1764 C C . TYR A 1 230 ? -2.237 -19.283 -15.673 1.00 64.06 230 TYR A C 1
ATOM 1766 O O . TYR A 1 230 ? -3.045 -19.882 -14.952 1.00 64.06 230 TYR A O 1
ATOM 1774 N N . GLY A 1 231 ? -2.092 -19.465 -16.997 1.00 74.12 231 GLY A N 1
ATOM 1775 C CA . GLY A 1 231 ? -2.831 -20.407 -17.814 1.00 74.12 231 GLY A CA 1
ATOM 1776 C C . GLY A 1 231 ? -4.336 -20.206 -17.701 1.00 74.12 231 GLY A C 1
ATOM 1777 O O . GLY A 1 231 ? -4.820 -19.117 -17.394 1.00 74.12 231 GLY A O 1
ATOM 1778 N N . ASP A 1 232 ? -5.076 -21.290 -17.917 1.00 89.44 232 ASP A N 1
ATOM 1779 C CA . ASP A 1 232 ? -6.511 -21.333 -17.647 1.00 89.44 232 ASP A CA 1
ATOM 1780 C C . ASP A 1 232 ? -6.769 -21.256 -16.128 1.00 89.44 232 ASP A C 1
ATOM 1782 O O . ASP A 1 232 ? -6.338 -22.103 -15.343 1.00 89.44 232 ASP A O 1
ATOM 1786 N N . THR A 1 233 ? -7.488 -20.222 -15.701 1.00 95.06 233 THR A N 1
ATOM 1787 C CA . THR A 1 233 ? -7.895 -19.965 -14.314 1.00 95.06 233 THR A CA 1
ATOM 1788 C C . THR A 1 233 ? -9.136 -20.757 -13.892 1.00 95.06 233 THR A C 1
ATOM 1790 O O . THR A 1 233 ? -9.554 -20.665 -12.734 1.00 95.06 233 THR A O 1
ATOM 1793 N N . GLY A 1 234 ? -9.711 -21.574 -14.783 1.00 95.56 234 GLY A N 1
ATOM 1794 C CA . GLY A 1 234 ? -10.946 -22.325 -14.560 1.00 95.56 234 GLY A CA 1
ATOM 1795 C C . GLY A 1 234 ? -10.929 -23.211 -13.311 1.00 95.56 234 GLY A C 1
ATOM 1796 O O . GLY A 1 234 ? -11.868 -23.153 -12.515 1.00 95.56 234 GLY A O 1
ATOM 1797 N N . GLU A 1 235 ? -9.855 -23.976 -13.081 1.00 94.81 235 GLU A N 1
ATOM 1798 C CA . GLU A 1 235 ? -9.727 -24.827 -11.883 1.00 94.81 235 GLU A CA 1
ATOM 1799 C C . GLU A 1 235 ? -9.667 -23.979 -10.602 1.00 94.81 235 GLU A C 1
ATOM 1801 O O . GLU A 1 235 ? -10.407 -24.230 -9.652 1.00 94.81 235 GLU A O 1
ATOM 1806 N N . LYS A 1 236 ? -8.871 -22.900 -10.597 1.00 95.44 236 LYS A N 1
ATOM 1807 C CA . LYS A 1 236 ? -8.754 -21.992 -9.441 1.00 95.44 236 LYS A CA 1
ATOM 1808 C C . LYS A 1 236 ? -10.098 -21.347 -9.097 1.00 95.44 236 LYS A C 1
ATOM 1810 O O . LYS A 1 236 ? -10.457 -21.250 -7.924 1.00 95.44 236 LYS A O 1
ATOM 1815 N N . LEU A 1 237 ? -10.852 -20.919 -10.112 1.00 97.94 237 LEU A N 1
ATOM 1816 C CA . LEU A 1 237 ? -12.190 -20.350 -9.945 1.00 97.94 237 LEU A CA 1
ATOM 1817 C C . LEU A 1 237 ? -13.197 -21.396 -9.455 1.00 97.94 237 LEU A C 1
ATOM 1819 O O . LEU A 1 237 ? -14.017 -21.087 -8.590 1.00 97.94 237 LEU A O 1
ATOM 1823 N N . ALA A 1 238 ? -13.139 -22.630 -9.963 1.00 97.69 238 ALA A N 1
ATOM 1824 C CA . ALA A 1 238 ? -13.988 -23.722 -9.497 1.00 97.69 238 ALA A CA 1
ATOM 1825 C C . ALA A 1 238 ? -13.727 -24.037 -8.016 1.00 97.69 238 ALA A C 1
ATOM 1827 O O . ALA A 1 238 ? -14.668 -24.148 -7.229 1.00 97.69 238 ALA A O 1
ATOM 1828 N N . ASP A 1 239 ? -12.460 -24.116 -7.616 1.00 97.19 239 ASP A N 1
ATOM 1829 C CA . ASP A 1 239 ? -12.042 -24.352 -6.234 1.00 97.19 239 ASP A CA 1
ATOM 1830 C C . ASP A 1 239 ? -12.474 -23.210 -5.304 1.00 97.19 239 ASP A C 1
ATOM 1832 O O . ASP A 1 239 ? -12.989 -23.444 -4.205 1.00 97.19 239 ASP A O 1
ATOM 1836 N N . LEU A 1 240 ? -12.341 -21.962 -5.760 1.00 98.06 240 LEU A N 1
ATOM 1837 C CA . LEU A 1 240 ? -12.806 -20.791 -5.021 1.00 98.06 240 LEU A CA 1
ATOM 1838 C C . LEU A 1 240 ? -14.330 -20.816 -4.834 1.00 98.06 240 LEU A C 1
ATOM 1840 O O . LEU A 1 240 ? -14.811 -20.595 -3.724 1.00 98.06 240 LEU A O 1
ATOM 1844 N N . ARG A 1 241 ? -15.099 -21.156 -5.877 1.00 98.50 241 ARG A N 1
ATOM 1845 C CA . ARG A 1 241 ? -16.570 -21.265 -5.819 1.00 98.50 241 ARG A CA 1
ATOM 1846 C C . ARG A 1 241 ? -17.050 -22.379 -4.887 1.00 98.50 241 ARG A C 1
ATOM 1848 O O . ARG A 1 241 ? -18.073 -22.216 -4.216 1.00 98.50 241 ARG A O 1
ATOM 1855 N N . ARG A 1 242 ? -16.302 -23.485 -4.766 1.00 98.06 242 ARG A N 1
ATOM 1856 C CA . ARG A 1 242 ? -16.580 -24.511 -3.741 1.00 98.06 242 ARG A CA 1
ATOM 1857 C C . ARG A 1 242 ? -16.431 -23.937 -2.332 1.00 98.06 242 ARG A C 1
ATOM 1859 O O . ARG A 1 242 ? -17.324 -24.115 -1.510 1.00 98.06 242 ARG A O 1
ATOM 1866 N N . ASN A 1 243 ? -15.368 -23.172 -2.076 1.00 97.44 243 ASN A N 1
ATOM 1867 C CA . ASN A 1 243 ? -15.194 -22.473 -0.798 1.00 97.44 243 ASN A CA 1
ATOM 1868 C C . ASN A 1 243 ? -16.288 -21.416 -0.553 1.00 97.44 243 ASN A C 1
ATOM 1870 O O . ASN A 1 243 ? -16.811 -21.319 0.557 1.00 97.44 243 ASN A O 1
ATOM 1874 N N . MET A 1 244 ? -16.690 -20.662 -1.582 1.00 98.19 244 MET A N 1
ATOM 1875 C CA . MET A 1 244 ? -17.806 -19.708 -1.499 1.00 98.19 244 MET A CA 1
ATOM 1876 C C . MET A 1 244 ? -19.119 -20.391 -1.099 1.00 98.19 244 MET A C 1
ATOM 1878 O O . MET A 1 244 ? -19.832 -19.878 -0.237 1.00 98.19 244 MET A O 1
ATOM 1882 N N . SER A 1 245 ? -19.401 -21.571 -1.661 1.00 97.44 245 SER A N 1
ATOM 1883 C CA . SER A 1 245 ? -20.607 -22.355 -1.356 1.00 97.44 245 SER A CA 1
ATOM 1884 C C . SER A 1 245 ? -20.677 -22.748 0.121 1.00 97.44 245 SER A C 1
ATOM 1886 O O . SER A 1 245 ? -21.721 -22.581 0.749 1.00 97.44 245 SER A O 1
ATOM 1888 N N . THR A 1 246 ? -19.554 -23.182 0.705 1.00 95.88 246 THR A N 1
ATOM 1889 C CA . THR A 1 246 ? -19.444 -23.523 2.137 1.00 95.88 246 THR A CA 1
ATOM 1890 C C . THR A 1 246 ? -19.763 -22.338 3.055 1.00 95.88 246 THR A C 1
ATOM 1892 O O . THR A 1 246 ? -20.271 -22.520 4.158 1.00 95.88 246 THR A O 1
ATOM 1895 N N . HIS A 1 247 ? -19.493 -21.110 2.606 1.00 94.31 247 HIS A N 1
ATOM 1896 C CA . HIS A 1 247 ? -19.790 -19.878 3.345 1.00 94.31 247 HIS A CA 1
ATOM 1897 C C . HIS A 1 247 ? -21.116 -19.209 2.930 1.00 94.31 247 HIS A C 1
ATOM 1899 O O . HIS A 1 247 ? -21.461 -18.138 3.454 1.00 94.31 247 HIS A O 1
ATOM 1905 N N . HIS A 1 248 ? -21.869 -19.845 2.023 1.00 96.44 248 HIS A N 1
ATOM 1906 C CA . HIS A 1 248 ? -23.094 -19.330 1.413 1.00 96.44 248 HIS A CA 1
ATOM 1907 C C . HIS A 1 248 ? -22.886 -17.932 0.813 1.00 96.44 248 HIS A C 1
ATOM 1909 O O . HIS A 1 248 ? -23.547 -16.979 1.219 1.00 96.44 248 HIS A O 1
ATOM 1915 N N . LEU A 1 249 ? -21.892 -17.772 -0.059 1.00 97.69 249 LEU A N 1
ATOM 1916 C CA . LEU A 1 249 ? -21.560 -16.493 -0.687 1.00 97.69 249 LEU A CA 1
ATOM 1917 C C . LEU A 1 249 ? -22.012 -16.474 -2.146 1.00 97.69 249 LEU A C 1
ATOM 1919 O O . LEU A 1 249 ? -21.721 -17.407 -2.889 1.00 97.69 249 LEU A O 1
ATOM 1923 N N . ASP A 1 250 ? -22.641 -15.377 -2.558 1.00 97.69 250 ASP A N 1
ATOM 1924 C CA . ASP A 1 250 ? -23.042 -15.136 -3.950 1.00 97.69 250 ASP A CA 1
ATOM 1925 C C . ASP A 1 250 ? -21.935 -14.415 -4.727 1.00 97.69 250 ASP A C 1
ATOM 1927 O O . ASP A 1 250 ? -21.699 -14.682 -5.908 1.00 97.69 250 ASP A O 1
ATOM 1931 N N . TYR A 1 251 ? -21.219 -13.531 -4.026 1.00 98.12 251 TYR A N 1
ATOM 1932 C CA . TYR A 1 251 ? -20.092 -12.755 -4.529 1.00 98.12 251 TYR A CA 1
ATOM 1933 C C . TYR A 1 251 ? -18.889 -12.944 -3.609 1.00 98.12 251 TYR A C 1
ATOM 1935 O O . TYR A 1 251 ? -19.045 -13.021 -2.391 1.00 98.12 251 TYR A O 1
ATOM 1943 N N . TYR A 1 252 ? -17.684 -12.964 -4.167 1.00 98.44 252 TYR A N 1
ATOM 1944 C CA . TYR A 1 252 ? -16.440 -12.878 -3.415 1.00 98.44 252 TYR A CA 1
ATOM 1945 C C . TYR A 1 252 ? -15.519 -11.834 -4.037 1.00 98.44 252 TYR A C 1
ATOM 1947 O O . TYR A 1 252 ? -15.162 -11.923 -5.212 1.00 98.44 252 TYR A O 1
ATOM 1955 N N . ILE A 1 253 ? -15.155 -10.831 -3.244 1.00 98.19 253 ILE A N 1
ATOM 1956 C CA . ILE A 1 253 ? -14.307 -9.718 -3.661 1.00 98.19 253 ILE A CA 1
ATOM 1957 C C . ILE A 1 253 ? -12.871 -10.036 -3.243 1.00 98.19 253 ILE A C 1
ATOM 1959 O O . ILE A 1 253 ? -12.600 -10.367 -2.085 1.00 98.19 253 ILE A O 1
ATOM 1963 N N . VAL A 1 254 ? -11.946 -9.900 -4.188 1.00 97.88 254 VAL A N 1
ATOM 1964 C CA . VAL A 1 254 ? -10.503 -10.023 -3.984 1.00 97.88 254 VAL A CA 1
ATOM 1965 C C . VAL A 1 254 ? -9.860 -8.669 -4.280 1.00 97.88 254 VAL A C 1
ATOM 1967 O O . VAL A 1 254 ? -9.647 -8.338 -5.456 1.00 97.88 254 VAL A O 1
ATOM 1970 N N . PRO A 1 255 ? -9.558 -7.885 -3.231 1.00 95.25 255 PRO A N 1
ATOM 1971 C CA . PRO A 1 255 ? -8.893 -6.608 -3.402 1.00 95.25 255 PRO A CA 1
ATOM 1972 C C . PRO A 1 255 ? -7.454 -6.725 -3.894 1.00 95.25 255 PRO A C 1
ATOM 1974 O O . PRO A 1 255 ? -6.836 -7.792 -3.819 1.00 95.25 255 PRO A O 1
ATOM 1977 N N . GLY A 1 256 ? -6.938 -5.620 -4.433 1.00 93.50 256 GLY A N 1
ATOM 1978 C CA . GLY A 1 256 ? -5.521 -5.486 -4.775 1.00 93.50 256 GLY A CA 1
ATOM 1979 C C . GLY A 1 256 ? -4.646 -5.160 -3.562 1.00 93.50 256 GLY A C 1
ATOM 1980 O O . GLY A 1 256 ? -3.447 -5.413 -3.598 1.00 93.50 256 GLY A O 1
ATOM 1981 N N . GLU A 1 257 ? -5.256 -4.615 -2.512 1.00 93.69 257 GLU A N 1
ATOM 1982 C CA . GLU A 1 257 ? -4.615 -4.160 -1.285 1.00 93.69 257 GLU A CA 1
ATOM 1983 C C . GLU A 1 257 ? -4.311 -5.313 -0.308 1.00 93.69 257 GLU A C 1
ATOM 1985 O O . GLU A 1 257 ? -4.955 -6.366 -0.320 1.00 93.69 257 GLU A O 1
ATOM 1990 N N . ASP A 1 258 ? -3.336 -5.091 0.576 1.00 95.56 258 ASP A N 1
ATOM 1991 C CA . ASP A 1 258 ? -3.002 -5.983 1.690 1.00 95.56 258 ASP A CA 1
ATOM 1992 C C . ASP A 1 258 ? -3.694 -5.559 3.009 1.00 95.56 258 ASP A C 1
ATOM 1994 O O . ASP A 1 258 ? -4.533 -4.657 3.053 1.00 95.56 258 ASP A O 1
ATOM 1998 N N . ALA A 1 259 ? -3.314 -6.192 4.126 1.00 96.12 259 ALA A N 1
ATOM 1999 C CA . ALA A 1 259 ? -3.857 -5.877 5.452 1.00 96.12 259 ALA A CA 1
ATOM 2000 C C . ALA A 1 259 ? -3.509 -4.463 5.968 1.00 96.12 259 ALA A C 1
ATOM 2002 O O . ALA A 1 259 ? -4.060 -4.016 6.976 1.00 96.12 259 ALA A O 1
ATOM 2003 N N . HIS A 1 260 ? -2.582 -3.780 5.299 1.00 97.38 260 HIS A N 1
ATOM 2004 C CA . HIS A 1 260 ? -2.075 -2.461 5.653 1.00 97.38 260 HIS A CA 1
ATOM 2005 C C . HIS A 1 260 ? -2.578 -1.365 4.707 1.00 97.38 260 HIS A C 1
ATOM 2007 O O . HIS A 1 260 ? -2.266 -0.195 4.931 1.00 97.38 260 HIS A O 1
ATOM 2013 N N . GLY A 1 261 ? -3.374 -1.729 3.693 1.00 94.19 261 GLY A N 1
ATOM 2014 C CA . GLY A 1 261 ? -3.865 -0.804 2.676 1.00 94.19 261 GLY A CA 1
ATOM 2015 C C . GLY A 1 261 ? -2.779 -0.364 1.694 1.00 94.19 261 GLY A C 1
ATOM 2016 O O . GLY A 1 261 ? -2.852 0.750 1.186 1.00 94.19 261 GLY A O 1
ATOM 2017 N N . SER A 1 262 ? -1.753 -1.192 1.464 1.00 93.00 262 SER A N 1
ATOM 2018 C CA . SER A 1 262 ? -0.649 -0.861 0.558 1.00 93.00 262 SER A CA 1
ATOM 2019 C C . SER A 1 262 ? -1.100 -0.863 -0.909 1.00 93.00 262 SER A C 1
ATOM 2021 O O . SER A 1 262 ? -1.747 -1.809 -1.357 1.00 93.00 262 SER A O 1
ATOM 2023 N N . ASP A 1 263 ? -0.687 0.149 -1.681 1.00 86.19 263 ASP A N 1
ATOM 2024 C CA . ASP A 1 263 ? -0.931 0.212 -3.135 1.00 86.19 263 ASP A CA 1
ATOM 2025 C C . ASP A 1 263 ? -0.109 -0.829 -3.912 1.00 86.19 263 ASP A C 1
ATOM 2027 O O . ASP A 1 263 ? -0.547 -1.382 -4.920 1.00 86.19 263 ASP A O 1
ATOM 2031 N N . CYS A 1 264 ? 1.117 -1.080 -3.447 1.00 89.50 264 CYS A N 1
ATOM 2032 C CA . CYS A 1 264 ? 1.981 -2.154 -3.920 1.00 89.50 264 CYS A CA 1
ATOM 2033 C C . CYS A 1 264 ? 2.099 -3.190 -2.808 1.00 89.50 264 CYS A C 1
ATOM 2035 O O . CYS A 1 264 ? 2.467 -2.850 -1.686 1.00 89.50 264 CYS A O 1
ATOM 2037 N N . VAL A 1 265 ? 1.817 -4.450 -3.125 1.00 93.94 265 VAL A N 1
ATOM 2038 C CA . VAL A 1 265 ? 1.790 -5.536 -2.141 1.00 93.94 265 VAL A CA 1
ATOM 2039 C C . VAL A 1 265 ? 2.955 -6.502 -2.343 1.00 93.94 265 VAL A C 1
ATOM 2041 O O . VAL A 1 265 ? 3.464 -6.676 -3.456 1.00 93.94 265 VAL A O 1
ATOM 2044 N N . ALA A 1 266 ? 3.377 -7.150 -1.257 1.00 94.12 266 ALA A N 1
ATOM 2045 C CA . ALA A 1 266 ? 4.345 -8.238 -1.316 1.00 94.12 266 ALA A CA 1
ATOM 2046 C C . ALA A 1 266 ? 3.795 -9.430 -2.115 1.00 94.12 266 ALA A C 1
ATOM 2048 O O . ALA A 1 266 ? 2.583 -9.621 -2.206 1.00 94.12 266 ALA A O 1
ATOM 2049 N N . GLU A 1 267 ? 4.678 -10.275 -2.651 1.00 92.56 267 GLU A N 1
ATOM 2050 C CA . GLU A 1 267 ? 4.293 -11.443 -3.462 1.00 92.56 267 GLU A CA 1
ATOM 2051 C C . GLU A 1 267 ? 3.294 -12.366 -2.750 1.00 92.56 267 GLU A C 1
ATOM 2053 O O . GLU A 1 267 ? 2.353 -12.863 -3.363 1.00 92.56 267 GLU A O 1
ATOM 2058 N N . SER A 1 268 ? 3.431 -12.526 -1.430 1.00 94.31 268 SER A N 1
ATOM 2059 C CA . SER A 1 268 ? 2.512 -13.303 -0.589 1.00 94.31 268 SER A CA 1
ATOM 2060 C C . SER A 1 268 ? 1.091 -12.733 -0.503 1.00 94.31 268 SER A C 1
ATOM 2062 O O . SER A 1 268 ? 0.181 -13.413 -0.030 1.00 94.31 268 SER A O 1
ATOM 2064 N N . ASP A 1 269 ? 0.885 -11.480 -0.898 1.00 96.00 269 ASP A N 1
ATOM 2065 C CA . ASP A 1 269 ? -0.400 -10.787 -0.835 1.00 96.00 269 ASP A CA 1
ATOM 2066 C C . ASP A 1 269 ? -0.952 -10.434 -2.232 1.00 96.00 269 ASP A C 1
ATOM 2068 O O . ASP A 1 269 ? -2.065 -9.923 -2.333 1.00 96.00 269 ASP A O 1
ATOM 2072 N N . GLN A 1 270 ? -0.272 -10.839 -3.317 1.00 95.19 270 GLN A N 1
ATOM 2073 C CA . GLN A 1 270 ? -0.712 -10.699 -4.720 1.00 95.19 270 GLN A CA 1
ATOM 2074 C C . GLN A 1 270 ? -1.858 -11.664 -5.107 1.00 95.19 270 GLN A C 1
ATOM 2076 O O . GLN A 1 270 ? -1.848 -12.311 -6.156 1.00 95.19 270 GLN A O 1
ATOM 2081 N N . ARG A 1 271 ? -2.895 -11.764 -4.268 1.00 96.31 271 ARG A N 1
ATOM 2082 C CA . ARG A 1 271 ? -4.030 -12.694 -4.426 1.00 96.31 271 ARG A CA 1
ATOM 2083 C C . ARG A 1 271 ? -4.807 -12.470 -5.714 1.00 96.31 271 ARG A C 1
ATOM 2085 O O . ARG A 1 271 ? -5.161 -13.433 -6.389 1.00 96.31 271 ARG A O 1
ATOM 2092 N N . ARG A 1 272 ? -5.049 -11.204 -6.071 1.00 96.38 272 ARG A N 1
ATOM 2093 C CA . ARG A 1 272 ? -5.724 -10.836 -7.323 1.00 96.38 272 ARG A CA 1
ATOM 2094 C C . ARG A 1 272 ? -4.934 -11.330 -8.535 1.00 96.38 272 ARG A C 1
ATOM 2096 O O . ARG A 1 272 ? -5.518 -11.916 -9.442 1.00 96.38 272 ARG A O 1
ATOM 2103 N N . GLN A 1 273 ? -3.616 -11.142 -8.532 1.00 95.12 273 GLN A N 1
ATOM 2104 C CA . GLN A 1 273 ? -2.751 -11.645 -9.597 1.00 95.12 273 GLN A CA 1
ATOM 2105 C C . GLN A 1 273 ? -2.781 -13.173 -9.661 1.00 95.12 273 GLN A C 1
ATOM 2107 O O . GLN A 1 273 ? -2.928 -13.724 -10.744 1.00 95.12 273 GLN A O 1
ATOM 2112 N N . PHE A 1 274 ? -2.725 -13.863 -8.520 1.00 95.56 274 PHE A N 1
ATOM 2113 C CA . PHE A 1 274 ? -2.811 -15.323 -8.487 1.00 95.56 274 PHE A CA 1
ATOM 2114 C C . PHE A 1 274 ? -4.122 -15.868 -9.083 1.00 95.56 274 PHE A C 1
ATOM 2116 O O . PHE A 1 274 ? -4.087 -16.806 -9.887 1.00 95.56 274 PHE A O 1
ATOM 2123 N N . ILE A 1 275 ? -5.270 -15.298 -8.688 1.00 96.75 275 ILE A N 1
ATOM 2124 C CA . ILE A 1 275 ? -6.587 -15.818 -9.085 1.00 96.75 275 ILE A CA 1
ATOM 2125 C C . ILE A 1 275 ? -6.957 -15.454 -10.529 1.00 96.75 275 ILE A C 1
ATOM 2127 O O . ILE A 1 275 ? -7.634 -16.242 -11.181 1.00 96.75 275 ILE A O 1
ATOM 2131 N N . SER A 1 276 ? -6.515 -14.291 -11.026 1.00 96.38 276 SER A N 1
ATOM 2132 C CA . SER A 1 276 ? -6.919 -13.760 -12.341 1.00 96.38 276 SER A CA 1
ATOM 2133 C C . SER A 1 276 ? -5.832 -13.771 -13.415 1.00 96.38 276 SER A C 1
ATOM 2135 O O . SER A 1 276 ? -6.140 -13.591 -14.584 1.00 96.38 276 SER A O 1
ATOM 2137 N N . GLY A 1 277 ? -4.561 -13.913 -13.038 1.00 93.94 277 GLY A N 1
ATOM 2138 C CA . GLY A 1 277 ? -3.420 -13.706 -13.933 1.00 93.94 277 GLY A CA 1
ATOM 2139 C C . GLY A 1 277 ? -3.032 -12.238 -14.151 1.00 93.94 277 GLY A C 1
ATOM 2140 O O . GLY A 1 277 ? -1.941 -11.956 -14.647 1.00 93.94 277 GLY A O 1
ATOM 2141 N N . PHE A 1 278 ? -3.867 -11.283 -13.728 1.00 94.56 278 PHE A N 1
ATOM 2142 C CA . PHE A 1 278 ? -3.627 -9.858 -13.939 1.00 94.56 278 PHE A CA 1
ATOM 2143 C C . PHE A 1 278 ? -2.672 -9.244 -12.898 1.00 94.56 278 PHE A C 1
ATOM 2145 O O . PHE A 1 278 ? -2.986 -9.149 -11.705 1.00 94.56 278 PHE A O 1
ATOM 2152 N N . TYR A 1 279 ? -1.526 -8.747 -13.371 1.00 90.56 279 TYR A N 1
ATOM 2153 C CA . TYR A 1 279 ? -0.434 -8.224 -12.535 1.00 90.56 279 TYR A CA 1
ATOM 2154 C C . TYR A 1 279 ? -0.280 -6.690 -12.549 1.00 90.56 279 TYR A C 1
ATOM 2156 O O . TYR A 1 279 ? 0.726 -6.173 -12.063 1.00 90.56 279 TYR A O 1
ATOM 2164 N N . GLY A 1 280 ? -1.232 -5.931 -13.108 1.00 90.50 280 GLY A N 1
ATOM 2165 C CA . GLY A 1 280 ? -1.212 -4.459 -12.998 1.00 90.50 280 GLY A CA 1
ATOM 2166 C C . GLY A 1 280 ? -1.311 -4.014 -11.535 1.00 90.50 280 GLY A C 1
ATOM 2167 O O . GLY A 1 280 ? -1.830 -4.759 -10.716 1.00 90.50 280 GLY A O 1
ATOM 2168 N N . SER A 1 281 ? -0.818 -2.839 -11.139 1.00 89.38 281 SER A N 1
ATOM 2169 C CA . SER A 1 281 ? -0.848 -2.479 -9.707 1.00 89.38 281 SER A CA 1
ATOM 2170 C C . SER A 1 281 ? -2.276 -2.221 -9.210 1.00 89.38 281 SER A C 1
ATOM 2172 O O . SER A 1 281 ? -2.666 -2.716 -8.154 1.00 89.38 281 SER A O 1
ATOM 2174 N N . ALA A 1 282 ? -3.107 -1.557 -10.016 1.00 91.75 282 ALA A N 1
ATOM 2175 C CA . ALA A 1 282 ? -4.479 -1.223 -9.655 1.00 91.75 282 ALA A CA 1
ATOM 2176 C C . ALA A 1 282 ? -5.501 -2.194 -10.256 1.00 91.75 282 ALA A C 1
ATOM 2178 O O . ALA A 1 282 ? -5.477 -2.513 -11.445 1.00 91.75 282 ALA A O 1
ATOM 2179 N N . GLY A 1 283 ? -6.450 -2.622 -9.429 1.00 93.88 283 GLY A N 1
ATOM 2180 C CA . GLY A 1 283 ? -7.615 -3.373 -9.871 1.00 93.88 283 GLY A CA 1
ATOM 2181 C C . GLY A 1 283 ? -8.200 -4.254 -8.781 1.00 93.88 283 GLY A C 1
ATOM 2182 O O . GLY A 1 283 ? -7.536 -4.540 -7.785 1.00 93.88 283 GLY A O 1
ATOM 2183 N N . GLN A 1 284 ? -9.441 -4.675 -8.985 1.00 96.19 284 GLN A N 1
ATOM 2184 C CA . GLN A 1 284 ? -10.243 -5.438 -8.031 1.00 96.19 284 GLN A CA 1
ATOM 2185 C C . GLN A 1 284 ? -10.867 -6.616 -8.773 1.00 96.19 284 GLN A C 1
ATOM 2187 O O . GLN A 1 284 ? -11.311 -6.451 -9.909 1.00 96.19 284 GLN A O 1
ATOM 2192 N N . ALA A 1 285 ? -10.894 -7.797 -8.165 1.00 98.12 285 ALA A N 1
ATOM 2193 C CA . ALA A 1 285 ? -11.571 -8.954 -8.741 1.00 98.12 285 ALA A CA 1
ATOM 2194 C C . ALA A 1 285 ? -12.865 -9.243 -7.975 1.00 98.12 285 ALA A C 1
ATOM 2196 O O . ALA A 1 285 ? -12.867 -9.263 -6.747 1.00 98.12 285 ALA A O 1
ATOM 2197 N N . ILE A 1 286 ? -13.958 -9.489 -8.695 1.00 98.44 286 ILE A N 1
ATOM 2198 C CA . ILE A 1 286 ? -15.227 -9.950 -8.126 1.00 98.44 286 ILE A CA 1
ATOM 2199 C C . ILE A 1 286 ? -15.595 -11.263 -8.801 1.00 98.44 286 ILE A C 1
ATOM 2201 O O . ILE A 1 286 ? -15.785 -11.322 -10.014 1.00 98.44 286 ILE A O 1
ATOM 2205 N N . ILE A 1 287 ? -15.700 -12.321 -8.007 1.00 98.56 287 ILE A N 1
ATOM 2206 C CA . ILE A 1 287 ? -16.079 -13.653 -8.460 1.00 98.56 287 ILE A CA 1
ATOM 2207 C C . ILE A 1 287 ? -17.508 -13.916 -8.006 1.00 98.56 287 ILE A C 1
ATOM 2209 O O . ILE A 1 287 ? -17.835 -13.723 -6.838 1.00 98.56 287 ILE A O 1
ATOM 2213 N N . THR A 1 288 ? -18.357 -14.362 -8.924 1.00 98.06 288 THR A N 1
ATOM 2214 C CA . THR A 1 288 ? -19.688 -14.888 -8.615 1.00 98.06 288 THR A CA 1
ATOM 2215 C C . THR A 1 288 ? -19.684 -16.408 -8.745 1.00 98.06 288 THR A C 1
ATOM 2217 O O . THR A 1 288 ? -18.714 -17.018 -9.217 1.00 98.06 288 THR A O 1
ATOM 2220 N N . MET A 1 289 ? -20.795 -17.043 -8.379 1.00 97.38 289 MET A N 1
ATOM 2221 C CA . MET A 1 289 ? -20.969 -18.487 -8.560 1.00 97.38 289 MET A CA 1
ATOM 2222 C C . MET A 1 289 ? -20.847 -18.952 -10.021 1.00 97.38 289 MET A C 1
ATOM 2224 O O . MET A 1 289 ? -20.527 -20.114 -10.258 1.00 97.38 289 MET A O 1
ATOM 2228 N N . THR A 1 290 ? -21.035 -18.061 -10.999 1.00 96.31 290 THR A N 1
ATOM 2229 C CA . THR A 1 290 ? -21.050 -18.407 -12.433 1.00 96.31 290 THR A CA 1
ATOM 2230 C C . THR A 1 290 ? -20.046 -17.626 -13.278 1.00 96.31 290 THR A C 1
ATOM 2232 O O . THR A 1 290 ? -19.645 -18.098 -14.337 1.00 96.31 290 THR A O 1
ATOM 2235 N N . SER A 1 291 ? -19.605 -16.449 -12.833 1.00 97.38 291 SER A N 1
ATOM 2236 C CA . SER A 1 291 ? -18.796 -15.514 -13.628 1.00 97.38 291 SER A CA 1
ATOM 2237 C C . SER A 1 291 ? -17.655 -14.920 -12.797 1.00 97.38 291 SER A C 1
ATOM 2239 O O . SER A 1 291 ? -17.615 -15.091 -11.578 1.00 97.38 291 SER A O 1
ATOM 2241 N N . ALA A 1 292 ? -16.690 -14.276 -13.449 1.00 98.38 292 ALA A N 1
ATOM 2242 C CA . ALA A 1 292 ? -15.599 -13.564 -12.792 1.00 98.38 292 ALA A CA 1
ATOM 2243 C C . ALA A 1 292 ? -15.337 -12.240 -13.518 1.00 98.38 292 ALA A C 1
ATOM 2245 O O . ALA A 1 292 ? -15.356 -12.182 -14.748 1.00 98.38 292 ALA A O 1
ATOM 2246 N N . TYR A 1 293 ? -15.113 -11.178 -12.752 1.00 98.44 293 TYR A N 1
ATOM 2247 C CA . TYR A 1 293 ? -14.966 -9.816 -13.251 1.00 98.44 293 TYR A CA 1
ATOM 2248 C C . TYR A 1 293 ? -13.690 -9.191 -12.703 1.00 98.44 293 TYR A C 1
ATOM 2250 O O . TYR A 1 293 ? -13.429 -9.273 -11.502 1.00 98.44 293 TYR A O 1
ATOM 2258 N N . LEU A 1 294 ? -12.916 -8.538 -13.568 1.00 98.31 294 LEU A N 1
ATOM 2259 C CA . LEU A 1 294 ? -11.783 -7.708 -13.169 1.00 98.31 294 LEU A CA 1
ATOM 2260 C C . LEU A 1 294 ? -12.112 -6.244 -13.456 1.00 98.31 294 LEU A C 1
ATOM 2262 O O . LEU A 1 294 ? -12.397 -5.884 -14.593 1.00 98.31 294 LEU A O 1
ATOM 2266 N N . PHE A 1 295 ? -12.004 -5.399 -12.441 1.00 97.75 295 PHE A N 1
ATOM 2267 C CA . PHE A 1 295 ? -12.167 -3.953 -12.536 1.00 97.75 295 PHE A CA 1
ATOM 2268 C C . PHE A 1 295 ? -10.795 -3.310 -12.513 1.00 97.75 295 PHE A C 1
ATOM 2270 O O . PHE A 1 295 ? -10.029 -3.545 -11.578 1.00 97.75 295 PHE A O 1
ATOM 2277 N N . THR A 1 296 ? -10.480 -2.486 -13.504 1.00 97.06 296 THR A N 1
ATOM 2278 C CA . THR A 1 296 ? -9.258 -1.678 -13.489 1.00 97.06 296 THR A CA 1
ATOM 2279 C C . THR A 1 296 ? -9.443 -0.395 -14.294 1.00 97.06 296 THR A C 1
ATOM 2281 O O . THR A 1 296 ? -10.361 -0.279 -15.111 1.00 97.06 296 THR A O 1
ATOM 2284 N N . ASP A 1 297 ? -8.588 0.583 -14.024 1.00 95.38 297 ASP A N 1
ATOM 2285 C CA . ASP A 1 297 ? -8.613 1.889 -14.671 1.00 95.38 297 ASP A CA 1
ATOM 2286 C C . ASP A 1 297 ? -7.923 1.877 -16.048 1.00 95.38 297 ASP A C 1
ATOM 2288 O O . ASP A 1 297 ? -7.336 0.878 -16.483 1.00 95.38 297 ASP A O 1
ATOM 2292 N N . SER A 1 298 ? -8.012 3.007 -16.756 1.00 94.88 298 SER A N 1
ATOM 2293 C CA . SER A 1 298 ? -7.571 3.145 -18.149 1.00 94.88 298 SER A CA 1
ATOM 2294 C C . SER A 1 298 ? -6.103 2.829 -18.395 1.00 94.88 298 SER A C 1
ATOM 2296 O O . SER A 1 298 ? -5.746 2.461 -19.516 1.00 94.88 298 SER A O 1
ATOM 2298 N N . ARG A 1 299 ? -5.256 2.890 -17.362 1.00 94.31 299 ARG A N 1
ATOM 2299 C CA . ARG A 1 299 ? -3.836 2.548 -17.471 1.00 94.31 299 ARG A CA 1
ATOM 2300 C C . ARG A 1 299 ? -3.613 1.079 -17.814 1.00 94.31 299 ARG A C 1
ATOM 2302 O O . ARG A 1 299 ? -2.574 0.741 -18.375 1.00 94.31 299 ARG A O 1
ATOM 2309 N N . TYR A 1 300 ? -4.580 0.222 -17.488 1.00 95.00 300 TYR A N 1
ATOM 2310 C CA . TYR A 1 300 ? -4.436 -1.228 -17.542 1.00 95.00 300 TYR A CA 1
ATOM 2311 C C . TYR A 1 300 ? -5.442 -1.930 -18.456 1.00 95.00 300 TYR A C 1
ATOM 2313 O O . TYR A 1 300 ? -5.419 -3.152 -18.523 1.00 95.00 300 TYR A O 1
ATOM 2321 N N . TRP A 1 301 ? -6.314 -1.228 -19.189 1.00 95.25 301 TRP A N 1
ATOM 2322 C CA . TRP A 1 301 ? -7.330 -1.901 -20.019 1.00 95.25 301 TRP A CA 1
ATOM 2323 C C . TRP A 1 301 ? -6.740 -2.803 -21.107 1.00 95.25 301 TRP A C 1
ATOM 2325 O O . TRP A 1 301 ? -7.238 -3.907 -21.317 1.00 95.25 301 TRP A O 1
ATOM 2335 N N . LEU A 1 302 ? -5.696 -2.345 -21.802 1.00 92.69 302 LEU A N 1
ATOM 2336 C CA . LEU A 1 302 ? -5.008 -3.152 -22.816 1.00 92.69 302 LEU A CA 1
ATOM 2337 C C . LEU A 1 302 ? -4.255 -4.309 -22.157 1.00 92.69 302 LEU A C 1
ATOM 2339 O O . LEU A 1 302 ? -4.451 -5.460 -22.530 1.00 92.69 302 LEU A O 1
ATOM 2343 N N . GLN A 1 303 ? -3.521 -4.005 -21.085 1.00 91.19 303 GLN A N 1
ATOM 2344 C CA . GLN A 1 303 ? -2.812 -4.999 -20.289 1.00 91.19 303 GLN A CA 1
ATOM 2345 C C . GLN A 1 303 ? -3.745 -6.121 -19.786 1.00 91.19 303 GLN A C 1
ATOM 2347 O O . GLN A 1 303 ? -3.418 -7.300 -19.880 1.00 91.19 303 GLN A O 1
ATOM 2352 N N . ALA A 1 304 ? -4.912 -5.768 -19.249 1.00 94.50 304 ALA A N 1
ATOM 2353 C CA . ALA A 1 304 ? -5.878 -6.724 -18.729 1.00 94.50 304 ALA A CA 1
ATOM 2354 C C . ALA A 1 304 ? -6.490 -7.581 -19.843 1.00 94.50 304 ALA A C 1
ATOM 2356 O O . ALA A 1 304 ? -6.667 -8.776 -19.646 1.00 94.50 304 ALA A O 1
ATOM 2357 N N . ARG A 1 305 ? -6.764 -7.010 -21.024 1.00 93.50 305 ARG A N 1
ATOM 2358 C CA . ARG A 1 305 ? -7.256 -7.780 -22.182 1.00 93.50 305 ARG A CA 1
ATOM 2359 C C . ARG A 1 305 ? -6.271 -8.844 -22.650 1.00 93.50 305 ARG A C 1
ATOM 2361 O O . ARG A 1 305 ? -6.707 -9.891 -23.103 1.00 93.50 305 ARG A O 1
ATOM 2368 N N . GLU A 1 306 ? -4.976 -8.566 -22.558 1.00 90.50 306 GLU A N 1
ATOM 2369 C CA . GLU A 1 306 ? -3.925 -9.512 -22.944 1.00 90.50 306 GLU A CA 1
ATOM 2370 C C . GLU A 1 306 ? -3.676 -10.590 -21.880 1.00 90.50 306 GLU A C 1
ATOM 2372 O O . GLU A 1 306 ? -3.221 -11.680 -22.209 1.00 90.50 306 GLU A O 1
ATOM 2377 N N . GLN A 1 307 ? -3.943 -10.289 -20.606 1.00 91.19 307 GLN A N 1
ATOM 2378 C CA . GLN A 1 307 ? -3.592 -11.159 -19.474 1.00 91.19 307 GLN A CA 1
ATOM 2379 C C . GLN A 1 307 ? -4.727 -12.034 -18.972 1.00 91.19 307 GLN A C 1
ATOM 2381 O O . GLN A 1 307 ? -4.471 -13.077 -18.376 1.00 91.19 307 GLN A O 1
ATOM 2386 N N . LEU A 1 308 ? -5.965 -11.581 -19.135 1.00 95.56 308 LEU A N 1
ATOM 2387 C CA . LEU A 1 308 ? -7.134 -12.317 -18.689 1.00 95.56 308 LEU A CA 1
ATOM 2388 C C . LEU A 1 308 ? -7.476 -13.422 -19.687 1.00 95.56 308 LEU A C 1
ATOM 2390 O O . LEU A 1 308 ? -7.502 -13.201 -20.896 1.00 95.56 308 LEU A O 1
ATOM 2394 N N . ASP A 1 309 ? -7.792 -14.603 -19.164 1.00 94.75 309 ASP A N 1
ATOM 2395 C CA . ASP A 1 309 ? -8.335 -15.688 -19.972 1.00 94.75 309 ASP A CA 1
ATOM 2396 C C . ASP A 1 309 ? -9.841 -15.488 -20.266 1.00 94.75 309 ASP A C 1
ATOM 2398 O O . ASP A 1 309 ? -10.482 -14.524 -19.838 1.00 94.75 309 ASP A O 1
ATOM 2402 N N . LYS A 1 310 ? -10.438 -16.451 -20.975 1.00 95.62 310 LYS A N 1
ATOM 2403 C CA . LYS A 1 310 ? -11.865 -16.458 -21.343 1.00 95.62 310 LYS A CA 1
ATOM 2404 C C . LYS A 1 310 ? -12.848 -16.507 -20.160 1.00 95.62 310 LYS A C 1
ATOM 2406 O O . LYS A 1 310 ? -14.037 -16.278 -20.367 1.00 95.62 310 LYS A O 1
ATOM 2411 N N . ASN A 1 311 ? -12.400 -16.861 -18.954 1.00 97.00 311 ASN A N 1
ATOM 2412 C CA . ASN A 1 311 ? -13.253 -16.983 -17.770 1.00 97.00 311 ASN A CA 1
ATOM 2413 C C . ASN A 1 311 ? -13.530 -15.623 -17.113 1.00 97.00 311 ASN A C 1
ATOM 2415 O O . ASN A 1 311 ? -14.443 -15.516 -16.288 1.00 97.00 311 ASN A O 1
ATOM 2419 N N . TRP A 1 312 ? -12.755 -14.593 -17.466 1.00 98.12 312 TRP A N 1
ATOM 2420 C CA . TRP A 1 312 ? -12.842 -13.260 -16.883 1.00 98.12 312 TRP A CA 1
ATOM 2421 C C . TRP A 1 312 ? -13.476 -12.251 -17.835 1.00 98.12 312 TRP A C 1
ATOM 2423 O O . TRP A 1 312 ? -13.188 -12.194 -19.026 1.00 98.12 312 TRP A O 1
ATOM 2433 N N . THR A 1 313 ? -14.310 -11.382 -17.273 1.00 97.94 313 THR A N 1
ATOM 2434 C CA . THR A 1 313 ? -14.833 -10.198 -17.955 1.00 97.94 313 THR A CA 1
ATOM 2435 C C . THR A 1 313 ? -14.134 -8.954 -17.418 1.00 97.94 313 THR A C 1
ATOM 2437 O O . THR A 1 313 ? -14.203 -8.653 -16.226 1.00 97.94 313 THR A O 1
ATOM 2440 N N . LEU A 1 314 ? -13.464 -8.209 -18.296 1.00 97.81 314 LEU A N 1
ATOM 2441 C CA . LEU A 1 314 ? -12.890 -6.910 -17.952 1.00 97.81 314 LEU A CA 1
ATOM 2442 C C . LEU A 1 314 ? -13.994 -5.851 -17.864 1.00 97.81 314 LEU A C 1
ATOM 2444 O O . LEU A 1 314 ? -14.688 -5.605 -18.849 1.00 97.81 314 LEU A O 1
ATOM 2448 N N . VAL A 1 315 ? -14.080 -5.169 -16.725 1.00 97.62 315 VAL A N 1
ATOM 2449 C CA . VAL A 1 315 ? -14.887 -3.961 -16.536 1.00 97.62 315 VAL A CA 1
ATOM 2450 C C . VAL A 1 315 ? -13.965 -2.745 -16.506 1.00 97.62 315 VAL A C 1
ATOM 2452 O O . VAL A 1 315 ? -13.032 -2.658 -15.700 1.00 97.62 315 VAL A O 1
ATOM 2455 N N . LYS A 1 316 ? -14.218 -1.799 -17.410 1.00 97.00 316 LYS A N 1
ATOM 2456 C CA . LYS A 1 316 ? -13.374 -0.621 -17.630 1.00 97.00 316 LYS A CA 1
ATOM 2457 C C . LYS A 1 316 ? -13.766 0.517 -16.692 1.00 97.00 316 LYS A C 1
ATOM 2459 O O . LYS A 1 316 ? -14.419 1.470 -17.105 1.00 97.00 316 LYS A O 1
ATOM 2464 N N . ALA A 1 317 ? -13.364 0.407 -15.429 1.00 95.81 317 ALA A N 1
ATOM 2465 C CA . ALA A 1 317 ? -13.717 1.379 -14.398 1.00 95.81 317 ALA A CA 1
ATOM 2466 C C . ALA A 1 317 ? -13.343 2.817 -14.813 1.00 95.81 317 ALA A C 1
ATOM 2468 O O . ALA A 1 317 ? -12.220 3.073 -15.260 1.00 95.81 317 ALA A O 1
ATOM 2469 N N . GLY A 1 318 ? -14.299 3.740 -14.687 1.00 94.56 318 GLY A N 1
ATOM 2470 C CA . GLY A 1 318 ? -14.155 5.149 -15.066 1.00 94.56 318 GLY A CA 1
ATOM 2471 C C . GLY A 1 318 ? -14.228 5.431 -16.573 1.00 94.56 318 GLY A C 1
ATOM 2472 O O . GLY A 1 318 ? -13.971 6.560 -16.990 1.00 94.56 318 GLY A O 1
ATOM 2473 N N . GLY A 1 319 ? -14.547 4.432 -17.401 1.00 93.44 319 GLY A N 1
ATOM 2474 C CA . GLY A 1 319 ? -14.782 4.607 -18.834 1.00 93.44 319 GLY A CA 1
ATOM 2475 C C . GLY A 1 319 ? -16.107 5.312 -19.149 1.00 93.44 319 GLY A C 1
ATOM 2476 O O . GLY A 1 319 ? -17.029 5.354 -18.338 1.00 93.44 319 GLY A O 1
ATOM 2477 N N . VAL A 1 320 ? -16.228 5.860 -20.361 1.00 92.88 320 VAL A N 1
ATOM 2478 C CA . VAL A 1 320 ? -17.478 6.487 -20.821 1.00 92.88 320 VAL A CA 1
ATOM 2479 C C . VAL A 1 320 ? -18.572 5.422 -20.937 1.00 92.88 320 VAL A C 1
ATOM 2481 O O . VAL A 1 320 ? -18.434 4.489 -21.724 1.00 92.88 320 VAL A O 1
ATOM 2484 N N . GLY A 1 321 ? -19.652 5.575 -20.167 1.00 92.31 321 GLY A N 1
ATOM 2485 C CA . GLY A 1 321 ? -20.751 4.602 -20.108 1.00 92.31 321 GLY A CA 1
ATOM 2486 C C . GLY A 1 321 ? -20.447 3.345 -19.284 1.00 92.31 321 GLY A C 1
ATOM 2487 O O . GLY A 1 321 ? -21.261 2.427 -19.263 1.00 92.31 321 GLY A O 1
ATOM 2488 N N . GLU A 1 322 ? -19.299 3.302 -18.609 1.00 94.69 322 GLU A N 1
ATOM 2489 C CA . GLU A 1 322 ? -18.890 2.223 -17.709 1.00 94.69 322 GLU A CA 1
ATOM 2490 C C . GLU A 1 322 ? -19.050 2.675 -16.245 1.00 94.69 322 GLU A C 1
ATOM 2492 O O . GLU A 1 322 ? -19.073 3.881 -15.978 1.00 94.69 322 GLU A O 1
ATOM 2497 N N . PRO A 1 323 ? -19.133 1.746 -15.275 1.00 94.62 323 PRO A N 1
ATOM 2498 C CA . PRO A 1 323 ? -19.182 2.103 -13.859 1.00 94.62 323 PRO A CA 1
ATOM 2499 C C . PRO A 1 323 ? -17.956 2.924 -13.446 1.00 94.62 323 PRO A C 1
ATOM 2501 O O . PRO A 1 323 ? -16.833 2.645 -13.881 1.00 94.62 323 PRO A O 1
ATOM 2504 N N . LYS A 1 324 ? -18.136 3.889 -12.541 1.00 94.50 324 LYS A N 1
ATOM 2505 C CA . LYS A 1 324 ? -17.047 4.675 -11.947 1.00 94.50 324 LYS A CA 1
ATOM 2506 C C . LYS A 1 324 ? -16.041 3.775 -11.243 1.00 94.50 324 LYS A C 1
ATOM 2508 O O . LYS A 1 324 ? -14.836 3.950 -11.403 1.00 94.50 324 LYS A O 1
ATOM 2513 N N . ASP A 1 325 ? -16.536 2.825 -10.458 1.00 94.06 325 ASP A N 1
ATOM 2514 C CA . ASP A 1 325 ? -15.729 1.853 -9.737 1.00 94.06 325 ASP A CA 1
ATOM 2515 C C . ASP A 1 325 ? -16.473 0.521 -9.547 1.00 94.06 325 ASP A C 1
ATOM 2517 O O . ASP A 1 325 ? -17.614 0.324 -9.973 1.00 94.06 325 ASP A O 1
ATOM 2521 N N . TRP A 1 326 ? -15.790 -0.430 -8.915 1.00 94.44 326 TRP A N 1
ATOM 2522 C CA . TRP A 1 326 ? -16.344 -1.745 -8.613 1.00 94.44 326 TRP A CA 1
ATOM 2523 C C . TRP A 1 326 ? -17.486 -1.696 -7.585 1.00 94.44 326 TRP A C 1
ATOM 2525 O O . TRP A 1 326 ? -18.310 -2.609 -7.571 1.00 94.44 326 TRP A O 1
ATOM 2535 N N . ILE A 1 327 ? -17.545 -0.664 -6.730 1.00 94.25 327 ILE A N 1
ATOM 2536 C CA . ILE A 1 327 ? -18.599 -0.510 -5.721 1.00 94.25 327 ILE A CA 1
ATOM 2537 C C . ILE A 1 327 ? -19.896 -0.142 -6.431 1.00 94.25 327 ILE A C 1
ATOM 2539 O O . ILE A 1 327 ? -20.901 -0.799 -6.195 1.00 94.25 327 ILE A O 1
ATOM 2543 N N . GLU A 1 328 ? -19.876 0.852 -7.323 1.00 94.19 328 GLU A N 1
ATOM 2544 C CA . GLU A 1 328 ? -21.033 1.217 -8.150 1.00 94.19 328 GLU A CA 1
ATOM 2545 C C . GLU A 1 328 ? -21.552 0.012 -8.939 1.00 94.19 328 GLU A C 1
ATOM 2547 O O . GLU A 1 328 ? -22.720 -0.348 -8.811 1.00 94.19 328 GLU A O 1
ATOM 2552 N N . TRP A 1 329 ? -20.665 -0.693 -9.651 1.00 95.25 329 TRP A N 1
ATOM 2553 C CA . TRP A 1 329 ? -21.052 -1.884 -10.412 1.00 95.25 329 TRP A CA 1
ATOM 2554 C C . TRP A 1 329 ? -21.722 -2.957 -9.547 1.00 95.25 329 TRP A C 1
ATOM 2556 O O . TRP A 1 329 ? -22.663 -3.620 -10.000 1.00 95.25 329 TRP A O 1
ATOM 2566 N N . LEU A 1 330 ? -21.213 -3.145 -8.325 1.00 93.56 330 LEU A N 1
ATOM 2567 C CA . LEU A 1 330 ? -21.744 -4.105 -7.367 1.00 93.56 330 LEU A CA 1
ATOM 2568 C C . LEU A 1 330 ? -23.125 -3.662 -6.875 1.00 93.56 330 LEU A C 1
ATOM 2570 O O . LEU A 1 330 ? -24.035 -4.485 -6.850 1.00 93.56 330 LEU A O 1
ATOM 2574 N N . MET A 1 331 ? -23.300 -2.382 -6.530 1.00 91.19 331 MET A N 1
ATOM 2575 C CA . MET A 1 331 ? -24.572 -1.852 -6.019 1.00 91.19 331 MET A CA 1
ATOM 2576 C C . MET A 1 331 ? -25.717 -2.004 -7.021 1.00 91.19 331 MET A C 1
ATOM 2578 O O . MET A 1 331 ? -26.827 -2.326 -6.614 1.00 91.19 331 MET A O 1
ATOM 2582 N N . ASP A 1 332 ? -25.441 -1.872 -8.317 1.00 91.38 332 ASP A N 1
ATOM 2583 C CA . ASP A 1 332 ? -26.454 -2.024 -9.370 1.00 91.38 332 ASP A CA 1
ATOM 2584 C C . ASP A 1 332 ? -26.971 -3.465 -9.535 1.00 91.38 332 ASP A C 1
ATOM 2586 O O . ASP A 1 332 ? -27.968 -3.699 -10.220 1.00 91.38 332 ASP A O 1
ATOM 2590 N N . ARG A 1 333 ? -26.275 -4.457 -8.963 1.00 92.25 333 ARG A N 1
ATOM 2591 C CA . ARG A 1 333 ? -26.520 -5.892 -9.213 1.00 92.25 333 ARG A CA 1
ATOM 2592 C C . ARG A 1 333 ? -26.877 -6.687 -7.972 1.00 92.25 333 ARG A C 1
ATOM 2594 O O . ARG A 1 333 ? -27.451 -7.770 -8.089 1.00 92.25 333 ARG A O 1
ATOM 2601 N N . VAL A 1 334 ? -26.507 -6.200 -6.794 1.00 92.81 334 VAL A N 1
ATOM 2602 C CA . VAL A 1 334 ? -26.763 -6.923 -5.549 1.00 92.81 334 VAL A CA 1
ATOM 2603 C C . VAL A 1 334 ? -28.203 -6.723 -5.108 1.00 92.81 334 VAL A C 1
ATOM 2605 O O . VAL A 1 334 ? -28.700 -5.607 -5.004 1.00 92.81 334 VAL A O 1
ATOM 2608 N N . LYS A 1 335 ? -28.871 -7.838 -4.833 1.00 93.75 335 LYS A N 1
ATOM 2609 C CA . LYS A 1 335 ? -30.182 -7.890 -4.202 1.00 93.75 335 LYS A CA 1
ATOM 2610 C C . LYS A 1 335 ? -30.290 -9.215 -3.465 1.00 93.75 335 LYS A C 1
ATOM 2612 O O . LYS A 1 335 ? -29.969 -10.246 -4.050 1.00 93.75 335 LYS A O 1
ATOM 2617 N N . ASP A 1 336 ? -30.694 -9.169 -2.197 1.00 95.38 336 ASP A N 1
ATOM 2618 C CA . ASP A 1 336 ? -30.796 -10.349 -1.329 1.00 95.38 336 ASP A CA 1
ATOM 2619 C C . ASP A 1 336 ? -29.494 -11.188 -1.290 1.00 95.38 336 ASP A C 1
ATOM 2621 O O . ASP A 1 336 ? -29.525 -12.405 -1.125 1.00 95.38 336 ASP A O 1
ATOM 2625 N N . ALA A 1 337 ? -28.335 -10.536 -1.462 1.00 96.12 337 ALA A N 1
ATOM 2626 C CA . ALA A 1 337 ? -27.060 -11.190 -1.738 1.00 96.12 337 ALA A CA 1
ATOM 2627 C C . ALA A 1 337 ? -26.098 -11.184 -0.542 1.00 96.12 337 ALA A C 1
ATOM 2629 O O . ALA A 1 337 ? -26.050 -10.261 0.281 1.00 96.12 337 ALA A O 1
ATOM 2630 N N . ARG A 1 338 ? -25.255 -12.213 -0.482 1.00 97.31 338 ARG A N 1
ATOM 2631 C CA . ARG A 1 338 ? -24.181 -12.383 0.498 1.00 97.31 338 ARG A CA 1
ATOM 2632 C C . ARG A 1 338 ? -22.834 -12.174 -0.173 1.00 97.31 338 ARG A C 1
ATOM 2634 O O . ARG A 1 338 ? -22.395 -12.971 -0.999 1.00 97.31 338 ARG A O 1
ATOM 2641 N N . ILE A 1 339 ? -22.170 -11.092 0.207 1.00 97.69 339 ILE A N 1
ATOM 2642 C CA . ILE A 1 339 ? -20.952 -10.618 -0.445 1.00 97.69 339 ILE A CA 1
ATOM 2643 C C . ILE A 1 339 ? -19.773 -10.902 0.480 1.00 97.69 339 ILE A C 1
ATOM 2645 O O . ILE A 1 339 ? -19.626 -10.284 1.532 1.00 97.69 339 ILE A O 1
ATOM 2649 N N . GLY A 1 340 ? -18.947 -11.870 0.108 1.00 97.62 340 GLY A N 1
ATOM 2650 C CA . GLY A 1 340 ? -17.768 -12.273 0.854 1.00 97.62 340 GLY A CA 1
ATOM 2651 C C . GLY A 1 340 ? -16.551 -11.408 0.552 1.00 97.62 340 GLY A C 1
ATOM 2652 O O . GLY A 1 340 ? -16.264 -11.114 -0.606 1.00 97.62 340 GLY A O 1
ATOM 2653 N N . LEU A 1 341 ? -15.799 -11.049 1.587 1.00 96.75 341 LEU A N 1
ATOM 2654 C CA . LEU A 1 341 ? -14.494 -10.402 1.460 1.00 96.75 341 LEU A CA 1
ATOM 2655 C C . LEU A 1 341 ? -13.686 -10.628 2.742 1.00 96.75 341 LEU A C 1
ATOM 2657 O O . LEU A 1 341 ? -14.236 -10.675 3.838 1.00 96.75 341 LEU A O 1
ATOM 2661 N N . ASP A 1 342 ? -12.369 -10.755 2.628 1.00 97.25 342 ASP A N 1
ATOM 2662 C CA . ASP A 1 342 ? -11.486 -10.732 3.792 1.00 97.25 342 ASP A CA 1
ATOM 2663 C C . ASP A 1 342 ? -11.466 -9.326 4.409 1.00 97.25 342 ASP A C 1
ATOM 2665 O O . ASP A 1 342 ? -10.929 -8.393 3.810 1.00 97.25 342 ASP A O 1
ATOM 2669 N N . ALA A 1 343 ? -12.015 -9.177 5.621 1.00 97.25 343 ALA A N 1
ATOM 2670 C CA . ALA A 1 343 ? -12.096 -7.895 6.330 1.00 97.25 343 ALA A CA 1
ATOM 2671 C C . ALA A 1 343 ? -10.733 -7.215 6.514 1.00 97.25 343 ALA A C 1
ATOM 2673 O O . ALA A 1 343 ? -10.679 -6.012 6.768 1.00 97.25 343 ALA A O 1
ATOM 2674 N N . ARG A 1 344 ? -9.633 -7.975 6.409 1.00 96.81 344 ARG A N 1
ATOM 2675 C CA . ARG A 1 344 ? -8.287 -7.420 6.504 1.00 96.81 344 ARG A CA 1
ATOM 2676 C C . ARG A 1 344 ? -7.940 -6.540 5.301 1.00 96.81 344 ARG A C 1
ATOM 2678 O O . ARG A 1 344 ? -7.220 -5.570 5.480 1.00 96.81 344 ARG A O 1
ATOM 2685 N N . MET A 1 345 ? -8.491 -6.841 4.126 1.00 95.69 345 MET A N 1
ATOM 2686 C CA . MET A 1 345 ? -8.115 -6.263 2.826 1.00 95.69 345 MET A CA 1
ATOM 2687 C C . MET A 1 345 ? -9.033 -5.111 2.377 1.00 95.69 345 MET A C 1
ATOM 2689 O O . MET A 1 345 ? -8.987 -4.686 1.227 1.00 95.69 345 MET A O 1
ATOM 2693 N N . ILE A 1 346 ? -9.912 -4.623 3.255 1.00 96.31 346 ILE A N 1
ATOM 2694 C CA . ILE A 1 346 ? -10.772 -3.467 2.987 1.00 96.31 346 ILE A CA 1
ATOM 2695 C C . ILE A 1 346 ? -10.592 -2.432 4.089 1.00 96.31 346 ILE A C 1
ATOM 2697 O O . ILE A 1 346 ? -10.502 -2.784 5.266 1.00 96.31 346 ILE A O 1
ATOM 2701 N N . SER A 1 347 ? -10.554 -1.155 3.720 1.00 97.06 347 SER A N 1
ATOM 2702 C CA . SER A 1 347 ? -10.491 -0.076 4.701 1.00 97.06 347 SER A CA 1
ATOM 2703 C C . SER A 1 347 ? -11.819 0.109 5.431 1.00 97.06 347 SER A C 1
ATOM 2705 O O . SER A 1 347 ? -12.891 -0.223 4.915 1.00 97.06 347 SER A O 1
ATOM 2707 N N . HIS A 1 348 ? -11.746 0.692 6.626 1.00 96.81 348 HIS A N 1
ATOM 2708 C CA . HIS A 1 348 ? -12.901 1.056 7.429 1.00 96.81 348 HIS A CA 1
ATOM 2709 C C . HIS A 1 348 ? -13.886 1.918 6.637 1.00 96.81 348 HIS A C 1
ATOM 2711 O O . HIS A 1 348 ? -15.067 1.590 6.561 1.00 96.81 348 HIS A O 1
ATOM 2717 N N . GLU A 1 349 ? -13.391 2.971 5.988 1.00 95.94 349 GLU A N 1
ATOM 2718 C CA . GLU A 1 349 ? -14.204 3.882 5.182 1.00 95.94 349 GLU A CA 1
ATOM 2719 C C . GLU A 1 349 ? -14.934 3.167 4.035 1.00 95.94 349 GLU A C 1
ATOM 2721 O O . GLU A 1 349 ? -16.147 3.322 3.887 1.00 95.94 349 GLU A O 1
ATOM 2726 N N . LYS A 1 350 ? -14.230 2.326 3.260 1.00 95.38 350 LYS A N 1
ATOM 2727 C CA . LYS A 1 350 ? -14.833 1.572 2.147 1.00 95.38 350 LYS A CA 1
ATOM 2728 C C . LYS A 1 350 ? -15.878 0.577 2.655 1.00 95.38 350 LYS A C 1
ATOM 2730 O O . LYS A 1 350 ? -16.958 0.479 2.081 1.00 95.38 350 LYS A O 1
ATOM 2735 N N . ALA A 1 351 ? -15.585 -0.147 3.735 1.00 95.81 351 ALA A N 1
ATOM 2736 C CA . ALA A 1 351 ? -16.522 -1.109 4.310 1.00 95.81 351 ALA A CA 1
ATOM 2737 C C . ALA A 1 351 ? -17.786 -0.430 4.855 1.00 95.81 351 ALA A C 1
ATOM 2739 O O . ALA A 1 351 ? -18.885 -0.936 4.636 1.00 95.81 351 ALA A O 1
ATOM 2740 N N . MET A 1 352 ? -17.648 0.722 5.519 1.00 95.06 352 MET A N 1
ATOM 2741 C CA . MET A 1 352 ? -18.788 1.514 5.990 1.00 95.06 352 MET A CA 1
ATOM 2742 C C . MET A 1 352 ? -19.632 2.036 4.826 1.00 95.06 352 MET A C 1
ATOM 2744 O O . MET A 1 352 ? -20.850 1.881 4.856 1.00 95.06 352 MET A O 1
ATOM 2748 N N . LEU A 1 353 ? -18.993 2.566 3.777 1.00 94.12 353 LEU A N 1
ATOM 2749 C CA . LEU A 1 353 ? -19.671 3.025 2.562 1.00 94.12 353 LEU A CA 1
ATOM 2750 C C . LEU A 1 353 ? -20.491 1.908 1.903 1.00 94.12 353 LEU A C 1
ATOM 2752 O O . LEU A 1 353 ? -21.621 2.135 1.479 1.00 94.12 353 LEU A O 1
ATOM 2756 N N . ILE A 1 354 ? -19.926 0.703 1.801 1.00 94.50 354 ILE A N 1
ATOM 2757 C CA . ILE A 1 354 ? -20.618 -0.434 1.188 1.00 94.50 354 ILE A CA 1
ATOM 2758 C C . ILE A 1 354 ? -21.752 -0.917 2.085 1.00 94.50 354 ILE A C 1
ATOM 2760 O O . ILE A 1 354 ? -22.857 -1.104 1.587 1.00 94.50 354 ILE A O 1
ATOM 2764 N N . ASN A 1 355 ? -21.502 -1.091 3.388 1.00 93.38 355 ASN A N 1
ATOM 2765 C CA . ASN A 1 355 ? -22.526 -1.531 4.336 1.00 93.38 355 ASN A CA 1
ATOM 2766 C C . ASN A 1 355 ? -23.743 -0.599 4.327 1.00 93.38 355 ASN A C 1
ATOM 2768 O O . ASN A 1 355 ? -24.861 -1.094 4.301 1.00 93.38 355 ASN A O 1
ATOM 2772 N N . ASP A 1 356 ? -23.542 0.719 4.282 1.00 91.25 356 ASP A N 1
ATOM 2773 C CA . ASP A 1 356 ? -24.642 1.688 4.211 1.00 91.25 356 ASP A CA 1
ATOM 2774 C C . ASP A 1 356 ? -25.488 1.519 2.934 1.00 91.25 356 ASP A C 1
ATOM 2776 O O . ASP A 1 356 ? -26.718 1.466 2.984 1.00 91.25 356 ASP A O 1
ATOM 2780 N N . LYS A 1 357 ? -24.831 1.329 1.783 1.00 89.75 357 LYS A N 1
ATOM 2781 C CA . LYS A 1 357 ? -25.508 1.201 0.485 1.00 89.75 357 LYS A CA 1
ATOM 2782 C C . LYS A 1 357 ? -26.245 -0.128 0.296 1.00 89.75 357 LYS A C 1
ATOM 2784 O O . LYS A 1 357 ? -27.337 -0.140 -0.265 1.00 89.75 357 LYS A O 1
ATOM 2789 N N . ILE A 1 358 ? -25.690 -1.248 0.766 1.00 92.12 358 ILE A N 1
ATOM 2790 C CA . ILE A 1 358 ? -26.281 -2.581 0.530 1.00 92.12 358 ILE A CA 1
ATOM 2791 C C . ILE A 1 358 ? -27.482 -2.901 1.428 1.00 92.12 358 ILE A C 1
ATOM 2793 O O . ILE A 1 358 ? -28.239 -3.822 1.113 1.00 92.12 358 ILE A O 1
ATOM 2797 N N . LEU A 1 359 ? -27.686 -2.147 2.516 1.00 88.06 359 LEU A N 1
ATOM 2798 C CA . LEU A 1 359 ? -28.818 -2.342 3.431 1.00 88.06 359 LEU A CA 1
ATOM 2799 C C . LEU A 1 359 ? -30.165 -2.200 2.714 1.00 88.06 359 LEU A C 1
ATOM 2801 O O . LEU A 1 359 ? -31.076 -2.991 2.952 1.00 88.06 359 LEU A O 1
ATOM 2805 N N . GLN A 1 360 ? -30.279 -1.239 1.794 1.00 86.69 360 GLN A N 1
ATOM 2806 C CA . GLN A 1 360 ? -31.502 -1.015 1.013 1.00 86.69 360 GLN A CA 1
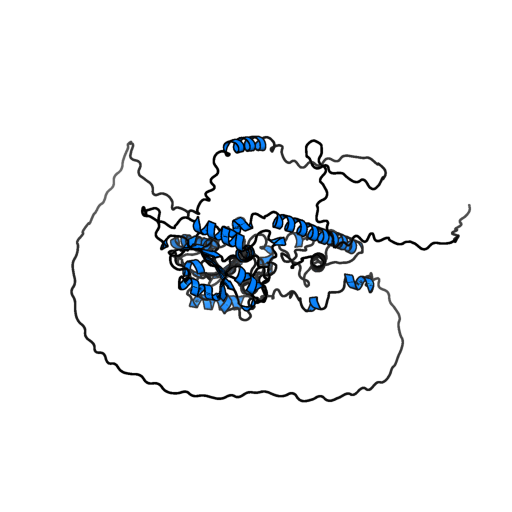ATOM 2807 C C . GLN A 1 360 ? -31.809 -2.176 0.054 1.00 86.69 360 GLN A C 1
ATOM 2809 O O . GLN A 1 360 ? -32.963 -2.402 -0.300 1.00 86.69 360 GLN A O 1
ATOM 2814 N N . ALA A 1 361 ? -30.785 -2.940 -0.330 1.00 89.19 361 ALA A N 1
ATOM 2815 C CA . ALA A 1 361 ? -30.883 -4.088 -1.224 1.00 89.19 361 ALA A CA 1
ATOM 2816 C C . ALA A 1 361 ? -31.036 -5.430 -0.480 1.00 89.19 361 ALA A C 1
ATOM 2818 O O . ALA A 1 361 ? -30.839 -6.486 -1.087 1.00 89.19 361 ALA A O 1
ATOM 2819 N N . ASN A 1 362 ? -31.314 -5.405 0.833 1.00 92.81 362 ASN A N 1
ATOM 2820 C CA . ASN A 1 362 ? -31.366 -6.584 1.712 1.00 92.81 362 ASN A CA 1
ATOM 2821 C C . ASN A 1 362 ? -30.134 -7.507 1.569 1.00 92.81 362 ASN A C 1
ATOM 2823 O O . ASN A 1 362 ? -30.207 -8.727 1.698 1.00 92.81 362 ASN A O 1
ATOM 2827 N N . SER A 1 363 ? -28.983 -6.913 1.254 1.00 95.56 363 SER A N 1
ATOM 2828 C CA . SER A 1 363 ? -27.721 -7.614 1.033 1.00 95.56 363 SER A CA 1
ATOM 2829 C C . SER A 1 363 ? -26.775 -7.357 2.204 1.00 95.56 363 SER A C 1
ATOM 2831 O O . SER A 1 363 ? -26.946 -6.400 2.959 1.00 95.56 363 SER A O 1
ATOM 2833 N N . LYS A 1 364 ? -25.768 -8.214 2.393 1.00 94.94 364 LYS A N 1
ATOM 2834 C CA . LYS A 1 364 ? -24.814 -8.068 3.505 1.00 94.94 364 LYS A CA 1
ATOM 2835 C C . LYS A 1 364 ? -23.394 -8.459 3.142 1.00 94.94 364 LYS A C 1
ATOM 2837 O O . LYS A 1 364 ? -23.171 -9.432 2.416 1.00 94.94 364 LYS A O 1
ATOM 2842 N N . LEU A 1 365 ? -22.439 -7.743 3.732 1.00 95.88 365 LEU A N 1
ATOM 2843 C CA . LEU A 1 365 ? -21.047 -8.165 3.754 1.00 95.88 365 LEU A CA 1
ATOM 2844 C C . LEU A 1 365 ? -20.876 -9.333 4.729 1.00 95.88 365 LEU A C 1
ATOM 2846 O O . LEU A 1 365 ? -21.388 -9.332 5.850 1.00 95.88 365 LEU A O 1
ATOM 2850 N N . VAL A 1 366 ? -20.145 -10.345 4.283 1.00 96.56 366 VAL A N 1
ATOM 2851 C CA . VAL A 1 366 ? -19.760 -11.515 5.064 1.00 96.56 366 VAL A CA 1
ATOM 2852 C C . VAL A 1 366 ? -18.240 -11.569 5.071 1.00 96.56 366 VAL A C 1
ATOM 2854 O O . VAL A 1 366 ? -17.606 -11.449 4.027 1.00 96.56 366 VAL A O 1
ATOM 2857 N N . TYR A 1 367 ? -17.651 -11.771 6.246 1.00 96.56 367 TYR A N 1
ATOM 2858 C CA . TYR A 1 367 ? -16.201 -11.783 6.414 1.00 96.56 367 TYR A CA 1
ATOM 2859 C C . TYR A 1 367 ? -15.726 -13.181 6.818 1.00 96.56 367 TYR A C 1
ATOM 2861 O O . TYR A 1 367 ? -15.752 -13.511 8.008 1.00 96.56 367 TYR A O 1
ATOM 2869 N N . PRO A 1 368 ? -15.330 -14.040 5.859 1.00 95.56 368 PRO A N 1
ATOM 2870 C CA . PRO A 1 368 ? -14.735 -15.329 6.180 1.00 95.56 368 PRO A CA 1
ATOM 2871 C C . PRO A 1 368 ? -13.488 -15.167 7.069 1.00 95.56 368 PRO A C 1
ATOM 2873 O O . PRO A 1 368 ? -12.704 -14.238 6.864 1.00 95.56 368 PRO A O 1
ATOM 2876 N N . PRO A 1 369 ? -13.264 -16.066 8.047 1.00 91.56 369 PRO A N 1
ATOM 2877 C CA . PRO A 1 369 ? -12.124 -15.969 8.964 1.00 91.56 369 PRO A CA 1
ATOM 2878 C C . PRO A 1 369 ? -10.773 -16.211 8.275 1.00 91.56 369 PRO A C 1
ATOM 2880 O O . PRO A 1 369 ? -9.736 -15.759 8.759 1.00 91.56 369 PRO A O 1
ATOM 2883 N N . GLN A 1 370 ? -10.778 -16.932 7.151 1.00 93.25 370 GLN A N 1
ATOM 2884 C CA . GLN A 1 370 ? -9.617 -17.149 6.295 1.00 93.25 370 GLN A CA 1
ATOM 2885 C C . GLN A 1 370 ? -9.888 -16.556 4.915 1.00 93.25 370 GLN A C 1
ATOM 2887 O O . GLN A 1 370 ? -11.027 -16.541 4.452 1.00 93.25 370 GLN A O 1
ATOM 2892 N N . ASN A 1 371 ? -8.837 -16.091 4.243 1.00 96.81 371 ASN A N 1
ATOM 2893 C CA . ASN A 1 371 ? -8.976 -15.619 2.875 1.00 96.81 371 ASN A CA 1
ATOM 2894 C C . ASN A 1 371 ? -9.217 -16.821 1.956 1.00 96.81 371 ASN A C 1
ATOM 2896 O O . ASN A 1 371 ? -8.388 -17.727 1.908 1.00 96.81 371 ASN A O 1
ATOM 2900 N N . LEU A 1 372 ? -10.317 -16.826 1.203 1.00 97.62 372 LEU A N 1
ATOM 2901 C CA . LEU A 1 372 ? -10.665 -17.972 0.361 1.00 97.62 372 LEU A CA 1
ATOM 2902 C C . LEU A 1 372 ? -9.678 -18.179 -0.799 1.00 97.62 372 LEU A C 1
ATOM 2904 O O . LEU A 1 372 ? -9.536 -19.304 -1.267 1.00 97.62 372 LEU A O 1
ATOM 2908 N N . VAL A 1 373 ? -8.946 -17.136 -1.222 1.00 97.75 373 VAL A N 1
ATOM 2909 C CA . VAL A 1 373 ? -7.859 -17.284 -2.206 1.00 97.75 373 VAL A CA 1
ATOM 2910 C C . VAL A 1 373 ? -6.672 -18.028 -1.598 1.00 97.75 373 VAL A C 1
ATOM 2912 O O . VAL A 1 373 ? -6.061 -18.857 -2.261 1.00 97.75 373 VAL A O 1
ATOM 2915 N N . ASP A 1 374 ? -6.366 -17.787 -0.322 1.00 96.94 374 ASP A N 1
ATOM 2916 C CA . ASP A 1 374 ? -5.249 -18.463 0.348 1.00 96.94 374 ASP A CA 1
ATOM 2917 C C . ASP A 1 374 ? -5.493 -19.976 0.466 1.00 96.94 374 ASP A C 1
ATOM 2919 O O . ASP A 1 374 ? -4.541 -20.747 0.415 1.00 96.94 374 ASP A O 1
ATOM 2923 N N . LEU A 1 375 ? -6.757 -20.406 0.562 1.00 96.25 375 LEU A N 1
ATOM 2924 C CA . LEU A 1 375 ? -7.137 -21.824 0.605 1.00 96.25 375 LEU A CA 1
ATOM 2925 C C . LEU A 1 375 ? -6.905 -22.556 -0.724 1.00 96.25 375 LEU A C 1
ATOM 2927 O O . LEU A 1 375 ? -6.701 -23.768 -0.726 1.00 96.25 375 LEU A O 1
ATOM 2931 N N . VAL A 1 376 ? -6.945 -21.836 -1.847 1.00 95.94 376 VAL A N 1
ATOM 2932 C CA . VAL A 1 376 ? -6.727 -22.403 -3.189 1.00 95.94 376 VAL A CA 1
ATOM 2933 C C . VAL A 1 376 ? -5.292 -22.194 -3.691 1.00 95.94 376 VAL A C 1
ATOM 2935 O O . VAL A 1 376 ? -4.858 -22.851 -4.637 1.00 95.94 376 VAL A O 1
ATOM 2938 N N . TRP A 1 377 ? -4.519 -21.315 -3.046 1.00 95.50 377 TRP A N 1
ATOM 2939 C CA . TRP A 1 377 ? -3.145 -20.985 -3.422 1.00 95.50 377 TRP A CA 1
ATOM 2940 C C . TRP A 1 377 ? -2.127 -21.947 -2.791 1.00 95.50 377 TRP A C 1
ATOM 2942 O O . TRP A 1 377 ? -1.454 -21.630 -1.811 1.00 95.50 377 TRP A O 1
ATOM 2952 N N . LYS A 1 378 ? -2.000 -23.143 -3.383 1.00 91.94 378 LYS A N 1
ATOM 2953 C CA . LYS A 1 378 ? -1.149 -24.244 -2.881 1.00 91.94 378 LYS A CA 1
ATOM 2954 C C . LYS A 1 378 ? 0.326 -23.861 -2.702 1.00 91.94 378 LYS A C 1
ATOM 2956 O O . LYS A 1 378 ? 0.965 -24.296 -1.751 1.00 91.94 378 LYS A O 1
ATOM 2961 N N . ASP A 1 379 ? 0.865 -23.056 -3.609 1.00 91.69 379 ASP A N 1
ATOM 2962 C CA . ASP A 1 379 ? 2.272 -22.656 -3.680 1.00 91.69 379 ASP A CA 1
ATOM 2963 C C . ASP A 1 379 ? 2.475 -21.171 -3.333 1.00 91.69 379 ASP A C 1
ATOM 2965 O O . ASP A 1 379 ? 3.300 -20.469 -3.926 1.00 91.69 379 ASP A O 1
ATOM 2969 N N . LYS A 1 380 ? 1.682 -20.687 -2.372 1.00 94.00 380 LYS A N 1
ATOM 2970 C CA . LYS A 1 380 ? 1.729 -19.312 -1.884 1.00 94.00 380 LYS A CA 1
ATOM 2971 C C . LYS A 1 380 ? 3.138 -18.932 -1.395 1.00 94.00 380 LYS A C 1
ATOM 2973 O O . LYS A 1 380 ? 3.665 -19.609 -0.506 1.00 94.00 380 LYS A O 1
ATOM 2978 N N . PRO A 1 381 ? 3.732 -17.831 -1.900 1.00 93.50 381 PRO A N 1
ATOM 2979 C CA . PRO A 1 381 ? 5.022 -17.347 -1.424 1.00 93.50 381 PRO A CA 1
ATOM 2980 C C . PRO A 1 381 ? 5.008 -17.053 0.077 1.00 93.50 381 PRO A C 1
ATOM 2982 O O . PRO A 1 381 ? 4.030 -16.532 0.625 1.00 93.50 381 PRO A O 1
ATOM 2985 N N . GLN A 1 382 ? 6.117 -17.362 0.747 1.00 92.31 382 GLN A N 1
ATOM 2986 C CA . GLN A 1 382 ? 6.289 -17.004 2.150 1.00 92.31 382 GLN A CA 1
ATOM 2987 C C . GLN A 1 382 ? 6.477 -15.495 2.298 1.00 92.31 382 GLN A C 1
ATOM 2989 O O . GLN A 1 382 ? 7.060 -14.831 1.442 1.00 92.31 382 GLN A O 1
ATOM 2994 N N . LYS A 1 383 ? 6.008 -14.953 3.424 1.00 92.12 383 LYS A N 1
ATOM 2995 C CA . LYS A 1 383 ? 6.272 -13.556 3.770 1.00 92.12 383 LYS A CA 1
ATOM 2996 C C . LYS A 1 383 ? 7.773 -13.342 3.958 1.00 92.12 383 LYS A C 1
ATOM 2998 O O . LYS A 1 383 ? 8.450 -14.176 4.560 1.00 92.12 383 LYS A O 1
ATOM 3003 N N . SER A 1 384 ? 8.272 -12.201 3.488 1.00 92.44 384 SER A N 1
ATOM 3004 C CA . SER A 1 384 ? 9.661 -11.795 3.712 1.00 92.44 384 SER A CA 1
ATOM 3005 C C . SER A 1 384 ? 9.983 -11.783 5.207 1.00 92.44 384 SER A C 1
ATOM 3007 O O . SER A 1 384 ? 9.228 -11.235 6.013 1.00 92.44 384 SER A O 1
ATOM 3009 N N . ARG A 1 385 ? 11.152 -12.316 5.568 1.00 94.12 385 ARG A N 1
ATOM 3010 C CA . ARG A 1 385 ? 11.749 -12.217 6.913 1.00 94.12 385 ARG A CA 1
ATOM 3011 C C . ARG A 1 385 ? 13.024 -11.373 6.900 1.00 94.12 385 ARG A C 1
ATOM 3013 O O . ARG A 1 385 ? 13.858 -11.499 7.789 1.00 94.12 385 ARG A O 1
ATOM 3020 N N . ALA A 1 386 ? 13.185 -10.536 5.872 1.00 92.81 386 ALA A N 1
ATOM 3021 C CA . ALA A 1 386 ? 14.346 -9.671 5.733 1.00 92.81 386 ALA A CA 1
ATOM 3022 C C . ALA A 1 386 ? 14.463 -8.707 6.931 1.00 92.81 386 ALA A C 1
ATOM 3024 O O . ALA A 1 386 ? 13.429 -8.219 7.412 1.00 92.81 386 ALA A O 1
ATOM 3025 N N . PRO A 1 387 ? 15.691 -8.447 7.416 1.00 96.50 387 PRO A N 1
ATOM 3026 C CA . PRO A 1 387 ? 15.916 -7.585 8.563 1.00 96.50 387 PRO A CA 1
ATOM 3027 C C . PRO A 1 387 ? 15.559 -6.133 8.252 1.00 96.50 387 PRO A C 1
ATOM 3029 O O . PRO A 1 387 ? 15.791 -5.640 7.146 1.00 96.50 387 PRO A O 1
ATOM 3032 N N . ILE A 1 388 ? 15.021 -5.437 9.251 1.00 97.69 388 ILE A N 1
ATOM 3033 C CA . ILE A 1 388 ? 14.857 -3.985 9.182 1.00 97.69 388 ILE A CA 1
ATOM 3034 C C . ILE A 1 388 ? 16.192 -3.294 9.447 1.00 97.69 388 ILE A C 1
ATOM 3036 O O . ILE A 1 388 ? 17.098 -3.859 10.062 1.00 97.69 388 ILE A O 1
ATOM 3040 N N . PHE A 1 389 ? 16.303 -2.046 9.009 1.00 96.50 389 PHE A N 1
ATOM 3041 C CA . PHE A 1 389 ? 17.482 -1.221 9.232 1.00 96.50 389 PHE A CA 1
ATOM 3042 C C . PHE A 1 389 ? 17.095 0.210 9.604 1.00 96.50 389 PHE A C 1
ATOM 3044 O O . PHE A 1 389 ? 15.992 0.683 9.315 1.00 96.50 389 PHE A O 1
ATOM 3051 N N . LEU A 1 390 ? 18.012 0.894 10.285 1.00 97.12 390 LEU A N 1
ATOM 3052 C CA . LEU A 1 390 ? 17.823 2.273 10.714 1.00 97.12 390 LEU A CA 1
ATOM 3053 C C . LEU A 1 390 ? 17.835 3.217 9.508 1.00 97.12 390 LEU A C 1
ATOM 3055 O O . LEU A 1 390 ? 18.640 3.051 8.595 1.00 97.12 390 LEU A O 1
ATOM 3059 N N . HIS A 1 391 ? 16.972 4.229 9.533 1.00 96.94 391 HIS A N 1
ATOM 3060 C CA . HIS A 1 391 ? 17.052 5.397 8.668 1.00 96.94 391 HIS A CA 1
ATOM 3061 C C . HIS A 1 391 ? 17.775 6.524 9.425 1.00 96.94 391 HIS A C 1
ATOM 3063 O O . HIS A 1 391 ? 17.194 7.099 10.349 1.00 96.94 391 HIS A O 1
ATOM 3069 N N . PRO A 1 392 ? 19.044 6.818 9.089 1.00 96.12 392 PRO A N 1
ATOM 3070 C CA . PRO A 1 392 ? 19.852 7.773 9.837 1.00 96.12 392 PRO A CA 1
ATOM 3071 C C . PRO A 1 392 ? 19.235 9.171 9.947 1.00 96.12 392 PRO A C 1
ATOM 3073 O O . PRO A 1 392 ? 18.543 9.647 9.043 1.00 96.12 392 PRO A O 1
ATOM 3076 N N . ILE A 1 393 ? 19.548 9.861 11.047 1.00 96.50 393 ILE A N 1
ATOM 3077 C CA . ILE A 1 393 ? 19.061 11.222 11.314 1.00 96.50 393 ILE A CA 1
ATOM 3078 C C . ILE A 1 393 ? 19.521 12.232 10.253 1.00 96.50 393 ILE A C 1
ATOM 3080 O O . ILE A 1 393 ? 18.774 13.150 9.939 1.00 96.50 393 ILE A O 1
ATOM 3084 N N . GLU A 1 394 ? 20.686 12.013 9.638 1.00 96.38 394 GLU A N 1
ATOM 3085 C CA . GLU A 1 394 ? 21.209 12.812 8.517 1.00 96.38 394 GLU A CA 1
ATOM 3086 C C . GLU A 1 394 ? 20.307 12.804 7.271 1.00 96.38 394 GLU A C 1
ATOM 3088 O O . GLU A 1 394 ? 20.405 13.699 6.435 1.00 96.38 394 GLU A O 1
ATOM 3093 N N . PHE A 1 395 ? 19.415 11.815 7.145 1.00 96.88 395 PHE A N 1
ATOM 3094 C CA . PHE A 1 395 ? 18.400 11.770 6.091 1.00 96.88 395 PHE A CA 1
ATOM 3095 C C . PHE A 1 395 ? 17.010 12.145 6.612 1.00 96.88 395 PHE A C 1
ATOM 3097 O O . PHE A 1 395 ? 16.235 12.760 5.887 1.00 96.88 395 PHE A O 1
ATOM 3104 N N . ALA A 1 396 ? 16.690 11.783 7.858 1.00 97.25 396 ALA A N 1
ATOM 3105 C CA . ALA A 1 396 ? 15.367 12.002 8.436 1.00 97.25 396 ALA A CA 1
ATOM 3106 C C . ALA A 1 396 ? 15.130 13.441 8.935 1.00 97.25 396 ALA A C 1
ATOM 3108 O O . ALA A 1 396 ? 13.979 13.867 9.037 1.00 97.25 396 ALA A O 1
ATOM 3109 N N . GLY A 1 397 ? 16.183 14.155 9.350 1.00 97.69 397 GLY A N 1
ATOM 3110 C CA . GLY A 1 397 ? 16.138 15.493 9.961 1.00 97.69 397 GLY A CA 1
ATOM 3111 C C . GLY A 1 397 ? 15.564 15.548 11.383 1.00 97.69 397 GLY A C 1
ATOM 3112 O O . GLY A 1 397 ? 15.991 16.357 12.200 1.00 97.69 397 GLY A O 1
ATOM 3113 N N . VAL A 1 398 ? 14.619 14.664 11.720 1.00 97.94 398 VAL A N 1
ATOM 3114 C CA . VAL A 1 398 ? 13.934 14.631 13.021 1.00 97.94 398 VAL A CA 1
ATOM 3115 C C . VAL A 1 398 ? 14.000 13.235 13.640 1.00 97.94 398 VAL A C 1
ATOM 3117 O O . VAL A 1 398 ? 13.739 12.224 12.980 1.00 97.94 398 VAL A O 1
ATOM 3120 N N . SER A 1 399 ? 14.330 13.177 14.933 1.00 98.19 399 SER A N 1
ATOM 3121 C CA . SER A 1 399 ? 14.434 11.919 15.680 1.00 98.19 399 SER A CA 1
ATOM 3122 C C . SER A 1 399 ? 13.069 11.247 15.881 1.00 98.19 399 SER A C 1
ATOM 3124 O O . SER A 1 399 ? 12.045 11.922 16.014 1.00 98.19 399 SER A O 1
ATOM 3126 N N . ALA A 1 400 ? 13.051 9.913 15.963 1.00 98.06 400 ALA A N 1
ATOM 3127 C CA . ALA A 1 400 ? 11.834 9.161 16.268 1.00 98.06 400 ALA A CA 1
ATOM 3128 C C . ALA A 1 400 ? 11.251 9.538 17.640 1.00 98.06 400 ALA A C 1
ATOM 3130 O O . ALA A 1 400 ? 10.038 9.672 17.770 1.00 98.06 400 ALA A O 1
ATOM 3131 N N . THR A 1 401 ? 12.096 9.807 18.642 1.00 98.00 401 THR A N 1
ATOM 3132 C CA . THR A 1 401 ? 11.670 10.281 19.970 1.00 98.00 401 THR A CA 1
ATOM 3133 C C . THR A 1 401 ? 10.855 11.570 19.875 1.00 98.00 401 THR A C 1
ATOM 3135 O O . THR A 1 401 ? 9.768 11.661 20.443 1.00 98.00 401 THR A O 1
ATOM 3138 N N . THR A 1 402 ? 11.332 12.551 19.102 1.00 98.19 402 THR A N 1
ATOM 3139 C CA . THR A 1 402 ? 10.614 13.813 18.876 1.00 98.19 402 THR A CA 1
ATOM 3140 C C . THR A 1 402 ? 9.295 13.584 18.140 1.00 98.19 402 THR A C 1
ATOM 3142 O O . THR A 1 402 ? 8.279 14.176 18.501 1.00 98.19 402 THR A O 1
ATOM 3145 N N . LYS A 1 403 ? 9.280 12.712 17.124 1.00 98.50 403 LYS A N 1
ATOM 3146 C CA . LYS A 1 403 ? 8.056 12.385 16.376 1.00 98.50 403 LYS A CA 1
ATOM 3147 C C . LYS A 1 403 ? 7.013 11.696 17.266 1.00 98.50 403 LYS A C 1
ATOM 3149 O O . LYS A 1 403 ? 5.847 12.080 17.238 1.00 98.50 403 LYS A O 1
ATOM 3154 N N . LEU A 1 404 ? 7.431 10.737 18.095 1.00 98.44 404 LEU A N 1
ATOM 3155 C CA . LEU A 1 404 ? 6.576 10.052 19.071 1.00 98.44 404 LEU A CA 1
ATOM 3156 C C . LEU A 1 404 ? 6.016 11.018 20.122 1.00 98.44 404 LEU A C 1
ATOM 3158 O O . LEU A 1 404 ? 4.843 10.918 20.471 1.00 98.44 404 LEU A O 1
ATOM 3162 N N . HIS A 1 405 ? 6.822 11.971 20.600 1.00 98.06 405 HIS A N 1
ATOM 3163 C CA . HIS A 1 405 ? 6.355 13.010 21.520 1.00 98.06 405 HIS A CA 1
ATOM 3164 C C . HIS A 1 405 ? 5.236 13.851 20.900 1.00 98.06 405 HIS A C 1
ATOM 3166 O O . HIS A 1 405 ? 4.147 13.935 21.464 1.00 98.06 405 HIS A O 1
ATOM 3172 N N . LYS A 1 406 ? 5.469 14.398 19.702 1.00 98.25 406 LYS A N 1
ATOM 3173 C CA . LYS A 1 406 ? 4.473 15.204 18.983 1.00 98.25 406 LYS A CA 1
ATOM 3174 C C . LYS A 1 406 ? 3.196 14.419 18.679 1.00 98.25 406 LYS A C 1
ATOM 3176 O O . LYS A 1 406 ? 2.098 14.956 18.792 1.00 98.25 406 LYS A O 1
ATOM 3181 N N . LEU A 1 407 ? 3.326 13.132 18.350 1.00 98.50 407 LEU A N 1
ATOM 3182 C CA . LEU A 1 407 ? 2.171 12.256 18.171 1.00 98.50 407 LEU A CA 1
ATOM 3183 C C . LEU A 1 407 ? 1.368 12.115 19.473 1.00 98.50 407 LEU A C 1
ATOM 3185 O O . LEU A 1 407 ? 0.145 12.198 19.441 1.00 98.50 407 LEU A O 1
ATOM 3189 N N . ARG A 1 408 ? 2.028 11.943 20.625 1.00 98.25 408 ARG A N 1
ATOM 3190 C CA . ARG A 1 408 ? 1.352 11.878 21.933 1.00 98.25 408 ARG A CA 1
ATOM 3191 C C . ARG A 1 408 ? 0.645 13.182 22.287 1.00 98.25 408 ARG A C 1
ATOM 3193 O O . ARG A 1 408 ? -0.461 13.132 22.816 1.00 98.25 408 ARG A O 1
ATOM 3200 N N . GLU A 1 409 ? 1.243 14.330 21.984 1.00 98.12 409 GLU A N 1
ATOM 3201 C CA . GLU A 1 409 ? 0.589 15.636 22.145 1.00 98.12 409 GLU A CA 1
ATOM 3202 C C . GLU A 1 409 ? -0.668 15.739 21.277 1.00 98.12 409 GLU A C 1
ATOM 3204 O O . GLU A 1 409 ? -1.721 16.145 21.766 1.00 98.12 409 GLU A O 1
ATOM 3209 N N . TRP A 1 410 ? -0.590 15.286 20.024 1.00 97.94 410 TRP A N 1
ATOM 3210 C CA . TRP A 1 410 ? -1.744 15.235 19.129 1.00 97.94 410 TRP A CA 1
ATOM 3211 C C . TRP A 1 410 ? -2.847 14.284 19.621 1.00 97.94 410 TRP A C 1
ATOM 3213 O O . TRP A 1 410 ? -4.024 14.622 19.516 1.00 97.94 410 TRP A O 1
ATOM 3223 N N . ILE A 1 411 ? -2.499 13.125 20.198 1.00 97.69 411 ILE A N 1
ATOM 3224 C CA . ILE A 1 411 ? -3.481 12.206 20.805 1.00 97.69 411 ILE A CA 1
ATOM 3225 C C . ILE A 1 411 ? -4.204 12.903 21.964 1.00 97.69 411 ILE A C 1
ATOM 3227 O O . ILE A 1 411 ? -5.429 12.845 22.037 1.00 97.69 411 ILE A O 1
ATOM 3231 N N . LYS A 1 412 ? -3.463 13.595 22.843 1.00 96.56 412 LYS A N 1
ATOM 3232 C CA . LYS A 1 412 ? -4.030 14.330 23.989 1.00 96.56 412 LYS A CA 1
ATOM 3233 C C . LYS A 1 412 ? -4.934 15.487 23.566 1.00 96.56 412 LYS A C 1
ATOM 3235 O O . LYS A 1 412 ? -5.866 15.807 24.296 1.00 96.56 412 LYS A O 1
ATOM 3240 N N . SER A 1 413 ? -4.662 16.116 22.422 1.00 96.00 413 SER A N 1
ATOM 3241 C CA . SER A 1 413 ? -5.489 17.210 21.906 1.00 96.00 413 SER A CA 1
ATOM 3242 C C . SER A 1 413 ? -6.756 16.739 21.187 1.00 96.00 413 SER A C 1
ATOM 3244 O O . SER A 1 413 ? -7.613 17.570 20.884 1.00 96.00 413 SER A O 1
ATOM 3246 N N . GLN A 1 414 ? -6.914 15.434 20.920 1.00 95.62 414 GLN A N 1
ATOM 3247 C CA . GLN A 1 414 ? -8.131 14.927 20.290 1.00 95.62 414 GLN A CA 1
ATOM 3248 C C . GLN A 1 414 ? -9.334 15.037 21.233 1.00 95.62 414 GLN A C 1
ATOM 3250 O O . GLN A 1 414 ? -9.246 14.648 22.402 1.00 95.62 414 GLN A O 1
ATOM 3255 N N . PRO A 1 415 ? -10.494 15.501 20.733 1.00 91.81 415 PRO A N 1
ATOM 3256 C CA . PRO A 1 415 ? -11.677 15.602 21.562 1.00 91.81 415 PRO A CA 1
ATOM 3257 C C . PRO A 1 415 ? -12.169 14.208 21.993 1.00 91.81 415 PRO A C 1
ATOM 3259 O O . PRO A 1 415 ? -12.099 13.236 21.222 1.00 91.81 415 PRO A O 1
ATOM 3262 N N . PRO A 1 416 ? -12.715 14.085 23.213 1.00 90.94 416 PRO A N 1
ATOM 3263 C CA . PRO A 1 416 ? -13.380 12.864 23.636 1.00 90.94 416 PRO A CA 1
ATOM 3264 C C . PRO A 1 416 ? -14.597 12.563 22.749 1.00 90.94 416 PRO A C 1
ATOM 3266 O O . PRO A 1 416 ? -15.294 13.466 22.285 1.00 90.94 416 PRO A O 1
ATOM 3269 N N . SER A 1 417 ? -14.895 11.283 22.536 1.00 87.44 417 SER A N 1
ATOM 3270 C CA . SER A 1 417 ? -16.072 10.839 21.782 1.00 87.44 417 SER A CA 1
ATOM 3271 C C . SER A 1 417 ? -17.349 10.947 22.611 1.00 87.44 417 SER A C 1
ATOM 3273 O O . SER A 1 417 ? -17.881 9.942 23.091 1.00 87.44 417 SER A O 1
ATOM 3275 N N . VAL A 1 418 ? -17.843 12.168 22.780 1.00 83.25 418 VAL A N 1
ATOM 3276 C CA . VAL A 1 418 ? -19.093 12.446 23.491 1.00 83.25 418 VAL A CA 1
ATOM 3277 C C . VAL A 1 418 ? -20.246 12.515 22.482 1.00 83.25 418 VAL A C 1
ATOM 3279 O O . VAL A 1 418 ? -20.142 13.251 21.499 1.00 83.25 418 VAL A O 1
ATOM 3282 N N . PRO A 1 419 ? -21.349 11.766 22.676 1.00 80.69 419 PRO A N 1
ATOM 3283 C CA . PRO A 1 419 ? -22.537 11.923 21.844 1.00 80.69 419 PRO A CA 1
ATOM 3284 C C . PRO A 1 419 ? -23.078 13.352 21.934 1.00 80.69 419 PRO A C 1
ATOM 3286 O O . PRO A 1 419 ? -23.119 13.921 23.022 1.00 80.69 419 PRO A O 1
ATOM 3289 N N . SER A 1 420 ? -23.559 13.908 20.821 1.00 79.56 420 SER A N 1
ATOM 3290 C CA . SER A 1 420 ? -24.041 15.299 20.737 1.00 79.56 420 SER A CA 1
ATOM 3291 C C . SER A 1 420 ? -25.145 15.653 21.743 1.00 79.56 420 SER A C 1
ATOM 3293 O O . SER A 1 420 ? -25.305 16.814 22.105 1.00 79.56 420 SER A O 1
ATOM 3295 N N . TYR A 1 421 ? -25.901 14.660 22.217 1.00 82.25 421 TYR A N 1
ATOM 3296 C CA . TYR A 1 421 ? -26.965 14.825 23.208 1.00 82.25 421 TYR A CA 1
ATOM 3297 C C . TYR A 1 421 ? -26.482 14.776 24.670 1.00 82.25 421 TYR A C 1
ATOM 3299 O O . TYR A 1 421 ? -27.256 15.081 25.578 1.00 82.25 421 TYR A O 1
ATOM 3307 N N . SER A 1 422 ? -25.233 14.381 24.931 1.00 82.62 422 SER A N 1
ATOM 3308 C CA . SER A 1 422 ? -24.686 14.299 26.287 1.00 82.62 422 SER A CA 1
ATOM 3309 C C . SER A 1 422 ? -24.169 15.663 26.743 1.00 82.62 422 SER A C 1
ATOM 3311 O O . SER A 1 422 ? -23.264 16.226 26.137 1.00 82.62 422 SER A O 1
ATOM 3313 N N . LYS A 1 423 ? -24.729 16.180 27.844 1.00 79.75 423 LYS A N 1
ATOM 3314 C CA . LYS A 1 423 ? -24.336 17.460 28.468 1.00 79.75 423 LYS A CA 1
ATOM 3315 C C . LYS A 1 423 ? -23.334 17.307 29.624 1.00 79.75 423 LYS A C 1
ATOM 3317 O O . LYS A 1 423 ? -22.929 18.304 30.210 1.00 79.75 423 LYS A O 1
ATOM 3322 N N . GLY A 1 424 ? -22.992 16.071 29.994 1.00 81.25 424 GLY A N 1
ATOM 3323 C CA . GLY A 1 424 ? -22.051 15.777 31.078 1.00 81.25 424 GLY A CA 1
ATOM 3324 C C . GLY A 1 424 ? -20.583 15.837 30.634 1.00 81.25 424 GLY A C 1
ATOM 3325 O O . GLY A 1 424 ? -20.312 15.791 29.431 1.00 81.25 424 GLY A O 1
ATOM 3326 N N . PRO A 1 425 ? -19.631 15.910 31.584 1.00 84.81 425 PRO A N 1
ATOM 3327 C CA . PRO A 1 425 ? -18.207 15.813 31.277 1.00 84.81 425 PRO A CA 1
ATOM 3328 C C . PRO A 1 425 ? -17.883 14.462 30.629 1.00 84.81 425 PRO A C 1
ATOM 3330 O O . PRO A 1 425 ? -18.545 13.455 30.894 1.00 84.81 425 PRO A O 1
ATOM 3333 N N . ALA A 1 426 ? -16.854 14.436 29.782 1.00 86.56 426 ALA A N 1
ATOM 3334 C CA . ALA A 1 426 ? -16.423 13.209 29.129 1.00 86.56 426 ALA A CA 1
ATOM 3335 C C . ALA A 1 426 ? -15.998 12.158 30.164 1.00 86.56 426 ALA A C 1
ATOM 3337 O O . ALA A 1 426 ? -15.202 12.429 31.064 1.00 86.56 426 ALA A O 1
ATOM 3338 N N . THR A 1 427 ? -16.520 10.945 30.018 1.00 90.12 427 THR A N 1
ATOM 3339 C CA . THR A 1 427 ? -16.094 9.802 30.834 1.00 90.12 427 THR A CA 1
ATOM 3340 C C . THR A 1 427 ? -14.721 9.300 30.375 1.00 90.12 427 THR A C 1
ATOM 3342 O O . THR A 1 427 ? -14.389 9.449 29.196 1.00 90.12 427 THR A O 1
ATOM 3345 N N . PRO A 1 428 ? -13.926 8.647 31.245 1.00 89.88 428 PRO A N 1
ATOM 3346 C CA . PRO A 1 428 ? -12.633 8.081 30.853 1.00 89.88 428 PRO A CA 1
ATOM 3347 C C . PRO A 1 428 ? -12.712 7.124 29.653 1.00 89.88 428 PRO A C 1
ATOM 3349 O O . PRO A 1 428 ? -11.804 7.096 28.831 1.00 89.88 428 PRO A O 1
ATOM 3352 N N . ASP A 1 429 ? -13.819 6.387 29.495 1.00 90.19 429 ASP A N 1
ATOM 3353 C CA . ASP A 1 429 ? -14.056 5.500 28.347 1.00 90.19 429 ASP A CA 1
ATOM 3354 C C . ASP A 1 429 ? -14.256 6.234 27.015 1.00 90.19 429 ASP A C 1
ATOM 3356 O O . ASP A 1 429 ? -14.148 5.614 25.961 1.00 90.19 429 ASP A O 1
ATOM 3360 N N . GLN A 1 430 ? -14.549 7.534 27.037 1.00 91.38 430 GLN A N 1
ATOM 3361 C CA . GLN A 1 430 ? -14.748 8.356 25.840 1.00 91.38 430 GLN A CA 1
ATOM 3362 C C . GLN A 1 430 ? -13.481 9.108 25.422 1.00 91.38 430 GLN A C 1
ATOM 3364 O O . GLN A 1 430 ? -13.448 9.668 24.327 1.00 91.38 430 GLN A O 1
ATOM 3369 N N . VAL A 1 431 ? -12.452 9.139 26.269 1.00 94.00 431 VAL A N 1
ATOM 3370 C CA . VAL A 1 431 ? -11.193 9.845 26.007 1.00 94.00 431 VAL A CA 1
ATOM 3371 C C . VAL A 1 431 ? -10.274 8.986 25.141 1.00 94.00 431 VAL A C 1
ATOM 3373 O O . VAL A 1 431 ? -10.227 7.762 25.278 1.00 94.00 431 VAL A O 1
ATOM 3376 N N . GLN A 1 432 ? -9.534 9.632 24.240 1.00 95.19 432 GLN A N 1
ATOM 3377 C CA . GLN A 1 432 ? -8.551 8.964 23.391 1.00 95.19 432 GLN A CA 1
ATOM 3378 C C . GLN A 1 432 ? -7.263 8.730 24.186 1.00 95.19 432 GLN A C 1
ATOM 3380 O O . GLN A 1 432 ? -6.700 9.666 24.750 1.00 95.19 432 GLN A O 1
ATOM 3385 N N . VAL A 1 433 ? -6.790 7.486 24.236 1.00 96.75 433 VAL A N 1
ATOM 3386 C CA . VAL A 1 433 ? -5.621 7.089 25.053 1.00 96.75 433 VAL A CA 1
ATOM 3387 C C . VAL A 1 433 ? -4.460 6.540 24.228 1.00 96.75 433 VAL A C 1
ATOM 3389 O O . VAL A 1 433 ? -3.369 6.294 24.746 1.00 96.75 433 VAL A O 1
ATOM 3392 N N . GLY A 1 434 ? -4.671 6.381 22.926 1.00 97.56 434 GLY A N 1
ATOM 3393 C CA . GLY A 1 434 ? -3.647 5.934 22.002 1.00 97.56 434 GLY A CA 1
ATOM 3394 C C . GLY A 1 434 ? -4.125 5.949 20.562 1.00 97.56 434 GLY A C 1
ATOM 3395 O O . GLY A 1 434 ? -5.284 6.246 20.276 1.00 97.56 434 GLY A O 1
ATOM 3396 N N . THR A 1 435 ? -3.228 5.596 19.653 1.00 98.31 435 THR A N 1
ATOM 3397 C CA . THR A 1 435 ? -3.517 5.409 18.231 1.00 98.31 435 THR A CA 1
ATOM 3398 C C . THR A 1 435 ? -2.941 4.085 17.752 1.00 98.31 435 THR A C 1
ATOM 3400 O O . THR A 1 435 ? -1.857 3.682 18.184 1.00 98.31 435 THR A O 1
ATOM 3403 N N . LEU A 1 436 ? -3.668 3.398 16.875 1.00 98.50 436 LEU A N 1
ATOM 3404 C CA . LEU A 1 436 ? -3.177 2.223 16.171 1.00 98.50 436 LEU A CA 1
ATOM 3405 C C . LEU A 1 436 ? -2.857 2.604 14.728 1.00 98.50 436 LEU A C 1
ATOM 3407 O O . LEU A 1 436 ? -3.712 3.074 13.982 1.00 98.50 436 LEU A O 1
ATOM 3411 N N . ILE A 1 437 ? -1.617 2.350 14.332 1.00 98.50 437 ILE A N 1
ATOM 3412 C CA . ILE A 1 437 ? -1.075 2.698 13.026 1.00 98.50 437 ILE A CA 1
ATOM 3413 C C . ILE A 1 437 ? -0.918 1.407 12.230 1.00 98.50 437 ILE A C 1
ATOM 3415 O O . ILE A 1 437 ? -0.200 0.491 12.644 1.00 98.50 437 ILE A O 1
ATOM 3419 N N . THR A 1 438 ? -1.597 1.340 11.086 1.00 97.69 438 THR A N 1
ATOM 3420 C CA . THR A 1 438 ? -1.540 0.192 10.169 1.00 97.69 438 THR A CA 1
ATOM 3421 C C . THR A 1 438 ? -0.711 0.460 8.922 1.00 97.69 438 THR A C 1
ATOM 3423 O O . THR A 1 438 ? -0.157 -0.482 8.369 1.00 97.69 438 THR A O 1
ATOM 3426 N N . SER A 1 439 ? -0.619 1.719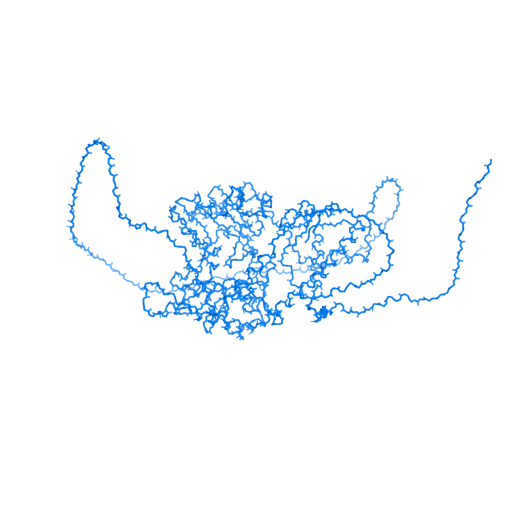 8.485 1.00 97.50 439 SER A N 1
ATOM 3427 C CA . SER A 1 439 ? 0.135 2.111 7.292 1.00 97.50 439 SER A CA 1
ATOM 3428 C C . SER A 1 439 ? 1.632 1.876 7.492 1.00 97.50 439 SER A C 1
ATOM 3430 O O . SER A 1 439 ? 2.251 2.436 8.403 1.00 97.50 439 SER A O 1
ATOM 3432 N N . LEU A 1 440 ? 2.229 1.061 6.620 1.00 98.12 440 LEU A N 1
ATOM 3433 C CA . LEU A 1 440 ? 3.638 0.678 6.726 1.00 98.12 440 LEU A CA 1
ATOM 3434 C C . LEU A 1 440 ? 4.580 1.874 6.541 1.00 98.12 440 LEU A C 1
ATOM 3436 O O . LEU A 1 440 ? 5.604 1.964 7.220 1.00 98.12 440 LEU A O 1
ATOM 3440 N N . SER A 1 441 ? 4.222 2.820 5.667 1.00 97.56 441 SER A N 1
ATOM 3441 C CA . SER A 1 441 ? 4.992 4.050 5.454 1.00 97.56 441 SER A CA 1
ATOM 3442 C C . SER A 1 441 ? 4.972 4.946 6.692 1.00 97.56 441 SER A C 1
ATOM 3444 O O . SER A 1 441 ? 6.021 5.452 7.092 1.00 97.56 441 SER A O 1
ATOM 3446 N N . CYS A 1 442 ? 3.826 5.062 7.371 1.00 98.25 442 CYS A N 1
ATOM 3447 C CA . CYS A 1 442 ? 3.717 5.795 8.632 1.00 98.25 442 CYS A CA 1
ATOM 3448 C C . CYS A 1 442 ? 4.569 5.176 9.741 1.00 98.25 442 CYS A C 1
ATOM 3450 O O . CYS A 1 442 ? 5.250 5.906 10.458 1.00 98.25 442 CYS A O 1
ATOM 3452 N N . ILE A 1 443 ? 4.566 3.845 9.873 1.00 98.62 443 ILE A N 1
ATOM 3453 C CA . ILE A 1 443 ? 5.383 3.140 10.874 1.00 98.62 443 ILE A CA 1
ATOM 3454 C C . ILE A 1 443 ? 6.875 3.367 10.593 1.00 98.62 443 ILE A C 1
ATOM 3456 O O . ILE A 1 443 ? 7.623 3.765 11.488 1.00 98.62 443 ILE A O 1
ATOM 3460 N N . ALA A 1 444 ? 7.298 3.181 9.339 1.00 98.44 444 ALA A N 1
ATOM 3461 C CA . ALA A 1 444 ? 8.671 3.406 8.895 1.00 98.44 444 ALA A CA 1
ATOM 3462 C C . ALA A 1 444 ? 9.133 4.860 9.123 1.00 98.44 444 ALA A C 1
ATOM 3464 O O . ALA A 1 444 ? 10.253 5.104 9.583 1.00 98.44 444 ALA A O 1
ATOM 3465 N N . TYR A 1 445 ? 8.275 5.842 8.830 1.00 98.62 445 TYR A N 1
ATOM 3466 C CA . TYR A 1 445 ? 8.554 7.263 9.040 1.00 98.62 445 TYR A CA 1
ATOM 3467 C C . TYR A 1 445 ? 8.636 7.640 10.522 1.00 98.62 445 TYR A C 1
ATOM 3469 O O . TYR A 1 445 ? 9.562 8.353 10.916 1.00 98.62 445 TYR A O 1
ATOM 3477 N N . LEU A 1 446 ? 7.684 7.179 11.339 1.00 98.62 446 LEU A N 1
ATOM 3478 C CA . LEU A 1 446 ? 7.591 7.549 12.751 1.00 98.62 446 LEU A CA 1
ATOM 3479 C C . LEU A 1 446 ? 8.777 7.005 13.548 1.00 98.62 446 LEU A C 1
ATOM 3481 O O . LEU A 1 446 ? 9.340 7.719 14.376 1.00 98.62 446 LEU A O 1
ATOM 3485 N N . LEU A 1 447 ? 9.173 5.762 13.264 1.00 98.56 447 LEU A N 1
ATOM 3486 C CA . LEU A 1 447 ? 10.267 5.085 13.956 1.00 98.56 447 LEU A CA 1
ATOM 3487 C C . LEU A 1 447 ? 11.636 5.293 13.295 1.00 98.56 447 LEU A C 1
ATOM 3489 O O . LEU A 1 447 ? 12.612 4.769 13.808 1.00 98.56 447 LEU A O 1
ATOM 3493 N N . ASN A 1 448 ? 11.741 6.026 12.179 1.00 98.50 448 ASN A N 1
ATOM 3494 C CA . ASN A 1 448 ? 12.976 6.121 11.386 1.00 98.50 448 ASN A CA 1
ATOM 3495 C C . ASN A 1 448 ? 13.579 4.737 11.067 1.00 98.50 448 ASN A C 1
ATOM 3497 O O . ASN A 1 448 ? 14.777 4.509 11.210 1.00 98.50 448 ASN A O 1
ATOM 3501 N N . LEU A 1 449 ? 12.742 3.803 10.619 1.00 98.31 449 LEU A N 1
ATOM 3502 C CA . LEU A 1 449 ? 13.142 2.452 10.218 1.00 98.31 449 LEU A CA 1
ATOM 3503 C C . LEU A 1 449 ? 12.773 2.215 8.754 1.00 98.31 449 LEU A C 1
ATOM 3505 O O . LEU A 1 449 ? 11.869 2.857 8.217 1.00 98.31 449 LEU A O 1
ATOM 3509 N N . ARG A 1 450 ? 13.467 1.295 8.093 1.00 97.94 450 ARG A N 1
ATOM 3510 C CA . ARG A 1 450 ? 13.180 0.841 6.725 1.00 97.94 450 ARG A CA 1
ATOM 3511 C C . ARG A 1 450 ? 13.321 -0.675 6.643 1.00 97.94 450 ARG A C 1
ATOM 3513 O O . ARG A 1 450 ? 13.912 -1.301 7.520 1.00 97.94 450 ARG A O 1
ATOM 3520 N N . GLY A 1 451 ? 12.747 -1.256 5.598 1.00 96.12 451 GLY A N 1
ATOM 3521 C CA . GLY A 1 451 ? 12.783 -2.693 5.335 1.00 96.12 451 GLY A CA 1
ATOM 3522 C C . GLY A 1 451 ? 12.788 -2.988 3.842 1.00 96.12 451 GLY A C 1
ATOM 3523 O O . GLY A 1 451 ? 13.052 -2.099 3.036 1.00 96.12 451 GLY A O 1
ATOM 3524 N N . SER A 1 452 ? 12.505 -4.235 3.481 1.00 94.56 452 SER A N 1
ATOM 3525 C CA . SER A 1 452 ? 12.522 -4.701 2.090 1.00 94.56 452 SER A CA 1
ATOM 3526 C C . SER A 1 452 ? 11.419 -5.725 1.805 1.00 94.56 452 SER A C 1
ATOM 3528 O O . SER A 1 452 ? 11.614 -6.642 1.012 1.00 94.56 452 SER A O 1
ATOM 3530 N N . ASP A 1 453 ? 10.288 -5.638 2.507 1.00 95.19 453 ASP A N 1
ATOM 3531 C CA . ASP A 1 453 ? 9.229 -6.645 2.384 1.00 95.19 453 ASP A CA 1
ATOM 3532 C C . ASP A 1 453 ? 8.383 -6.472 1.132 1.00 95.19 453 ASP A C 1
ATOM 3534 O O . ASP A 1 453 ? 7.822 -7.444 0.629 1.00 95.19 453 ASP A O 1
ATOM 3538 N N . ILE A 1 454 ? 8.263 -5.232 0.668 1.00 93.50 454 ILE A N 1
ATOM 3539 C CA . ILE A 1 454 ? 7.475 -4.873 -0.500 1.00 93.50 454 ILE A CA 1
ATOM 3540 C C . ILE A 1 454 ? 8.458 -4.490 -1.606 1.00 93.50 454 ILE A C 1
ATOM 3542 O O . ILE A 1 454 ? 9.286 -3.598 -1.401 1.00 93.50 454 ILE A O 1
ATOM 3546 N N . PRO A 1 455 ? 8.391 -5.126 -2.787 1.00 90.12 455 PRO A N 1
ATOM 3547 C CA . PRO A 1 455 ? 9.232 -4.747 -3.913 1.00 90.12 455 PRO A CA 1
ATOM 3548 C C . PRO A 1 455 ? 9.149 -3.242 -4.188 1.00 90.12 455 PRO A C 1
ATOM 3550 O O . PRO A 1 455 ? 8.065 -2.655 -4.185 1.00 90.12 455 PRO A O 1
ATOM 3553 N N . HIS A 1 456 ? 10.309 -2.620 -4.401 1.00 91.44 456 HIS A N 1
ATOM 3554 C CA . HIS A 1 456 ? 10.468 -1.188 -4.691 1.00 91.44 456 HIS A CA 1
ATOM 3555 C C . HIS A 1 456 ? 10.055 -0.203 -3.585 1.00 91.44 456 HIS A C 1
ATOM 3557 O O . HIS A 1 456 ? 10.230 1.004 -3.736 1.00 91.44 456 HIS A O 1
ATOM 3563 N N . ASN A 1 457 ? 9.547 -0.696 -2.456 1.00 94.88 457 ASN A N 1
ATOM 3564 C CA . ASN A 1 457 ? 9.075 0.122 -1.349 1.00 94.88 457 ASN A CA 1
ATOM 3565 C C . ASN A 1 457 ? 9.845 -0.292 -0.089 1.00 94.88 457 ASN A C 1
ATOM 3567 O O . ASN A 1 457 ? 9.660 -1.416 0.376 1.00 94.88 457 ASN A O 1
ATOM 3571 N N . PRO A 1 458 ? 10.705 0.571 0.490 1.00 95.81 458 PRO A N 1
ATOM 3572 C CA . PRO A 1 458 ? 11.597 0.198 1.590 1.00 95.81 458 PRO A CA 1
ATOM 3573 C C . PRO A 1 458 ? 10.859 0.096 2.941 1.00 95.81 458 PRO A C 1
ATOM 3575 O O . PRO A 1 458 ? 11.164 0.795 3.911 1.00 95.81 458 PRO A O 1
ATOM 3578 N N . LEU A 1 459 ? 9.852 -0.771 2.989 1.00 97.00 459 LEU A N 1
ATOM 3579 C CA . LEU A 1 459 ? 8.869 -0.946 4.049 1.00 97.00 459 LEU A CA 1
ATOM 3580 C C . LEU A 1 459 ? 8.944 -2.368 4.616 1.00 97.00 459 LEU A C 1
ATOM 3582 O O . LEU A 1 459 ? 9.519 -3.276 4.014 1.00 97.00 459 LEU A O 1
ATOM 3586 N N . PHE A 1 460 ? 8.367 -2.558 5.796 1.00 97.69 460 PHE A N 1
ATOM 3587 C CA . PHE A 1 460 ? 8.315 -3.836 6.500 1.00 97.69 460 PHE A CA 1
ATOM 3588 C C . PHE A 1 460 ? 6.932 -4.030 7.108 1.00 97.69 460 PHE A C 1
ATOM 3590 O O . PHE A 1 460 ? 6.346 -3.069 7.602 1.00 97.69 460 PHE A O 1
ATOM 3597 N N . HIS A 1 461 ? 6.417 -5.259 7.093 1.00 97.94 461 HIS A N 1
ATOM 3598 C CA . HIS A 1 461 ? 5.105 -5.557 7.662 1.00 97.94 461 HIS A CA 1
ATOM 3599 C C . HIS A 1 461 ? 5.137 -5.418 9.179 1.00 97.94 461 HIS A C 1
ATOM 3601 O O . HIS A 1 461 ? 5.831 -6.171 9.867 1.00 97.94 461 HIS A O 1
ATOM 3607 N N . ALA A 1 462 ? 4.354 -4.477 9.696 1.00 98.31 462 ALA A N 1
ATOM 3608 C CA . ALA A 1 462 ? 4.197 -4.265 11.122 1.00 98.31 462 ALA A CA 1
ATOM 3609 C C . ALA A 1 462 ? 2.879 -3.553 11.437 1.00 98.31 462 ALA A C 1
ATOM 3611 O O . ALA A 1 462 ? 2.281 -2.912 10.575 1.00 98.31 462 ALA A O 1
ATOM 3612 N N . TYR A 1 463 ? 2.469 -3.626 12.698 1.00 98.81 463 TYR A N 1
ATOM 3613 C CA . TYR A 1 463 ? 1.507 -2.702 13.291 1.00 98.81 463 TYR A CA 1
ATOM 3614 C C . TYR A 1 463 ? 2.167 -1.971 14.447 1.00 98.81 463 TYR A C 1
ATOM 3616 O O . TYR A 1 463 ? 3.027 -2.534 15.123 1.00 98.81 463 TYR A O 1
ATOM 3624 N N . LEU A 1 464 ? 1.756 -0.735 14.704 1.00 98.81 464 LEU A N 1
ATOM 3625 C CA . LEU A 1 464 ? 2.288 0.043 15.815 1.00 98.81 464 LEU A CA 1
ATOM 3626 C C . LEU A 1 464 ? 1.149 0.651 16.621 1.00 98.81 464 LEU A C 1
ATOM 3628 O O . LEU A 1 464 ? 0.370 1.448 16.104 1.00 98.81 464 LEU A O 1
ATOM 3632 N N . TYR A 1 465 ? 1.075 0.290 17.895 1.00 98.75 465 TYR A N 1
ATOM 3633 C CA . TYR A 1 465 ? 0.254 0.996 18.867 1.00 98.75 465 TYR A CA 1
ATOM 3634 C C . TYR A 1 465 ? 1.111 2.043 19.581 1.00 98.75 465 TYR A C 1
ATOM 3636 O O . TYR A 1 465 ? 2.186 1.717 20.084 1.00 98.75 465 TYR A O 1
ATOM 3644 N N . VAL A 1 466 ? 0.643 3.289 19.650 1.00 98.75 466 VAL A N 1
ATOM 3645 C CA . VAL A 1 466 ? 1.271 4.351 20.450 1.00 98.75 466 VAL A CA 1
ATOM 3646 C C . VAL A 1 466 ? 0.255 4.861 21.459 1.00 98.75 466 VAL A C 1
ATOM 3648 O O . VAL A 1 466 ? -0.733 5.491 21.085 1.00 98.75 466 VAL A O 1
ATOM 3651 N N . GLY A 1 467 ? 0.506 4.584 22.736 1.00 97.75 467 GLY A N 1
ATOM 3652 C CA . GLY A 1 467 ? -0.232 5.142 23.862 1.00 97.75 467 GLY A CA 1
ATOM 3653 C C . GLY A 1 467 ? 0.436 6.397 24.428 1.00 97.75 467 GLY A C 1
ATOM 3654 O O . GLY A 1 467 ? 1.512 6.821 23.990 1.00 97.75 467 GLY A O 1
ATOM 3655 N N . LEU A 1 468 ? -0.197 6.979 25.447 1.00 96.31 468 LEU A N 1
ATOM 3656 C CA . LEU A 1 468 ? 0.313 8.183 26.115 1.00 96.31 468 LEU A CA 1
ATOM 3657 C C . LEU A 1 468 ? 1.666 7.969 26.813 1.00 96.31 468 LEU A C 1
ATOM 3659 O O . LEU A 1 468 ? 2.480 8.889 26.832 1.00 96.31 468 LEU A O 1
ATOM 3663 N N . GLU A 1 469 ? 1.919 6.767 27.334 1.00 92.19 469 GLU A N 1
ATOM 3664 C CA . GLU A 1 469 ? 3.117 6.452 28.133 1.00 92.19 469 GLU A CA 1
ATOM 3665 C C . GLU A 1 469 ? 4.062 5.449 27.456 1.00 92.19 469 GLU A C 1
ATOM 3667 O O . GLU A 1 469 ? 5.252 5.420 27.752 1.00 92.19 469 GLU A O 1
ATOM 3672 N N . GLY A 1 470 ? 3.568 4.660 26.499 1.00 94.81 470 GLY A N 1
ATOM 3673 C CA . GLY A 1 470 ? 4.327 3.576 25.871 1.00 94.81 470 GLY A CA 1
ATOM 3674 C C . GLY A 1 470 ? 3.954 3.361 24.410 1.00 94.81 470 GLY A C 1
ATOM 3675 O O . GLY A 1 470 ? 3.023 3.979 23.893 1.00 94.81 470 GLY A O 1
ATOM 3676 N N . ALA A 1 471 ? 4.706 2.506 23.726 1.00 98.31 471 ALA A N 1
ATOM 3677 C CA . ALA A 1 471 ? 4.414 2.086 22.363 1.00 98.31 471 ALA A CA 1
ATOM 3678 C C . ALA A 1 471 ? 4.736 0.598 22.193 1.00 98.31 471 ALA A C 1
ATOM 3680 O O . ALA A 1 471 ? 5.704 0.111 22.773 1.00 98.31 471 ALA A O 1
ATOM 3681 N N . THR A 1 472 ? 3.952 -0.098 21.374 1.00 98.69 472 THR A N 1
ATOM 3682 C CA . THR A 1 472 ? 4.097 -1.533 21.110 1.00 98.69 472 THR A CA 1
ATOM 3683 C C . THR A 1 472 ? 4.130 -1.771 19.604 1.00 98.69 472 THR A C 1
ATOM 3685 O O . THR A 1 472 ? 3.161 -1.486 18.897 1.00 98.69 472 THR A O 1
ATOM 3688 N N . LEU A 1 473 ? 5.256 -2.284 19.110 1.00 98.81 473 LEU A N 1
ATOM 3689 C CA . LEU A 1 473 ? 5.482 -2.668 17.721 1.00 98.81 473 LEU A CA 1
ATOM 3690 C C . LEU A 1 473 ? 5.224 -4.171 17.549 1.00 98.81 473 LEU A C 1
ATOM 3692 O O . LEU A 1 473 ? 5.915 -4.998 18.143 1.00 98.81 473 LEU A O 1
ATOM 3696 N N . PHE A 1 474 ? 4.261 -4.513 16.697 1.00 98.75 474 PHE A N 1
ATOM 3697 C CA . PHE A 1 474 ? 3.934 -5.883 16.305 1.00 98.75 474 PHE A CA 1
ATOM 3698 C C . PHE A 1 474 ? 4.635 -6.204 14.986 1.00 98.75 474 PHE A C 1
ATOM 3700 O O . PHE A 1 474 ? 4.252 -5.683 13.937 1.00 98.75 474 PHE A O 1
ATOM 3707 N N . ILE A 1 475 ? 5.671 -7.037 15.031 1.00 98.31 475 ILE A N 1
ATOM 3708 C CA . ILE A 1 475 ? 6.553 -7.351 13.899 1.00 98.31 475 ILE A CA 1
ATOM 3709 C C . ILE A 1 475 ? 7.088 -8.785 14.046 1.00 98.31 475 ILE A C 1
ATOM 3711 O O . ILE A 1 475 ? 7.209 -9.271 15.164 1.00 98.31 475 ILE A O 1
ATOM 3715 N N . ASP A 1 476 ? 7.408 -9.475 12.944 1.00 97.06 476 ASP A N 1
ATOM 3716 C CA . ASP A 1 476 ? 8.116 -10.771 13.018 1.00 97.06 476 ASP A CA 1
ATOM 3717 C C . ASP A 1 476 ? 9.469 -10.568 13.714 1.00 97.06 476 ASP A C 1
ATOM 3719 O O . ASP A 1 476 ? 10.298 -9.769 13.259 1.00 97.06 476 ASP A O 1
ATOM 3723 N N . GLY A 1 477 ? 9.693 -11.294 14.814 1.00 94.75 477 GLY A N 1
ATOM 3724 C CA . GLY A 1 477 ? 10.896 -11.169 15.630 1.00 94.75 477 GLY A CA 1
ATOM 3725 C C . GLY A 1 477 ? 12.203 -11.360 14.855 1.00 94.75 477 GLY A C 1
ATOM 3726 O O . GLY A 1 477 ? 13.197 -10.713 15.185 1.00 94.75 477 GLY A O 1
ATOM 3727 N N . ALA A 1 478 ? 12.209 -12.160 13.782 1.00 95.00 478 ALA A N 1
ATOM 3728 C CA . ALA A 1 478 ? 13.399 -12.380 12.954 1.00 95.00 478 ALA A CA 1
ATOM 3729 C C . ALA A 1 478 ? 13.848 -11.140 12.170 1.00 95.00 478 ALA A C 1
ATOM 3731 O O . ALA A 1 478 ? 14.993 -11.082 11.723 1.00 95.00 478 ALA A O 1
ATOM 3732 N N . LYS A 1 479 ? 12.976 -10.137 12.015 1.00 96.81 479 LYS A N 1
ATOM 3733 C CA . LYS A 1 479 ? 13.313 -8.886 11.326 1.00 96.81 479 LYS A CA 1
ATOM 3734 C C . LYS A 1 479 ? 14.157 -7.951 12.184 1.00 96.81 479 LYS A C 1
ATOM 3736 O O . LYS A 1 479 ? 14.882 -7.118 11.647 1.00 96.81 479 LYS A O 1
ATOM 3741 N N . VAL A 1 480 ? 14.043 -8.052 13.507 1.00 95.94 480 VAL A N 1
ATOM 3742 C CA . VAL A 1 480 ? 14.708 -7.145 14.447 1.00 95.94 480 VAL A CA 1
ATOM 3743 C C . VAL A 1 480 ? 16.023 -7.770 14.891 1.00 95.94 480 VAL A C 1
ATOM 3745 O O . VAL A 1 480 ? 16.054 -8.631 15.768 1.00 95.94 480 VAL A O 1
ATOM 3748 N N . VAL A 1 481 ? 17.117 -7.318 14.285 1.00 92.50 481 VAL A N 1
ATOM 3749 C CA . VAL A 1 481 ? 18.464 -7.855 14.511 1.00 92.50 481 VAL A CA 1
ATOM 3750 C C . VAL A 1 481 ? 19.437 -6.770 14.969 1.00 92.50 481 VAL A C 1
ATOM 3752 O O . VAL A 1 481 ? 19.345 -5.613 14.546 1.00 92.50 481 VAL A O 1
ATOM 3755 N N . GLY A 1 482 ? 20.383 -7.155 15.832 1.00 90.56 482 GLY A N 1
ATOM 3756 C CA . GLY A 1 482 ? 21.498 -6.314 16.275 1.00 90.56 482 GLY A CA 1
ATOM 3757 C C . GLY A 1 482 ? 21.071 -4.917 16.738 1.00 90.56 482 GLY A C 1
ATOM 3758 O O . GLY A 1 482 ? 20.217 -4.772 17.614 1.00 90.56 482 GLY A O 1
ATOM 3759 N N . SER A 1 483 ? 21.637 -3.893 16.095 1.00 91.94 483 SER A N 1
ATOM 3760 C CA . SER A 1 483 ? 21.463 -2.477 16.443 1.00 91.94 483 SER A CA 1
ATOM 3761 C C . SER A 1 483 ? 20.014 -1.984 16.408 1.00 91.94 483 SER A C 1
ATOM 3763 O O . SER A 1 483 ? 19.668 -1.063 17.144 1.00 91.94 483 SER A O 1
ATOM 3765 N N . THR A 1 484 ? 19.139 -2.591 15.600 1.00 95.56 484 THR A N 1
ATOM 3766 C CA . THR A 1 484 ? 17.725 -2.177 15.523 1.00 95.56 484 THR A CA 1
ATOM 3767 C C . THR A 1 484 ? 16.934 -2.553 16.772 1.00 95.56 484 THR A C 1
ATOM 3769 O O . THR A 1 484 ? 16.051 -1.805 17.192 1.00 95.56 484 THR A O 1
ATOM 3772 N N . GLY A 1 485 ? 17.280 -3.676 17.409 1.00 95.44 485 GLY A N 1
ATOM 3773 C CA . GLY A 1 485 ? 16.680 -4.087 18.674 1.00 95.44 485 GLY A CA 1
ATOM 3774 C C . GLY A 1 485 ? 17.043 -3.132 19.805 1.00 95.44 485 GLY A C 1
ATOM 3775 O O . GLY A 1 485 ? 16.167 -2.729 20.568 1.00 95.44 485 GLY A O 1
ATOM 3776 N N . ASP A 1 486 ? 18.310 -2.728 19.882 1.00 95.88 486 ASP A N 1
ATOM 3777 C CA . ASP A 1 486 ? 18.769 -1.770 20.889 1.00 95.88 486 ASP A CA 1
ATOM 3778 C C . ASP A 1 486 ? 18.203 -0.373 20.635 1.00 95.88 486 ASP A C 1
ATOM 3780 O O . ASP A 1 486 ? 17.707 0.260 21.563 1.00 95.88 486 ASP A O 1
ATOM 3784 N N . TYR A 1 487 ? 18.141 0.060 19.374 1.00 97.69 487 TYR A N 1
ATOM 3785 C CA . TYR A 1 487 ? 17.475 1.302 18.993 1.00 97.69 487 TYR A CA 1
ATOM 3786 C C . TYR A 1 487 ? 16.013 1.353 19.468 1.00 97.69 487 TYR A C 1
ATOM 3788 O O . TYR A 1 487 ? 15.614 2.310 20.130 1.00 97.69 487 TYR A O 1
ATOM 3796 N N . LEU A 1 488 ? 15.221 0.301 19.233 1.00 97.56 488 LEU A N 1
ATOM 3797 C CA . LEU A 1 488 ? 13.833 0.238 19.713 1.00 97.56 488 LEU A CA 1
ATOM 3798 C C . LEU A 1 488 ? 13.730 0.297 21.246 1.00 97.56 488 LEU A C 1
ATOM 3800 O O . LEU A 1 488 ? 12.837 0.968 21.766 1.00 97.56 488 LEU A O 1
ATOM 3804 N N . LYS A 1 489 ? 14.667 -0.329 21.975 1.00 95.69 489 LYS A N 1
ATOM 3805 C CA . LYS A 1 489 ? 14.739 -0.209 23.442 1.00 95.69 489 LYS A CA 1
ATOM 3806 C C . LYS A 1 489 ? 15.011 1.232 23.874 1.00 95.69 489 LYS A C 1
ATOM 3808 O O . LYS A 1 489 ? 14.353 1.701 24.796 1.00 95.69 489 LYS A O 1
ATOM 3813 N N . THR A 1 490 ? 15.917 1.952 23.200 1.00 96.31 490 THR A N 1
ATOM 3814 C CA . THR A 1 490 ? 16.187 3.371 23.519 1.00 96.31 490 THR A CA 1
ATOM 3815 C C . THR A 1 490 ? 14.973 4.274 23.300 1.00 96.31 490 THR A C 1
ATOM 3817 O O . THR A 1 490 ? 14.823 5.277 23.991 1.00 96.31 490 THR A O 1
ATOM 3820 N N . LEU A 1 491 ? 14.072 3.902 22.385 1.00 96.75 491 LEU A N 1
ATOM 3821 C CA . LEU A 1 491 ? 12.804 4.600 22.163 1.00 96.75 491 LEU A CA 1
ATOM 3822 C C . LEU A 1 491 ? 11.704 4.213 23.168 1.00 96.75 491 LEU A C 1
ATOM 3824 O O . LEU A 1 491 ? 10.630 4.817 23.147 1.00 96.75 491 LEU A O 1
ATOM 3828 N N . GLY A 1 492 ? 11.929 3.200 24.012 1.00 96.56 492 GLY A N 1
ATOM 3829 C CA . GLY A 1 492 ? 10.902 2.641 24.893 1.00 96.56 492 GLY A CA 1
ATOM 3830 C C . GLY A 1 492 ? 9.781 1.920 24.135 1.00 96.56 492 GLY A C 1
ATOM 3831 O O . GLY A 1 492 ? 8.634 1.937 24.578 1.00 96.56 492 GLY A O 1
ATOM 3832 N N . VAL A 1 493 ? 10.085 1.332 22.970 1.00 98.06 493 VAL A N 1
ATOM 3833 C CA . VAL A 1 493 ? 9.114 0.588 22.154 1.00 98.06 493 VAL A CA 1
ATOM 3834 C C . VAL A 1 493 ? 9.169 -0.896 22.516 1.00 98.06 493 VAL A C 1
ATOM 3836 O O . VAL A 1 493 ? 10.167 -1.578 22.269 1.00 98.06 493 VAL A O 1
ATOM 3839 N N . GLU A 1 494 ? 8.078 -1.409 23.080 1.00 97.38 494 GLU A N 1
ATOM 3840 C CA . GLU A 1 494 ? 7.876 -2.837 23.319 1.00 97.38 494 GLU A CA 1
ATOM 3841 C C . GLU A 1 494 ? 7.725 -3.571 21.980 1.00 97.38 494 GLU A C 1
ATOM 3843 O O . GLU A 1 494 ? 7.115 -3.060 21.041 1.00 97.38 494 GLU A O 1
ATOM 3848 N N . ARG A 1 495 ? 8.265 -4.786 21.881 1.00 96.88 495 ARG A N 1
ATOM 3849 C CA . ARG A 1 495 ? 8.167 -5.622 20.679 1.00 96.88 495 ARG A CA 1
ATOM 3850 C C . ARG A 1 495 ? 7.313 -6.847 20.965 1.00 96.88 495 ARG A C 1
ATOM 3852 O O . ARG A 1 495 ? 7.524 -7.502 21.983 1.00 96.88 495 ARG A O 1
ATOM 3859 N N . ARG A 1 496 ? 6.414 -7.178 20.043 1.00 98.06 496 ARG A N 1
ATOM 3860 C CA . ARG A 1 496 ? 5.588 -8.392 20.069 1.00 98.06 496 ARG A CA 1
ATOM 3861 C C . ARG A 1 496 ? 5.505 -9.017 18.687 1.00 98.06 496 ARG A C 1
ATOM 3863 O O . ARG A 1 496 ? 5.791 -8.345 17.695 1.00 98.06 496 ARG A O 1
ATOM 3870 N N . GLU A 1 497 ? 5.093 -10.279 18.620 1.00 97.94 497 GLU A N 1
ATOM 3871 C CA . GLU A 1 497 ? 4.923 -10.952 17.336 1.00 97.94 497 GLU A CA 1
ATOM 3872 C C . GLU A 1 497 ? 3.803 -10.300 16.523 1.00 97.94 497 GLU A C 1
ATOM 3874 O O . GLU A 1 497 ? 2.820 -9.784 17.060 1.00 97.94 497 GLU A O 1
ATOM 3879 N N . TYR A 1 498 ? 3.928 -10.342 15.196 1.00 97.69 498 TYR A N 1
ATOM 3880 C CA . TYR A 1 498 ? 2.995 -9.673 14.282 1.00 97.69 498 TYR A CA 1
ATOM 3881 C C . TYR A 1 498 ? 1.520 -10.064 14.523 1.00 97.69 498 TYR A C 1
ATOM 3883 O O . TYR A 1 498 ? 0.621 -9.232 14.406 1.00 97.69 498 TYR A O 1
ATOM 3891 N N . LEU A 1 499 ? 1.258 -11.326 14.888 1.00 96.56 499 LEU A N 1
ATOM 3892 C CA . LEU A 1 499 ? -0.096 -11.836 15.142 1.00 96.56 499 LEU A CA 1
ATOM 3893 C C . LEU A 1 499 ? -0.631 -11.522 16.548 1.00 96.56 499 LEU A C 1
ATOM 3895 O O . LEU A 1 499 ? -1.846 -11.602 16.753 1.00 96.56 499 LEU A O 1
ATOM 3899 N N . ASP A 1 500 ? 0.222 -11.109 17.489 1.00 98.12 500 ASP A N 1
ATOM 3900 C CA . ASP A 1 500 ? -0.199 -10.768 18.854 1.00 98.12 500 ASP A CA 1
ATOM 3901 C C . ASP A 1 500 ? -1.076 -9.514 18.898 1.00 98.12 500 ASP A C 1
ATOM 3903 O O . ASP A 1 500 ? -1.796 -9.307 19.879 1.00 98.12 500 ASP A O 1
ATOM 3907 N N . LEU A 1 501 ? -1.097 -8.724 17.814 1.00 98.00 501 LEU A N 1
ATOM 3908 C CA . LEU A 1 501 ? -2.020 -7.605 17.633 1.00 98.00 501 LEU A CA 1
ATOM 3909 C C . LEU A 1 501 ? -3.455 -8.013 17.975 1.00 98.00 501 LEU A C 1
ATOM 3911 O O . LEU A 1 501 ? -4.148 -7.315 18.709 1.00 98.00 501 LEU A O 1
ATOM 3915 N N . TRP A 1 502 ? -3.925 -9.147 17.455 1.00 96.75 502 TRP A N 1
ATOM 3916 C CA . TRP A 1 502 ? -5.322 -9.548 17.625 1.00 96.75 502 TRP A CA 1
ATOM 3917 C C . TRP A 1 502 ? -5.656 -9.848 19.087 1.00 96.75 502 TRP A C 1
ATOM 3919 O O . TRP A 1 502 ? -6.753 -9.532 19.550 1.00 96.75 502 TRP A O 1
ATOM 3929 N N . THR A 1 503 ? -4.704 -10.421 19.826 1.00 97.44 503 THR A N 1
ATOM 3930 C CA . THR A 1 503 ? -4.832 -10.662 21.266 1.00 97.44 503 THR A CA 1
ATOM 3931 C C . THR A 1 503 ? -4.831 -9.345 22.035 1.00 97.44 503 THR A C 1
ATOM 3933 O O . THR A 1 503 ? -5.721 -9.138 22.861 1.00 97.44 503 THR A O 1
ATOM 3936 N N . PHE A 1 504 ? -3.914 -8.433 21.699 1.00 97.81 504 PHE A N 1
ATOM 3937 C CA . PHE A 1 504 ? -3.822 -7.093 22.279 1.00 97.81 504 PHE A CA 1
ATOM 3938 C C . PHE A 1 504 ? -5.133 -6.301 22.110 1.00 97.81 504 PHE A C 1
ATOM 3940 O O . PHE A 1 504 ? -5.676 -5.770 23.083 1.00 97.81 504 PHE A O 1
ATOM 3947 N N . LEU A 1 505 ? -5.701 -6.299 20.895 1.00 97.00 505 LEU A N 1
ATOM 3948 C CA . LEU A 1 505 ? -6.982 -5.656 20.574 1.00 97.00 505 LEU A CA 1
ATOM 3949 C C . LEU A 1 505 ? -8.155 -6.275 21.338 1.00 97.00 505 LEU A C 1
ATOM 3951 O O . LEU A 1 505 ? -8.965 -5.560 21.932 1.00 97.00 505 LEU A O 1
ATOM 3955 N N . ARG A 1 506 ? -8.234 -7.610 21.365 1.00 95.44 506 ARG A N 1
ATOM 3956 C CA . ARG A 1 506 ? -9.317 -8.334 22.044 1.00 95.44 506 ARG A CA 1
ATOM 3957 C C . ARG A 1 506 ? -9.317 -8.078 23.550 1.00 95.44 506 ARG A C 1
ATOM 3959 O O . ARG A 1 506 ? -10.383 -7.857 24.128 1.00 95.44 506 ARG A O 1
ATOM 3966 N N . ARG A 1 507 ? -8.132 -8.115 24.170 1.00 95.62 507 ARG A N 1
ATOM 3967 C CA . ARG A 1 507 ? -7.936 -7.972 25.621 1.00 95.62 507 ARG A CA 1
ATOM 3968 C C . ARG A 1 507 ? -7.974 -6.528 26.113 1.00 95.62 507 ARG A C 1
ATOM 3970 O O . ARG A 1 507 ? -8.026 -6.339 27.322 1.00 95.62 507 ARG A O 1
ATOM 3977 N N . ARG A 1 508 ? -7.996 -5.536 25.212 1.00 95.06 508 ARG A N 1
ATOM 3978 C CA . ARG A 1 508 ? -7.972 -4.110 25.572 1.00 95.06 508 ARG A CA 1
ATOM 3979 C C . ARG A 1 508 ? -6.774 -3.796 26.476 1.00 95.06 508 ARG A C 1
ATOM 3981 O O . ARG A 1 508 ? -6.925 -3.183 27.527 1.00 95.06 508 ARG A O 1
ATOM 3988 N N . GLU A 1 509 ? -5.582 -4.251 26.090 1.00 95.81 509 GLU A N 1
ATOM 3989 C CA . GLU A 1 509 ? -4.391 -4.147 26.952 1.00 95.81 509 GLU A CA 1
ATOM 3990 C C . GLU A 1 509 ? -3.929 -2.702 27.198 1.00 95.81 509 GLU A C 1
ATOM 3992 O O . GLU A 1 509 ? -3.178 -2.455 28.134 1.00 95.81 509 GLU A O 1
ATOM 3997 N N . TRP A 1 510 ? -4.422 -1.732 26.421 1.00 94.69 510 TRP A N 1
ATOM 3998 C CA . TRP A 1 510 ? -4.231 -0.307 26.708 1.00 94.69 510 TRP A CA 1
ATOM 3999 C C . TRP A 1 510 ? -5.088 0.226 27.866 1.00 94.69 510 TRP A C 1
ATOM 4001 O O . TRP A 1 510 ? -4.905 1.368 28.276 1.00 94.69 510 TRP A O 1
ATOM 4011 N N . GLY A 1 511 ? -6.037 -0.562 28.380 1.00 93.88 511 GLY A N 1
ATOM 4012 C CA . GLY A 1 511 ? -6.927 -0.161 29.466 1.00 93.88 511 GLY A CA 1
ATOM 4013 C C . GLY A 1 511 ? -8.094 0.729 29.027 1.00 93.88 511 GLY A C 1
ATOM 4014 O O . GLY A 1 511 ? -8.580 0.658 27.896 1.00 93.88 511 GLY A O 1
ATOM 4015 N N . THR A 1 512 ? -8.605 1.523 29.968 1.00 93.69 512 THR A N 1
ATOM 4016 C CA . THR A 1 512 ? -9.778 2.397 29.797 1.00 93.69 512 THR A CA 1
ATOM 4017 C C . THR A 1 512 ? -9.519 3.510 28.776 1.00 93.69 512 THR A C 1
ATOM 4019 O O . THR A 1 512 ? -8.412 4.027 28.691 1.00 93.69 512 THR A O 1
ATOM 4022 N N . GLY A 1 513 ? -10.542 3.883 28.004 1.00 93.88 513 GLY A N 1
ATOM 4023 C CA . GLY A 1 513 ? -10.454 4.828 26.887 1.00 93.88 513 GLY A CA 1
ATOM 4024 C C . GLY A 1 513 ? -10.521 4.180 25.502 1.00 93.88 513 GLY A C 1
ATOM 4025 O O . GLY A 1 513 ? -10.666 2.954 25.361 1.00 93.88 513 GLY A O 1
ATOM 4026 N N . LYS A 1 514 ? -10.444 5.036 24.482 1.00 95.44 514 LYS A N 1
ATOM 4027 C CA . LYS A 1 514 ? -10.556 4.705 23.059 1.00 95.44 514 LYS A CA 1
ATOM 4028 C C . LYS A 1 514 ? -9.225 4.809 22.321 1.00 95.44 514 LYS A C 1
ATOM 4030 O O . LYS A 1 514 ? -8.348 5.594 22.679 1.00 95.44 514 LYS A O 1
ATOM 4035 N N . VAL A 1 515 ? -9.114 4.030 21.249 1.00 97.19 515 VAL A N 1
ATOM 4036 C CA . VAL A 1 515 ? -7.979 4.043 20.323 1.00 97.19 515 VAL A CA 1
ATOM 4037 C C . VAL A 1 515 ? -8.353 4.795 19.049 1.00 97.19 515 VAL A C 1
ATOM 4039 O O . VAL A 1 515 ? -9.398 4.549 18.449 1.00 97.19 515 VAL A O 1
ATOM 4042 N N . LEU A 1 516 ? -7.490 5.702 18.613 1.00 97.88 516 LEU A N 1
ATOM 4043 C CA . LEU A 1 516 ? -7.612 6.372 17.325 1.00 97.88 516 LEU A CA 1
ATOM 4044 C C . LEU A 1 516 ? -7.211 5.417 16.197 1.00 97.88 516 LEU A C 1
ATOM 4046 O O . LEU A 1 516 ? -6.194 4.729 16.293 1.00 97.88 516 LEU A O 1
ATOM 4050 N N . ILE A 1 517 ? -8.000 5.396 15.127 1.00 97.56 517 ILE A N 1
ATOM 4051 C CA . ILE A 1 517 ? -7.675 4.702 13.877 1.00 97.56 517 ILE A CA 1
ATOM 4052 C C . ILE A 1 517 ? -7.901 5.639 12.689 1.00 97.56 517 ILE A C 1
ATOM 4054 O O . ILE A 1 517 ? -8.748 6.533 12.750 1.00 97.56 517 ILE A O 1
ATOM 4058 N N . SER A 1 518 ? -7.169 5.427 11.597 1.00 96.62 518 SER A N 1
ATOM 4059 C CA . SER A 1 518 ? -7.392 6.166 10.349 1.00 96.62 518 SER A CA 1
ATOM 4060 C C . SER A 1 518 ? -8.568 5.589 9.546 1.00 96.62 518 SER A C 1
ATOM 4062 O O . SER A 1 518 ? -8.871 4.400 9.682 1.00 96.62 518 SER A O 1
ATOM 4064 N N . PRO A 1 519 ? -9.210 6.363 8.651 1.00 96.44 519 PRO A N 1
ATOM 4065 C CA . PRO A 1 519 ? -10.239 5.839 7.741 1.00 96.44 519 PRO A CA 1
ATOM 4066 C C . PRO A 1 519 ? -9.750 4.677 6.854 1.00 96.44 519 PRO A C 1
ATOM 4068 O O . PRO A 1 519 ? -10.525 3.790 6.492 1.00 96.44 519 PRO A O 1
ATOM 4071 N N . GLN A 1 520 ? -8.450 4.657 6.545 1.00 95.50 520 GLN A N 1
ATOM 4072 C CA . GLN A 1 520 ? -7.772 3.640 5.737 1.00 95.50 520 GLN A CA 1
ATOM 4073 C C . GLN A 1 520 ? -7.450 2.366 6.531 1.00 95.50 520 GLN A C 1
ATOM 4075 O O . GLN A 1 520 ? -7.104 1.348 5.937 1.00 95.50 520 GLN A O 1
ATOM 4080 N N . THR A 1 521 ? -7.580 2.402 7.863 1.00 97.25 521 THR A N 1
ATOM 4081 C CA . THR A 1 521 ? -7.348 1.244 8.731 1.00 97.25 521 THR A CA 1
ATOM 4082 C C . THR A 1 521 ? -8.228 0.081 8.298 1.00 97.25 521 THR A C 1
ATOM 4084 O O . THR A 1 521 ? -9.417 0.249 8.039 1.00 97.25 521 THR A O 1
ATOM 4087 N N . SER A 1 522 ? -7.639 -1.107 8.239 1.00 97.25 522 SER A N 1
ATOM 4088 C CA . SER A 1 522 ? -8.332 -2.347 7.912 1.00 97.25 522 SER A CA 1
ATOM 4089 C C . SER A 1 522 ? -9.619 -2.545 8.726 1.00 97.25 522 SER A C 1
ATOM 4091 O O . SER A 1 522 ? -9.612 -2.438 9.955 1.00 97.25 522 SER A O 1
ATOM 4093 N N . TYR A 1 523 ? -10.726 -2.895 8.070 1.00 97.38 523 TYR A N 1
ATOM 4094 C CA . TYR A 1 523 ? -12.021 -3.059 8.733 1.00 97.38 523 TYR A CA 1
ATOM 4095 C C . TYR A 1 523 ? -12.024 -4.199 9.760 1.00 97.38 523 TYR A C 1
ATOM 4097 O O . TYR A 1 523 ? -12.751 -4.136 10.751 1.00 97.38 523 TYR A O 1
ATOM 4105 N N . ALA A 1 524 ? -11.154 -5.203 9.599 1.00 97.25 524 ALA A N 1
ATOM 4106 C CA . ALA A 1 524 ? -10.943 -6.251 10.600 1.00 97.25 524 ALA A CA 1
ATOM 4107 C C . ALA A 1 524 ? -10.588 -5.687 11.988 1.00 97.25 524 ALA A C 1
ATOM 4109 O O . ALA A 1 524 ? -11.013 -6.234 13.007 1.00 97.25 524 ALA A O 1
ATOM 4110 N N . ILE A 1 525 ? -9.845 -4.578 12.044 1.00 97.31 525 ILE A N 1
ATOM 4111 C CA . ILE A 1 525 ? -9.513 -3.896 13.300 1.00 97.31 525 ILE A CA 1
ATOM 4112 C C . ILE A 1 525 ? -10.758 -3.240 13.892 1.00 97.31 525 ILE A C 1
ATOM 4114 O O . ILE A 1 525 ? -10.996 -3.377 15.090 1.00 97.31 525 ILE A O 1
ATOM 4118 N N . SER A 1 526 ? -11.587 -2.584 13.075 1.00 95.81 526 SER A N 1
ATOM 4119 C CA . SER A 1 526 ? -12.858 -2.007 13.534 1.00 95.81 526 SER A CA 1
ATOM 4120 C C . SER A 1 526 ? -13.795 -3.076 14.099 1.00 95.81 526 SER A C 1
ATOM 4122 O O . SER A 1 526 ? -14.389 -2.872 15.157 1.00 95.81 526 SER A O 1
ATOM 4124 N N . LEU A 1 527 ? -13.880 -4.238 13.439 1.00 95.12 527 LEU A N 1
ATOM 4125 C CA . LEU A 1 527 ? -14.649 -5.388 13.922 1.00 95.12 527 LEU A CA 1
ATOM 4126 C C . LEU A 1 527 ? -14.117 -5.903 15.268 1.00 95.12 527 LEU A C 1
ATOM 4128 O O . LEU A 1 527 ? -14.908 -6.201 16.160 1.00 95.12 527 LEU A O 1
ATOM 4132 N N . MET A 1 528 ? -12.792 -5.970 15.441 1.00 95.31 528 MET A N 1
ATOM 4133 C CA . MET A 1 528 ? -12.167 -6.427 16.690 1.00 95.31 528 MET A CA 1
ATOM 4134 C C . MET A 1 528 ? -12.339 -5.427 17.841 1.00 95.31 528 MET A C 1
ATOM 4136 O O . MET A 1 528 ? -12.571 -5.822 18.983 1.00 95.31 528 MET A O 1
ATOM 4140 N N . LEU A 1 529 ? -12.217 -4.130 17.551 1.00 93.88 529 LEU A N 1
ATOM 4141 C CA . LEU A 1 529 ? -12.374 -3.069 18.540 1.00 93.88 529 LEU A CA 1
ATOM 4142 C C . LEU A 1 529 ? -13.840 -2.860 18.925 1.00 93.88 529 LEU A C 1
ATOM 4144 O O . LEU A 1 529 ? -14.101 -2.473 20.062 1.00 93.88 529 LEU A O 1
ATOM 4148 N N . THR A 1 530 ? -14.791 -3.155 18.033 1.00 88.75 530 THR A N 1
ATOM 4149 C CA . THR A 1 530 ? -16.203 -2.735 18.119 1.00 88.75 530 THR A CA 1
ATOM 4150 C C . THR A 1 530 ? -16.339 -1.206 18.127 1.00 88.75 530 THR A C 1
ATOM 4152 O O . THR A 1 530 ? -15.423 -0.488 18.529 1.00 88.75 530 THR A O 1
ATOM 4155 N N . HIS A 1 531 ? -17.483 -0.656 17.710 1.00 80.88 531 HIS A N 1
ATOM 4156 C CA . HIS A 1 531 ? -17.673 0.805 17.598 1.00 80.88 531 HIS A CA 1
ATOM 4157 C C . HIS A 1 531 ? -17.513 1.571 18.923 1.00 80.88 531 HIS A C 1
ATOM 4159 O O . HIS A 1 531 ? -17.377 2.794 18.931 1.00 80.88 531 HIS A O 1
ATOM 4165 N N . TYR A 1 532 ? -17.489 0.865 20.054 1.00 85.69 532 TYR A N 1
ATOM 4166 C CA . TYR A 1 532 ? -17.311 1.453 21.376 1.00 85.69 532 TYR A CA 1
ATOM 4167 C C . TYR A 1 532 ? -15.857 1.761 21.746 1.00 85.69 532 TYR A C 1
ATOM 4169 O O . TYR A 1 532 ? -15.646 2.606 22.611 1.00 85.69 532 TYR A O 1
ATOM 4177 N N . ARG A 1 533 ? -14.854 1.111 21.137 1.00 93.25 533 ARG A N 1
ATOM 4178 C CA . ARG A 1 533 ? -13.450 1.214 21.601 1.00 93.25 533 ARG A CA 1
ATOM 4179 C C . ARG A 1 533 ? -12.538 2.029 20.696 1.00 93.25 533 ARG A C 1
ATOM 4181 O O . ARG A 1 533 ? -11.358 2.165 21.009 1.00 93.25 533 ARG A O 1
ATOM 4188 N N . TYR A 1 534 ? -13.058 2.570 19.599 1.00 95.88 534 TYR A N 1
ATOM 4189 C CA . TYR A 1 534 ? -12.270 3.400 18.700 1.00 95.88 534 TYR A CA 1
ATOM 4190 C C . TYR A 1 534 ? -12.965 4.699 18.316 1.00 95.88 534 TYR A C 1
ATOM 4192 O O . TYR A 1 534 ? -14.173 4.882 18.518 1.00 95.88 534 TYR A O 1
ATOM 4200 N N . THR A 1 535 ? -12.154 5.589 17.757 1.00 95.94 535 THR A N 1
ATOM 4201 C CA . THR A 1 535 ? -12.570 6.836 17.119 1.00 95.94 535 THR A CA 1
ATOM 4202 C C . THR A 1 535 ? -11.818 6.958 15.806 1.00 95.94 535 THR A C 1
ATOM 4204 O O . THR A 1 535 ? -10.614 6.711 15.757 1.00 95.94 535 THR A O 1
ATOM 4207 N N . VAL A 1 536 ? -12.524 7.314 14.736 1.00 96.06 536 VAL A N 1
ATOM 4208 C CA . VAL A 1 536 ? -11.891 7.547 13.437 1.00 96.06 536 VAL A CA 1
ATOM 4209 C C . VAL A 1 536 ? -11.391 8.983 13.394 1.00 96.06 536 VAL A C 1
ATOM 4211 O O . VAL A 1 536 ? -12.164 9.908 13.641 1.00 96.06 536 VAL A O 1
ATOM 4214 N N . ALA A 1 537 ? -10.115 9.167 13.076 1.00 95.38 537 ALA A N 1
ATOM 4215 C CA . ALA A 1 537 ? -9.510 10.479 12.884 1.00 95.38 537 ALA A CA 1
ATOM 4216 C C . ALA A 1 537 ? -8.531 10.442 11.698 1.00 95.38 537 ALA A C 1
ATOM 4218 O O . ALA A 1 537 ? -7.902 9.407 11.466 1.00 95.38 537 ALA A O 1
ATOM 4219 N N . PRO A 1 538 ? -8.367 11.546 10.947 1.00 94.56 538 PRO A N 1
ATOM 4220 C CA . PRO A 1 538 ? -7.325 11.644 9.930 1.00 94.56 538 PRO A CA 1
ATOM 4221 C C . PRO A 1 538 ? -5.936 11.333 10.505 1.00 94.56 538 PRO A C 1
ATOM 4223 O O . PRO A 1 538 ? -5.627 11.682 11.647 1.00 94.56 538 PRO A O 1
ATOM 4226 N N . SER A 1 539 ? -5.081 10.687 9.709 1.00 94.50 539 SER A N 1
ATOM 4227 C CA . SER A 1 539 ? -3.735 10.323 10.151 1.00 94.50 539 SER A CA 1
ATOM 4228 C C . SER A 1 539 ? -2.840 11.559 10.266 1.00 94.50 539 SER A C 1
ATOM 4230 O O . SER A 1 539 ? -2.376 12.115 9.269 1.00 94.50 539 SER A O 1
ATOM 4232 N N . TRP A 1 540 ? -2.527 11.960 11.499 1.00 96.88 540 TRP A N 1
ATOM 4233 C CA . TRP A 1 540 ? -1.537 13.010 11.759 1.00 96.88 540 TRP A CA 1
ATOM 4234 C C . TRP A 1 540 ? -0.156 12.668 11.186 1.00 96.88 540 TRP A C 1
ATOM 4236 O O . TRP A 1 540 ? 0.574 13.546 10.725 1.00 96.88 540 TRP A O 1
ATOM 4246 N N . ILE A 1 541 ? 0.199 11.381 11.180 1.00 97.88 541 ILE A N 1
ATOM 4247 C CA . ILE A 1 541 ? 1.496 10.913 10.684 1.00 97.88 541 ILE A CA 1
ATOM 4248 C C . ILE A 1 541 ? 1.575 11.078 9.167 1.00 97.88 541 ILE A C 1
ATOM 4250 O O . ILE A 1 541 ? 2.602 11.518 8.669 1.00 97.88 541 ILE A O 1
ATOM 4254 N N . GLU A 1 542 ? 0.505 10.775 8.425 1.00 96.31 542 GLU A N 1
ATOM 4255 C CA . GLU A 1 542 ? 0.481 10.997 6.970 1.00 96.31 542 GLU A CA 1
ATOM 4256 C C . GLU A 1 542 ? 0.616 12.481 6.640 1.00 96.31 542 GLU A C 1
ATOM 4258 O O . GLU A 1 542 ? 1.431 12.847 5.796 1.00 96.31 542 GLU A O 1
ATOM 4263 N N . HIS A 1 543 ? -0.109 13.342 7.359 1.00 96.06 543 HIS A N 1
ATOM 4264 C CA . HIS A 1 543 ? -0.031 14.788 7.168 1.00 96.06 543 HIS A CA 1
ATOM 4265 C C . HIS A 1 543 ? 1.375 15.341 7.457 1.00 96.06 543 HIS A C 1
ATOM 4267 O O . HIS A 1 543 ? 1.937 16.088 6.658 1.00 96.06 543 HIS A O 1
ATOM 4273 N N . THR A 1 544 ? 1.979 14.954 8.583 1.00 96.00 544 THR A N 1
ATOM 4274 C CA . THR A 1 544 ? 3.335 15.408 8.939 1.00 96.00 544 THR A CA 1
ATOM 4275 C C . THR A 1 544 ? 4.412 14.818 8.042 1.00 96.00 544 THR A C 1
ATOM 4277 O O . THR A 1 544 ? 5.355 15.517 7.696 1.00 96.00 544 THR A O 1
ATOM 4280 N N . MET A 1 545 ? 4.256 13.570 7.600 1.00 96.62 545 MET A N 1
ATOM 4281 C CA . MET A 1 545 ? 5.135 12.958 6.608 1.00 96.62 545 MET A CA 1
ATOM 4282 C C . MET A 1 545 ? 4.997 13.629 5.238 1.00 96.62 545 MET A C 1
ATOM 4284 O O . MET A 1 545 ? 5.964 13.640 4.480 1.00 96.62 545 MET A O 1
ATOM 4288 N N . ALA A 1 546 ? 3.834 14.185 4.881 1.00 97.38 546 ALA A N 1
ATOM 4289 C CA . ALA A 1 546 ? 3.624 14.864 3.603 1.00 97.38 546 ALA A CA 1
ATOM 4290 C C . ALA A 1 546 ? 4.457 16.154 3.484 1.00 97.38 546 ALA A C 1
ATOM 4292 O O . ALA A 1 546 ? 5.044 16.395 2.425 1.00 97.38 546 ALA A O 1
ATOM 4293 N N . VAL A 1 547 ? 4.596 16.915 4.573 1.00 97.44 547 VAL A N 1
ATOM 4294 C CA . VAL A 1 547 ? 5.385 18.156 4.627 1.00 97.44 547 VAL A CA 1
ATOM 4295 C C . VAL A 1 547 ? 6.838 17.848 4.995 1.00 97.44 547 VAL A C 1
ATOM 4297 O O . VAL A 1 547 ? 7.147 17.525 6.138 1.00 97.44 547 VAL A O 1
ATOM 4300 N N . LYS A 1 548 ? 7.740 17.935 4.013 1.00 98.06 548 LYS A N 1
ATOM 4301 C CA . LYS A 1 548 ? 9.159 17.593 4.195 1.00 98.06 548 LYS A CA 1
ATOM 4302 C C . LYS A 1 548 ? 9.904 18.682 4.956 1.00 98.06 548 LYS A C 1
ATOM 4304 O O . LYS A 1 548 ? 9.701 19.863 4.690 1.00 98.06 548 LYS A O 1
ATOM 4309 N N . ASN A 1 549 ? 10.774 18.279 5.878 1.00 98.00 549 ASN A N 1
ATOM 4310 C CA . ASN A 1 549 ? 11.693 19.203 6.544 1.00 98.00 549 ASN A CA 1
ATOM 4311 C C . ASN A 1 549 ? 12.909 19.526 5.655 1.00 98.00 549 ASN A C 1
ATOM 4313 O O . ASN A 1 549 ? 13.146 18.844 4.658 1.00 98.00 549 ASN A O 1
ATOM 4317 N N . GLU A 1 550 ? 13.700 20.537 6.021 1.00 98.19 550 GLU A N 1
ATOM 4318 C CA . GLU A 1 550 ? 14.853 20.969 5.212 1.00 98.19 550 GLU A CA 1
ATOM 4319 C C . GLU A 1 550 ? 15.871 19.848 4.959 1.00 98.19 550 GLU A C 1
ATOM 4321 O O . GLU A 1 550 ? 16.342 19.694 3.836 1.00 98.19 550 GLU A O 1
ATOM 4326 N N . THR A 1 551 ? 16.146 18.985 5.944 1.00 98.31 551 THR A N 1
ATOM 4327 C CA . THR A 1 551 ? 17.052 17.839 5.758 1.00 98.31 551 THR A CA 1
ATOM 4328 C C . THR A 1 551 ? 16.513 16.848 4.724 1.00 98.31 551 THR A C 1
ATOM 4330 O O . THR A 1 551 ? 17.267 16.372 3.872 1.00 98.31 551 THR A O 1
ATOM 4333 N N . GLU A 1 552 ? 15.211 16.554 4.762 1.00 98.25 552 GLU A N 1
ATOM 4334 C CA . GLU A 1 552 ? 14.550 15.688 3.779 1.00 98.25 552 GLU A CA 1
ATOM 4335 C C . GLU A 1 552 ? 14.551 16.329 2.381 1.00 98.25 552 GLU A C 1
ATOM 4337 O O . GLU A 1 552 ? 14.839 15.647 1.395 1.00 98.25 552 GLU A O 1
ATOM 4342 N N . LEU A 1 553 ? 14.279 17.636 2.282 1.00 98.44 553 LEU A N 1
ATOM 4343 C CA . LEU A 1 553 ? 14.311 18.394 1.025 1.00 98.44 553 LEU A CA 1
ATOM 4344 C C . LEU A 1 553 ? 15.713 18.415 0.411 1.00 98.44 553 LEU A C 1
ATOM 4346 O O . LEU A 1 553 ? 15.874 18.129 -0.775 1.00 98.44 553 LEU A O 1
ATOM 4350 N N . ASP A 1 554 ? 16.738 18.686 1.212 1.00 98.19 554 ASP A N 1
ATOM 4351 C CA . ASP A 1 554 ? 18.130 18.646 0.775 1.00 98.19 554 ASP A CA 1
ATOM 4352 C C . ASP A 1 554 ? 18.562 17.233 0.369 1.00 98.19 554 ASP A C 1
ATOM 4354 O O . ASP A 1 554 ? 19.263 17.045 -0.630 1.00 98.19 554 ASP A O 1
ATOM 4358 N N . GLY A 1 555 ? 18.101 16.216 1.101 1.00 97.31 555 GLY A N 1
ATOM 4359 C CA . GLY A 1 555 ? 18.279 14.812 0.742 1.00 97.31 555 GLY A CA 1
ATOM 4360 C C . GLY A 1 555 ? 17.686 14.483 -0.628 1.00 97.31 555 GLY A C 1
ATOM 4361 O O . GLY A 1 555 ? 18.362 13.856 -1.450 1.00 97.31 555 GLY A O 1
ATOM 4362 N N . LEU A 1 556 ? 16.466 14.960 -0.903 1.00 97.56 556 LEU A N 1
ATOM 4363 C CA . LEU A 1 556 ? 15.817 14.836 -2.208 1.00 97.56 556 LEU A CA 1
ATOM 4364 C C . LEU A 1 556 ? 16.618 15.563 -3.293 1.00 97.56 556 LEU A C 1
ATOM 4366 O O . LEU A 1 556 ? 16.956 14.936 -4.292 1.00 97.56 556 LEU A O 1
ATOM 4370 N N . ARG A 1 557 ? 17.014 16.827 -3.092 1.00 98.31 557 ARG A N 1
ATOM 4371 C CA . ARG A 1 557 ? 17.831 17.587 -4.062 1.00 98.31 557 ARG A CA 1
ATOM 4372 C C . ARG A 1 557 ? 19.096 16.818 -4.453 1.00 98.31 557 ARG A C 1
ATOM 4374 O O . ARG A 1 557 ? 19.340 16.599 -5.639 1.00 98.31 557 ARG A O 1
ATOM 4381 N N . ARG A 1 558 ? 19.852 16.317 -3.467 1.00 97.50 558 ARG A N 1
ATOM 4382 C CA . ARG A 1 558 ? 21.058 15.509 -3.718 1.00 97.50 558 ARG A CA 1
ATOM 4383 C C . ARG A 1 558 ? 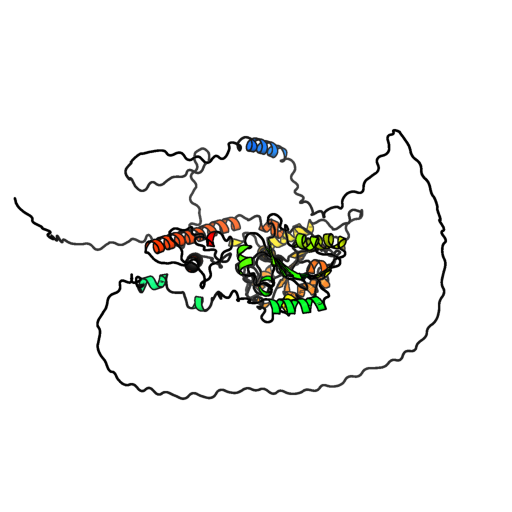20.738 14.194 -4.436 1.00 97.50 558 ARG A C 1
ATOM 4385 O O . ARG A 1 558 ? 21.510 13.765 -5.290 1.00 97.50 558 ARG A O 1
ATOM 4392 N N . ALA A 1 559 ? 19.639 13.521 -4.085 1.00 96.62 559 ALA A N 1
ATOM 4393 C CA . ALA A 1 559 ? 19.222 12.284 -4.749 1.00 96.62 559 ALA A CA 1
ATOM 4394 C C . ALA A 1 559 ? 18.872 12.512 -6.225 1.00 96.62 559 ALA A C 1
ATOM 4396 O O . ALA A 1 559 ? 19.351 11.769 -7.076 1.00 96.62 559 ALA A O 1
ATOM 4397 N N . TYR A 1 560 ? 18.124 13.574 -6.531 1.00 97.31 560 TYR A N 1
ATOM 4398 C CA . TYR A 1 560 ? 17.769 13.951 -7.900 1.00 97.31 560 TYR A CA 1
ATOM 4399 C C . TYR A 1 560 ? 18.985 14.382 -8.725 1.00 97.31 560 TYR A C 1
ATOM 4401 O O . TYR A 1 560 ? 19.054 14.056 -9.904 1.00 97.31 560 TYR A O 1
ATOM 4409 N N . GLN A 1 561 ? 19.974 15.052 -8.126 1.00 97.44 561 GLN A N 1
ATOM 4410 C CA . GLN A 1 561 ? 21.235 15.360 -8.812 1.00 97.44 561 GLN A CA 1
ATOM 4411 C C . GLN A 1 561 ? 21.987 14.086 -9.224 1.00 97.44 561 GLN A C 1
ATOM 4413 O O . GLN A 1 561 ? 22.415 13.966 -10.371 1.00 97.44 561 GLN A O 1
ATOM 4418 N N . ARG A 1 562 ? 22.105 13.105 -8.315 1.00 97.00 562 ARG A N 1
ATOM 4419 C CA . ARG A 1 562 ? 22.734 11.808 -8.623 1.00 97.00 562 ARG A CA 1
ATOM 4420 C C . ARG A 1 562 ? 21.956 11.033 -9.687 1.00 97.00 562 ARG A C 1
ATOM 4422 O O . ARG A 1 562 ? 22.571 10.503 -10.610 1.00 97.00 562 ARG A O 1
ATOM 4429 N N . ASP A 1 563 ? 20.626 10.985 -9.581 1.00 97.38 563 ASP A N 1
ATOM 4430 C CA . ASP A 1 563 ? 19.785 10.302 -10.574 1.00 97.38 563 ASP A CA 1
ATOM 4431 C C . ASP A 1 563 ? 19.851 10.993 -11.941 1.00 97.38 563 ASP A C 1
ATOM 4433 O O . ASP A 1 563 ? 19.986 10.323 -12.961 1.00 97.38 563 ASP A O 1
ATOM 4437 N N . GLY A 1 564 ? 19.863 12.329 -11.965 1.00 97.44 564 GLY A N 1
ATOM 4438 C CA . GLY A 1 564 ? 20.035 13.124 -13.178 1.00 97.44 564 GLY A CA 1
ATOM 4439 C C . GLY A 1 564 ? 21.365 12.838 -13.876 1.00 97.44 564 GLY A C 1
ATOM 4440 O O . GLY A 1 564 ? 21.384 12.624 -15.085 1.00 97.44 564 GLY A O 1
ATOM 4441 N N . ALA A 1 565 ? 22.467 12.735 -13.127 1.00 97.56 565 ALA A N 1
ATOM 4442 C CA . ALA A 1 565 ? 23.761 12.345 -13.687 1.00 97.56 565 ALA A CA 1
ATOM 4443 C C . ALA A 1 565 ? 23.737 10.921 -14.276 1.00 97.56 565 ALA A C 1
ATOM 4445 O O . ALA A 1 565 ? 24.250 10.697 -15.375 1.00 97.56 565 ALA A O 1
ATOM 4446 N N . ALA A 1 566 ? 23.108 9.961 -13.587 1.00 97.25 566 ALA A N 1
ATOM 4447 C CA . ALA A 1 566 ? 22.924 8.604 -14.106 1.00 97.25 566 ALA A CA 1
ATOM 4448 C C . ALA A 1 566 ? 22.068 8.588 -15.386 1.00 97.25 566 ALA A C 1
ATOM 4450 O O . ALA A 1 566 ? 22.383 7.864 -16.330 1.00 97.25 566 ALA A O 1
ATOM 4451 N N . PHE A 1 567 ? 21.027 9.421 -15.444 1.00 97.75 567 PHE A N 1
ATOM 4452 C CA . PHE A 1 567 ? 20.148 9.540 -16.603 1.00 97.75 567 PHE A CA 1
ATOM 4453 C C . PHE A 1 567 ? 20.851 10.178 -17.808 1.00 97.75 567 PHE A C 1
ATOM 4455 O O . PHE A 1 567 ? 20.734 9.670 -18.918 1.00 97.75 567 PHE A O 1
ATOM 4462 N N . VAL A 1 568 ? 21.657 11.226 -17.606 1.00 98.25 568 VAL A N 1
ATOM 4463 C CA . VAL A 1 568 ? 22.469 11.833 -18.679 1.00 98.25 568 VAL A CA 1
ATOM 4464 C C . VAL A 1 568 ? 23.488 10.834 -19.232 1.00 98.25 568 VAL A C 1
ATOM 4466 O O . VAL A 1 568 ? 23.615 10.704 -20.448 1.00 98.25 568 VAL A O 1
ATOM 4469 N N . ARG A 1 569 ? 24.167 10.069 -18.363 1.00 97.56 569 ARG A N 1
ATOM 4470 C CA . ARG A 1 569 ? 25.074 8.985 -18.790 1.00 97.56 569 ARG A CA 1
ATOM 4471 C C . ARG A 1 569 ? 24.345 7.926 -19.610 1.00 97.56 569 ARG A C 1
ATOM 4473 O O . ARG A 1 569 ? 24.876 7.460 -20.614 1.00 97.56 569 ARG A O 1
ATOM 4480 N N . PHE A 1 570 ? 23.133 7.567 -19.194 1.00 98.06 570 PHE A N 1
ATOM 4481 C CA . PHE A 1 570 ? 22.281 6.646 -19.933 1.00 98.06 570 PHE A CA 1
ATOM 4482 C C . PHE A 1 570 ? 21.919 7.175 -21.325 1.00 98.06 570 PHE A C 1
ATOM 4484 O O . PHE A 1 570 ? 22.092 6.440 -22.293 1.00 98.06 570 PHE A O 1
ATOM 4491 N N . LEU A 1 571 ? 21.473 8.431 -21.440 1.00 97.56 571 LEU A N 1
ATOM 4492 C CA . LEU A 1 571 ? 21.124 9.035 -22.729 1.00 97.56 571 LEU A CA 1
ATOM 4493 C C . LEU A 1 571 ? 22.330 9.092 -23.672 1.00 97.56 571 LEU A C 1
ATOM 4495 O O . LEU A 1 571 ? 22.227 8.631 -24.804 1.00 97.56 571 LEU A O 1
ATOM 4499 N N . ALA A 1 572 ? 23.481 9.562 -23.183 1.00 98.00 572 ALA A N 1
ATOM 4500 C CA . ALA A 1 572 ? 24.713 9.619 -23.971 1.00 98.00 572 ALA A CA 1
ATOM 4501 C C . ALA A 1 572 ? 25.170 8.225 -24.432 1.00 98.00 572 ALA A C 1
ATOM 4503 O O . ALA A 1 572 ? 25.592 8.044 -25.572 1.00 98.00 572 ALA A O 1
ATOM 4504 N N . TRP A 1 573 ? 25.065 7.217 -23.558 1.00 97.75 573 TRP A N 1
ATOM 4505 C CA . TRP A 1 573 ? 25.367 5.831 -23.912 1.00 97.75 573 TRP A CA 1
ATOM 4506 C C . TRP A 1 573 ? 24.413 5.288 -24.981 1.00 97.75 573 TRP A C 1
ATOM 4508 O O . TRP A 1 573 ? 24.876 4.672 -25.940 1.00 97.75 573 TRP A O 1
ATOM 4518 N N . LEU A 1 574 ? 23.104 5.510 -24.823 1.00 96.06 574 LEU A N 1
ATOM 4519 C CA . LEU A 1 574 ? 22.088 4.987 -25.735 1.00 96.06 574 LEU A CA 1
ATOM 4520 C C . LEU A 1 574 ? 22.237 5.614 -27.122 1.00 96.06 574 LEU A C 1
ATOM 4522 O O . LEU A 1 574 ? 22.292 4.890 -28.110 1.00 96.06 574 LEU A O 1
ATOM 4526 N N . GLU A 1 575 ? 22.364 6.940 -27.189 1.00 95.06 575 GLU A N 1
ATOM 4527 C CA . GLU A 1 575 ? 22.571 7.674 -28.438 1.00 95.06 575 GLU A CA 1
ATOM 4528 C C . GLU A 1 575 ? 23.834 7.199 -29.164 1.00 95.06 575 GLU A C 1
ATOM 4530 O O . GLU A 1 575 ? 23.770 6.847 -30.340 1.00 95.06 575 GLU A O 1
ATOM 4535 N N . ASN A 1 576 ? 24.965 7.104 -28.456 1.00 95.81 576 ASN A N 1
ATOM 4536 C CA . ASN A 1 576 ? 26.219 6.658 -29.057 1.00 95.81 576 ASN A CA 1
ATOM 4537 C C . ASN A 1 576 ? 26.108 5.230 -29.616 1.00 95.81 576 ASN A C 1
ATOM 4539 O O . ASN A 1 576 ? 26.447 4.979 -30.768 1.00 95.81 576 ASN A O 1
ATOM 4543 N N . LYS A 1 577 ? 25.548 4.290 -28.842 1.00 94.44 577 LYS A N 1
ATOM 4544 C CA . LYS A 1 577 ? 25.398 2.902 -29.300 1.00 94.44 577 LYS A CA 1
ATOM 4545 C C . LYS A 1 577 ? 24.430 2.759 -30.471 1.00 94.44 577 LYS A C 1
ATOM 4547 O O . LYS A 1 577 ? 24.696 1.968 -31.375 1.00 94.44 577 LYS A O 1
ATOM 4552 N N . LEU A 1 578 ? 23.344 3.527 -30.494 1.00 92.75 578 LEU A N 1
ATOM 4553 C CA . LEU A 1 578 ? 22.446 3.545 -31.645 1.00 92.75 578 LEU A CA 1
ATOM 4554 C C . LEU A 1 578 ? 23.132 4.157 -32.878 1.00 92.75 578 LEU A C 1
ATOM 4556 O O . LEU A 1 578 ? 22.938 3.639 -33.976 1.00 92.75 578 LEU A O 1
ATOM 4560 N N . ASN A 1 579 ? 23.963 5.189 -32.728 1.00 92.94 579 ASN A N 1
ATOM 4561 C CA . ASN A 1 579 ? 24.712 5.786 -33.843 1.00 92.94 579 ASN A CA 1
ATOM 4562 C C . ASN A 1 579 ? 25.808 4.857 -34.391 1.00 92.94 579 ASN A C 1
ATOM 4564 O O . ASN A 1 579 ? 25.990 4.778 -35.603 1.00 92.94 579 ASN A O 1
ATOM 4568 N N . ASP A 1 580 ? 26.455 4.080 -33.523 1.00 93.88 580 ASP A N 1
ATOM 4569 C CA . ASP A 1 580 ? 27.433 3.044 -33.888 1.00 93.88 580 ASP A CA 1
ATOM 4570 C C . ASP A 1 580 ? 26.805 1.828 -34.609 1.00 93.88 580 ASP A C 1
ATOM 4572 O O . ASP A 1 580 ? 27.506 0.896 -35.006 1.00 93.88 580 ASP A O 1
ATOM 4576 N N . GLY A 1 581 ? 25.477 1.801 -34.768 1.00 91.25 581 GLY A N 1
ATOM 4577 C CA . GLY A 1 581 ? 24.766 0.728 -35.463 1.00 91.25 581 GLY A CA 1
ATOM 4578 C C . GLY A 1 581 ? 24.430 -0.488 -34.596 1.00 91.25 581 GLY A C 1
ATOM 4579 O O . GLY A 1 581 ? 24.040 -1.516 -35.144 1.00 91.25 581 GLY A O 1
ATOM 4580 N N . TYR A 1 582 ? 24.550 -0.404 -33.265 1.00 92.31 582 TYR A N 1
ATOM 4581 C CA . TYR A 1 582 ? 24.102 -1.486 -32.383 1.00 92.31 582 TYR A CA 1
ATOM 4582 C C . TYR A 1 582 ? 22.574 -1.538 -32.305 1.00 92.31 582 TYR A C 1
ATOM 4584 O O . TYR A 1 582 ? 21.902 -0.504 -32.289 1.00 92.31 582 TYR A O 1
ATOM 4592 N N . ASP A 1 583 ? 22.048 -2.755 -32.194 1.00 93.31 583 ASP A N 1
ATOM 4593 C CA . ASP A 1 583 ? 20.651 -3.011 -31.855 1.00 93.31 583 ASP A CA 1
ATOM 4594 C C . ASP A 1 583 ? 20.538 -3.205 -30.341 1.00 93.31 583 ASP A C 1
ATOM 4596 O O . ASP A 1 583 ? 21.278 -3.998 -29.753 1.00 93.31 583 ASP A O 1
ATOM 4600 N N . ILE A 1 584 ? 19.637 -2.451 -29.712 1.00 94.19 584 ILE A N 1
ATOM 4601 C CA . ILE A 1 584 ? 19.402 -2.467 -28.265 1.00 94.19 584 ILE A CA 1
ATOM 4602 C C . ILE A 1 584 ? 17.916 -2.697 -28.033 1.00 94.19 584 ILE A C 1
ATOM 4604 O O . ILE A 1 584 ? 17.079 -1.994 -28.597 1.00 94.19 584 ILE A O 1
ATOM 4608 N N . THR A 1 585 ? 17.580 -3.651 -27.172 1.00 95.94 585 THR A N 1
ATOM 4609 C CA . THR A 1 585 ? 16.197 -3.885 -26.747 1.00 95.94 585 THR A CA 1
ATOM 4610 C C . THR A 1 585 ? 15.752 -2.912 -25.654 1.00 95.94 585 THR A C 1
ATOM 4612 O O . THR A 1 585 ? 16.555 -2.402 -24.871 1.00 95.94 585 THR A O 1
ATOM 4615 N N . GLU A 1 586 ? 14.439 -2.717 -25.520 1.00 95.69 586 GLU A N 1
ATOM 4616 C CA . GLU A 1 586 ? 13.831 -1.995 -24.389 1.00 95.69 586 GLU A CA 1
ATOM 4617 C C . GLU A 1 586 ? 14.314 -2.535 -23.024 1.00 95.69 586 GLU A C 1
ATOM 4619 O O . GLU A 1 586 ? 14.630 -1.780 -22.102 1.00 95.69 586 GLU A O 1
ATOM 4624 N N . TYR A 1 587 ? 14.425 -3.862 -22.893 1.00 94.75 587 TYR A N 1
ATOM 4625 C CA . TYR A 1 587 ? 14.896 -4.510 -21.667 1.00 94.75 587 TYR A CA 1
ATOM 4626 C C . TYR A 1 587 ? 16.366 -4.176 -21.362 1.00 94.75 587 TYR A C 1
ATOM 4628 O O . TYR A 1 587 ? 16.716 -3.867 -20.218 1.00 94.75 587 TYR A O 1
ATOM 4636 N N . GLU A 1 588 ? 17.237 -4.211 -22.373 1.00 95.12 588 GLU A N 1
ATOM 4637 C CA . GLU A 1 588 ? 18.659 -3.879 -22.223 1.00 95.12 588 GLU A CA 1
ATOM 4638 C C . GLU A 1 588 ? 18.857 -2.404 -21.873 1.00 95.12 588 GLU A C 1
ATOM 4640 O O . GLU A 1 588 ? 19.637 -2.089 -20.974 1.00 95.12 588 GLU A O 1
ATOM 4645 N N . ALA A 1 589 ? 18.103 -1.499 -22.500 1.00 95.75 589 ALA A N 1
ATOM 4646 C CA . ALA A 1 589 ? 18.139 -0.080 -22.164 1.00 95.75 589 ALA A CA 1
ATOM 4647 C C . ALA A 1 589 ? 17.678 0.180 -20.716 1.00 95.75 589 ALA A C 1
ATOM 4649 O O . ALA A 1 589 ? 18.344 0.903 -19.968 1.00 95.75 589 ALA A O 1
ATOM 4650 N N . ALA A 1 590 ? 16.584 -0.453 -20.274 1.00 95.38 590 ALA A N 1
ATOM 4651 C CA . ALA A 1 590 ? 16.129 -0.386 -18.883 1.00 95.38 590 ALA A CA 1
ATOM 4652 C C . ALA A 1 590 ? 17.176 -0.917 -17.885 1.00 95.38 590 ALA A C 1
ATOM 4654 O O . ALA A 1 590 ? 17.431 -0.295 -16.844 1.00 95.38 590 ALA A O 1
ATOM 4655 N N . SER A 1 591 ? 17.797 -2.052 -18.212 1.00 94.56 591 SER A N 1
ATOM 4656 C CA . SER A 1 591 ? 18.859 -2.668 -17.411 1.00 94.56 591 SER A CA 1
ATOM 4657 C C . SER A 1 591 ? 20.060 -1.730 -17.306 1.00 94.56 591 SER A C 1
ATOM 4659 O O . SER A 1 591 ? 20.555 -1.469 -16.210 1.00 94.56 591 SER A O 1
ATOM 4661 N N . ARG A 1 592 ? 20.459 -1.110 -18.420 1.00 95.62 592 ARG A N 1
ATOM 4662 C CA . ARG A 1 592 ? 21.602 -0.198 -18.460 1.00 95.62 592 ARG A CA 1
ATOM 4663 C C . ARG A 1 592 ? 21.400 1.067 -17.629 1.00 95.62 592 ARG A C 1
ATOM 4665 O O . ARG A 1 592 ? 22.308 1.468 -16.903 1.00 95.62 592 ARG A O 1
ATOM 4672 N N . LEU A 1 593 ? 20.212 1.679 -17.658 1.00 96.44 593 LEU A N 1
ATOM 4673 C CA . LEU A 1 593 ? 19.910 2.797 -16.750 1.00 96.44 593 LEU A CA 1
ATOM 4674 C C . LEU A 1 593 ? 20.008 2.364 -15.280 1.00 96.44 593 LEU A C 1
ATOM 4676 O O . LEU A 1 593 ? 20.518 3.104 -14.437 1.00 96.44 593 LEU A O 1
ATOM 4680 N N . THR A 1 594 ? 19.535 1.158 -14.967 1.00 95.56 594 THR A N 1
ATOM 4681 C CA . THR A 1 594 ? 19.612 0.602 -13.611 1.00 95.56 594 THR A CA 1
ATOM 4682 C C . THR A 1 594 ? 21.062 0.420 -13.164 1.00 95.56 594 THR A C 1
ATOM 4684 O O . THR A 1 594 ? 21.387 0.736 -12.022 1.00 95.56 594 THR A O 1
ATOM 4687 N N . GLU A 1 595 ? 21.960 -0.005 -14.054 1.00 96.00 595 GLU A N 1
ATOM 4688 C CA . GLU A 1 595 ? 23.395 -0.097 -13.761 1.00 96.00 595 GLU A CA 1
ATOM 4689 C C . GLU A 1 595 ? 24.018 1.264 -13.446 1.00 96.00 595 GLU A C 1
ATOM 4691 O O . GLU A 1 595 ? 24.739 1.390 -12.452 1.00 96.00 595 GLU A O 1
ATOM 4696 N N . PHE A 1 596 ? 23.704 2.295 -14.238 1.00 96.62 596 PHE A N 1
ATOM 4697 C CA . PHE A 1 596 ? 24.184 3.650 -13.964 1.00 96.62 596 PHE A CA 1
ATOM 4698 C C . PHE A 1 596 ? 23.683 4.160 -12.611 1.00 96.62 596 PHE A C 1
ATOM 4700 O O . PHE A 1 596 ? 24.472 4.696 -11.832 1.00 96.62 596 PHE A O 1
ATOM 4707 N N . ARG A 1 597 ? 22.410 3.920 -12.272 1.00 96.31 597 ARG A N 1
ATOM 4708 C CA . ARG A 1 597 ? 21.852 4.248 -10.949 1.00 96.31 597 ARG A CA 1
ATOM 4709 C C . ARG A 1 597 ? 22.541 3.485 -9.822 1.00 96.31 597 ARG A C 1
ATOM 4711 O O . ARG A 1 597 ? 22.884 4.082 -8.806 1.00 96.31 597 ARG A O 1
ATOM 4718 N N . ARG A 1 598 ? 22.791 2.188 -10.020 1.00 95.56 598 ARG A N 1
ATOM 4719 C CA . ARG A 1 598 ? 23.450 1.305 -9.046 1.00 95.56 598 ARG A CA 1
ATOM 4720 C C . ARG A 1 598 ? 24.869 1.754 -8.709 1.00 95.56 598 ARG A C 1
ATOM 4722 O O . ARG A 1 598 ? 25.312 1.531 -7.589 1.00 95.56 598 ARG A O 1
ATOM 4729 N N . SER A 1 599 ? 25.566 2.392 -9.649 1.00 92.75 599 SER A N 1
ATOM 4730 C CA . SER A 1 599 ? 26.896 2.964 -9.397 1.00 92.75 599 SER A CA 1
ATOM 4731 C C . SER A 1 599 ? 26.872 4.187 -8.467 1.00 92.75 599 SER A C 1
ATOM 4733 O O . SER A 1 599 ? 27.901 4.550 -7.905 1.00 92.75 599 SER A O 1
ATOM 4735 N N . GLY A 1 600 ? 25.710 4.822 -8.283 1.00 91.88 600 GLY A N 1
ATOM 4736 C CA . GLY A 1 600 ? 25.560 6.004 -7.443 1.00 91.88 600 GLY A CA 1
ATOM 4737 C C . GLY A 1 600 ? 25.580 5.694 -5.944 1.00 91.88 600 GLY A C 1
ATOM 4738 O O . GLY A 1 600 ? 24.998 4.715 -5.470 1.00 91.88 600 GLY A O 1
ATOM 4739 N N . LYS A 1 601 ? 26.192 6.591 -5.161 1.00 93.38 601 LYS A N 1
ATOM 4740 C CA . LYS A 1 601 ? 26.194 6.515 -3.693 1.00 93.38 601 LYS A CA 1
ATOM 4741 C C . LYS A 1 601 ? 24.762 6.484 -3.138 1.00 93.38 601 LYS A C 1
ATOM 4743 O O . LYS A 1 601 ? 23.899 7.253 -3.572 1.00 93.38 601 LYS A O 1
ATOM 4748 N N . HIS A 1 602 ? 24.546 5.642 -2.127 1.00 93.94 602 HIS A N 1
ATOM 4749 C CA . HIS A 1 602 ? 23.259 5.444 -1.444 1.00 93.94 602 HIS A CA 1
ATOM 4750 C C . HIS A 1 602 ? 22.134 4.872 -2.327 1.00 93.94 602 HIS A C 1
ATOM 4752 O O . HIS A 1 602 ? 20.960 5.048 -2.002 1.00 93.94 602 HIS A O 1
ATOM 4758 N N . PHE A 1 603 ? 22.456 4.196 -3.433 1.00 94.44 603 PHE A N 1
ATOM 4759 C CA . PHE A 1 603 ? 21.461 3.450 -4.202 1.00 94.44 603 PHE A CA 1
ATOM 4760 C C . PHE A 1 603 ? 20.873 2.301 -3.367 1.00 94.44 603 PHE A C 1
ATOM 4762 O O . PHE A 1 603 ? 21.610 1.457 -2.862 1.00 94.44 603 PHE A O 1
ATOM 4769 N N . MET A 1 604 ? 19.542 2.259 -3.252 1.00 91.75 604 MET A N 1
ATOM 4770 C CA . MET A 1 604 ? 18.806 1.264 -2.450 1.00 91.75 604 MET A CA 1
ATOM 4771 C C . MET A 1 604 ? 17.842 0.413 -3.293 1.00 91.75 604 MET A C 1
ATOM 4773 O O . MET A 1 604 ? 16.951 -0.235 -2.750 1.00 91.75 604 MET A O 1
ATOM 4777 N N . GLY A 1 605 ? 18.001 0.416 -4.620 1.00 92.00 605 GLY A N 1
ATOM 4778 C CA . GLY A 1 605 ? 17.091 -0.243 -5.557 1.00 92.00 605 GLY A CA 1
ATOM 4779 C C . GLY A 1 605 ? 16.226 0.736 -6.352 1.00 92.00 605 GLY A C 1
ATOM 4780 O O . GLY A 1 605 ? 16.310 1.954 -6.194 1.00 92.00 605 GLY A O 1
ATOM 4781 N N . LEU A 1 606 ? 15.405 0.185 -7.247 1.00 92.88 606 LEU A N 1
ATOM 4782 C CA . LEU A 1 606 ? 14.460 0.949 -8.062 1.00 92.88 606 LEU A CA 1
ATOM 4783 C C . LEU A 1 606 ? 13.185 1.265 -7.274 1.00 92.88 606 LEU A C 1
ATOM 4785 O O . LEU A 1 606 ? 12.699 0.408 -6.541 1.00 92.88 606 LEU A O 1
ATOM 4789 N N . ALA A 1 607 ? 12.614 2.452 -7.496 1.00 91.88 607 ALA A N 1
ATOM 4790 C CA . ALA A 1 607 ? 11.349 2.887 -6.889 1.00 91.88 607 ALA A CA 1
ATOM 4791 C C . ALA A 1 607 ? 10.097 2.276 -7.551 1.00 91.88 607 ALA A C 1
ATOM 4793 O O . ALA A 1 607 ? 9.010 2.325 -6.985 1.00 91.88 607 ALA A O 1
ATOM 4794 N N . TYR A 1 608 ? 10.241 1.698 -8.745 1.00 90.81 608 TYR A N 1
ATOM 4795 C CA . TYR A 1 608 ? 9.210 0.952 -9.467 1.00 90.81 608 TYR A CA 1
ATOM 4796 C C . TYR A 1 608 ? 9.866 0.131 -10.588 1.00 90.81 608 TYR A C 1
ATOM 4798 O O . TYR A 1 608 ? 11.036 0.350 -10.921 1.00 90.81 608 TYR A O 1
ATOM 4806 N N . LYS A 1 609 ? 9.118 -0.806 -11.184 1.00 89.31 609 LYS A N 1
ATOM 4807 C CA . LYS A 1 609 ? 9.574 -1.559 -12.363 1.00 89.31 609 LYS A CA 1
ATOM 4808 C C . LYS A 1 609 ? 9.867 -0.611 -13.522 1.00 89.31 609 LYS A C 1
ATOM 4810 O O . LYS A 1 609 ? 9.053 0.251 -13.836 1.00 89.31 609 LYS A O 1
ATOM 4815 N N . SER A 1 610 ? 11.018 -0.771 -14.165 1.00 90.62 610 SER A N 1
ATOM 4816 C CA . SER A 1 610 ? 11.441 0.130 -15.239 1.00 90.62 610 SER A CA 1
ATOM 4817 C C . SER A 1 610 ? 10.472 0.106 -16.424 1.00 90.62 610 SER A C 1
ATOM 4819 O O . SER A 1 610 ? 10.304 -0.922 -17.068 1.00 90.62 610 SER A O 1
ATOM 4821 N N . ILE A 1 611 ? 9.910 1.268 -16.759 1.00 94.38 611 ILE A N 1
ATOM 4822 C CA . ILE A 1 611 ? 9.200 1.495 -18.022 1.00 94.38 611 ILE A CA 1
ATOM 4823 C C . ILE A 1 611 ? 10.249 1.863 -19.071 1.00 94.38 611 ILE A C 1
ATOM 4825 O O . ILE A 1 611 ? 10.962 2.843 -18.895 1.00 94.38 611 ILE A O 1
ATOM 4829 N N . SER A 1 612 ? 10.412 1.065 -20.117 1.00 95.50 612 SER A N 1
ATOM 4830 C CA . SER A 1 612 ? 11.258 1.390 -21.270 1.00 95.50 612 SER A CA 1
ATOM 4831 C C . SER A 1 612 ? 10.524 0.884 -22.492 1.00 95.50 612 SER A C 1
ATOM 4833 O O . SER A 1 612 ? 10.177 -0.293 -22.538 1.00 95.50 612 SER A O 1
ATOM 4835 N N . ALA A 1 613 ? 10.181 1.792 -23.397 1.00 95.50 613 ALA A N 1
ATOM 4836 C CA . ALA A 1 613 ? 9.184 1.526 -24.415 1.00 95.50 613 ALA A CA 1
ATOM 4837 C C . ALA A 1 613 ? 9.532 2.229 -25.728 1.00 95.50 613 ALA A C 1
ATOM 4839 O O . ALA A 1 613 ? 9.837 3.420 -25.726 1.00 95.50 613 ALA A O 1
ATOM 4840 N N . THR A 1 614 ? 9.445 1.512 -26.844 1.00 95.81 614 THR A N 1
ATOM 4841 C CA . THR A 1 614 ? 9.646 2.039 -28.201 1.00 95.81 614 THR A CA 1
ATOM 4842 C C . THR A 1 614 ? 8.367 1.912 -29.033 1.00 95.81 614 THR A C 1
ATOM 4844 O O . THR A 1 614 ? 7.579 0.972 -28.868 1.00 95.81 614 THR A O 1
ATOM 4847 N N . GLY A 1 615 ? 8.112 2.895 -29.898 1.00 95.00 615 GLY A N 1
ATOM 4848 C CA . GLY A 1 615 ? 6.958 2.913 -30.795 1.00 95.00 615 GLY A CA 1
ATOM 4849 C C . GLY A 1 615 ? 5.623 2.744 -30.062 1.00 95.00 615 GLY A C 1
ATOM 4850 O O . GLY A 1 615 ? 5.309 3.475 -29.122 1.00 95.00 615 GLY A O 1
ATOM 4851 N N . SER A 1 616 ? 4.819 1.760 -30.479 1.00 93.06 616 SER A N 1
ATOM 4852 C CA . SER A 1 616 ? 3.481 1.519 -29.916 1.00 93.06 616 SER A CA 1
ATOM 4853 C C . SER A 1 616 ? 3.485 1.176 -28.425 1.00 93.06 616 SER A C 1
ATOM 4855 O O . SER A 1 616 ? 2.501 1.449 -27.740 1.00 93.06 616 SER A O 1
ATOM 4857 N N . ASN A 1 617 ? 4.576 0.602 -27.904 1.00 93.44 617 ASN A N 1
ATOM 4858 C CA . ASN A 1 617 ? 4.671 0.264 -26.484 1.00 93.44 617 ASN A CA 1
ATOM 4859 C C . ASN A 1 617 ? 4.676 1.526 -25.609 1.00 93.44 617 ASN A C 1
ATOM 4861 O O . ASN A 1 617 ? 4.191 1.487 -24.482 1.00 93.44 617 ASN A O 1
ATOM 4865 N N . ALA A 1 618 ? 5.152 2.666 -26.127 1.00 93.94 618 ALA A N 1
ATOM 4866 C CA . ALA A 1 618 ? 5.169 3.934 -25.396 1.00 93.94 618 ALA A CA 1
ATOM 4867 C C . ALA A 1 618 ? 3.760 4.509 -25.146 1.00 93.94 618 ALA A C 1
ATOM 4869 O O . ALA A 1 618 ? 3.595 5.386 -24.301 1.00 93.94 618 ALA A O 1
ATOM 4870 N N . ALA A 1 619 ? 2.731 3.998 -25.835 1.00 92.19 619 ALA A N 1
ATOM 4871 C CA . ALA A 1 619 ? 1.334 4.359 -25.589 1.00 92.19 619 ALA A CA 1
ATOM 4872 C C . ALA A 1 619 ? 0.719 3.636 -24.372 1.00 92.19 619 ALA A C 1
ATOM 4874 O O . ALA A 1 619 ? -0.390 3.973 -23.956 1.00 92.19 619 ALA A O 1
ATOM 4875 N N . LEU A 1 620 ? 1.409 2.640 -23.802 1.00 90.88 620 LEU A N 1
ATOM 4876 C CA . LEU A 1 620 ? 0.958 1.867 -22.645 1.00 90.88 620 LEU A CA 1
ATOM 4877 C C . LEU A 1 620 ? 1.524 2.478 -21.345 1.00 90.88 620 LEU A C 1
ATOM 4879 O O . LEU A 1 620 ? 2.727 2.359 -21.100 1.00 90.88 620 LEU A O 1
ATOM 4883 N N . PRO A 1 621 ? 0.695 3.073 -20.461 1.00 90.81 621 PRO A N 1
ATOM 4884 C CA . PRO A 1 621 ? 1.194 3.876 -19.335 1.00 90.81 621 PRO A CA 1
ATOM 4885 C C . PRO A 1 621 ? 2.096 3.140 -18.335 1.00 90.81 621 PRO A C 1
ATOM 4887 O O . PRO A 1 621 ? 2.927 3.766 -17.688 1.00 90.81 621 PRO A O 1
ATOM 4890 N N . HIS A 1 622 ? 1.922 1.825 -18.184 1.00 90.56 622 HIS A N 1
ATOM 4891 C CA . HIS A 1 622 ? 2.686 0.988 -17.252 1.00 90.56 622 HIS A CA 1
ATOM 4892 C C . HIS A 1 622 ? 3.372 -0.199 -17.949 1.00 90.56 622 HIS A C 1
ATOM 4894 O O . HIS A 1 622 ? 3.565 -1.255 -17.342 1.00 90.56 622 HIS A O 1
ATOM 4900 N N . TYR A 1 623 ? 3.744 -0.051 -19.226 1.00 91.12 623 TYR A N 1
ATOM 4901 C CA . TYR A 1 623 ? 4.497 -1.090 -19.927 1.00 91.12 623 TYR A CA 1
ATOM 4902 C C . TYR A 1 623 ? 5.840 -1.360 -19.249 1.00 91.12 623 TYR A C 1
ATOM 4904 O O . TYR A 1 623 ? 6.603 -0.448 -18.951 1.00 91.12 623 TYR A O 1
ATOM 4912 N N . THR A 1 624 ? 6.130 -2.633 -19.006 1.00 89.88 624 THR A N 1
ATOM 4913 C CA . THR A 1 624 ? 7.422 -3.093 -18.496 1.00 89.88 624 THR A CA 1
ATOM 4914 C C . THR A 1 624 ? 7.964 -4.109 -19.497 1.00 89.88 624 THR A C 1
ATOM 4916 O O . THR A 1 624 ? 7.313 -5.145 -19.684 1.00 89.88 624 THR A O 1
ATOM 4919 N N . PRO A 1 625 ? 9.109 -3.844 -20.150 1.00 90.44 625 PRO A N 1
ATOM 4920 C CA . PRO A 1 625 ? 9.678 -4.780 -21.104 1.00 90.44 625 PRO A CA 1
ATOM 4921 C C . PRO A 1 625 ? 10.164 -6.037 -20.384 1.00 90.44 625 PRO A C 1
ATOM 4923 O O . PRO A 1 625 ? 10.710 -5.968 -19.282 1.00 90.44 625 PRO A O 1
ATOM 4926 N N . ARG A 1 626 ? 9.989 -7.189 -21.028 1.00 86.00 626 ARG A N 1
ATOM 4927 C CA . ARG A 1 626 ? 10.502 -8.480 -20.552 1.00 86.00 626 ARG A CA 1
ATOM 4928 C C . ARG A 1 626 ? 11.644 -8.927 -21.430 1.00 86.00 626 ARG A C 1
ATOM 4930 O O . ARG A 1 626 ? 11.631 -8.653 -22.626 1.00 86.00 626 ARG A O 1
ATOM 4937 N N . LYS A 1 627 ? 12.579 -9.701 -20.892 1.00 86.12 627 LYS A N 1
ATOM 4938 C CA . LYS A 1 627 ? 13.725 -10.165 -21.681 1.00 86.12 627 LYS A CA 1
ATOM 4939 C C . LYS A 1 627 ? 13.293 -11.013 -22.882 1.00 86.12 627 LYS A C 1
ATOM 4941 O O . LYS A 1 627 ? 13.920 -10.960 -23.932 1.00 86.12 627 LYS A O 1
ATOM 4946 N N . SER A 1 628 ? 12.215 -11.779 -22.725 1.00 84.38 628 SER A N 1
ATOM 4947 C CA . SER A 1 628 ? 11.669 -12.666 -23.761 1.00 84.38 628 SER A CA 1
ATOM 4948 C C . SER A 1 628 ? 10.843 -11.965 -24.845 1.00 84.38 628 SER A C 1
ATOM 4950 O O . SER A 1 628 ? 10.729 -12.505 -25.942 1.00 84.38 628 SER A O 1
ATOM 4952 N N . THR A 1 629 ? 10.259 -10.795 -24.562 1.00 85.12 629 THR A N 1
ATOM 4953 C CA . THR A 1 629 ? 9.294 -10.126 -25.461 1.00 85.12 629 THR A CA 1
ATOM 4954 C C . THR A 1 629 ? 9.642 -8.674 -25.786 1.00 85.12 629 THR A C 1
ATOM 4956 O O . THR A 1 629 ? 8.881 -8.023 -26.501 1.00 85.12 629 THR A O 1
ATOM 4959 N N . ALA A 1 630 ? 10.736 -8.137 -25.239 1.00 90.50 630 ALA A N 1
ATOM 4960 C CA . ALA A 1 630 ? 11.152 -6.757 -25.462 1.00 90.50 630 ALA A CA 1
ATOM 4961 C C . ALA A 1 630 ? 11.428 -6.500 -26.941 1.00 90.50 630 ALA A C 1
ATOM 4963 O O . ALA A 1 630 ? 12.082 -7.297 -27.617 1.00 90.50 630 ALA A O 1
ATOM 4964 N N . ARG A 1 631 ? 10.949 -5.355 -27.428 1.00 93.12 631 ARG A N 1
ATOM 4965 C CA . ARG A 1 631 ? 11.221 -4.919 -28.796 1.00 93.12 631 ARG A CA 1
ATOM 4966 C C . ARG A 1 631 ? 12.609 -4.302 -28.896 1.00 93.12 631 ARG A C 1
ATOM 4968 O O . ARG A 1 631 ? 13.159 -3.815 -27.905 1.00 93.12 631 ARG A O 1
ATOM 4975 N N . MET A 1 632 ? 13.154 -4.314 -30.107 1.00 95.00 632 MET A N 1
ATOM 4976 C CA . MET A 1 632 ? 14.315 -3.500 -30.455 1.00 95.00 632 MET A CA 1
ATOM 4977 C C . MET A 1 632 ? 13.910 -2.029 -30.488 1.00 95.00 632 MET A C 1
ATOM 4979 O O . MET A 1 632 ? 12.813 -1.707 -30.937 1.00 95.00 632 MET A O 1
ATOM 4983 N N . ILE A 1 633 ? 14.787 -1.152 -30.009 1.00 94.56 633 ILE A N 1
ATOM 4984 C CA . ILE A 1 633 ? 14.594 0.294 -30.092 1.00 94.56 633 ILE A CA 1
ATOM 4985 C C . ILE A 1 633 ? 14.820 0.720 -31.542 1.00 94.56 633 ILE A C 1
ATOM 4987 O O . ILE A 1 633 ? 15.923 0.601 -32.077 1.00 94.56 633 ILE A O 1
ATOM 4991 N N . GLU A 1 634 ? 13.761 1.219 -32.169 1.00 88.00 634 GLU A N 1
ATOM 4992 C CA . GLU A 1 634 ? 13.788 1.707 -33.547 1.00 88.00 634 GLU A CA 1
ATOM 4993 C C . GLU A 1 634 ? 14.187 3.192 -33.571 1.00 88.00 634 GLU A C 1
ATOM 4995 O O . GLU A 1 634 ? 13.749 3.981 -32.735 1.00 88.00 634 GLU A O 1
ATOM 5000 N N . ARG A 1 635 ? 15.045 3.585 -34.521 1.00 87.81 635 ARG A N 1
ATOM 5001 C CA . ARG A 1 635 ? 15.622 4.947 -34.587 1.00 87.81 635 ARG A CA 1
ATOM 5002 C C . ARG A 1 635 ? 14.633 5.998 -35.099 1.00 87.81 635 ARG A C 1
ATOM 5004 O O . ARG A 1 635 ? 14.836 7.190 -34.894 1.00 87.81 635 ARG A O 1
ATOM 5011 N N . ASP A 1 636 ? 13.594 5.556 -35.790 1.00 90.81 636 ASP A N 1
ATOM 5012 C CA . ASP A 1 636 ? 12.546 6.361 -36.412 1.00 90.81 636 ASP A CA 1
ATOM 5013 C C . ASP A 1 636 ? 11.251 6.402 -35.588 1.00 90.81 636 ASP A C 1
ATOM 5015 O O . ASP A 1 636 ? 10.295 7.075 -35.979 1.00 90.81 636 ASP A O 1
ATOM 5019 N N . THR A 1 637 ? 11.217 5.743 -34.423 1.00 91.88 637 THR A N 1
ATOM 5020 C CA . THR A 1 637 ? 10.059 5.770 -33.526 1.00 91.88 637 THR A CA 1
ATOM 5021 C C . THR A 1 637 ? 10.370 6.442 -32.188 1.00 91.88 637 THR A C 1
ATOM 5023 O O . THR A 1 637 ? 11.524 6.518 -31.762 1.00 91.88 637 THR A O 1
ATOM 5026 N N . PRO A 1 638 ? 9.344 6.958 -31.483 1.00 94.12 638 PRO A N 1
ATOM 5027 C CA . PRO A 1 638 ? 9.530 7.483 -30.140 1.00 94.12 638 PRO A CA 1
ATOM 5028 C C . PRO A 1 638 ? 10.078 6.420 -29.184 1.00 94.12 638 PRO A C 1
ATOM 5030 O O . PRO A 1 638 ? 9.617 5.276 -29.177 1.00 94.12 638 PRO A O 1
ATOM 5033 N N . TYR A 1 639 ? 11.000 6.836 -28.320 1.00 95.06 639 TYR A N 1
ATOM 5034 C CA . TYR A 1 639 ? 11.471 6.060 -27.180 1.00 95.06 639 TYR A CA 1
ATOM 5035 C C . TYR A 1 639 ? 11.112 6.781 -25.875 1.00 95.06 639 TYR A C 1
ATOM 5037 O O . TYR A 1 639 ? 11.366 7.976 -25.725 1.00 95.06 639 TYR A O 1
ATOM 5045 N N . LEU A 1 640 ? 10.512 6.053 -24.933 1.00 95.50 640 LEU A N 1
ATOM 5046 C CA . LEU A 1 640 ? 10.098 6.535 -23.617 1.00 95.50 640 LEU A CA 1
ATOM 5047 C C . LEU A 1 640 ? 10.834 5.746 -22.529 1.00 95.50 640 LEU A C 1
ATOM 5049 O O . LEU A 1 640 ? 10.858 4.513 -22.562 1.00 95.50 640 LEU A O 1
ATOM 5053 N N . LYS A 1 641 ? 11.407 6.456 -21.548 1.00 90.00 641 LYS A N 1
ATOM 5054 C CA . LYS A 1 641 ? 12.102 5.874 -20.392 1.00 90.00 641 LYS A CA 1
ATOM 5055 C C . LYS A 1 641 ? 11.745 6.563 -19.086 1.00 90.00 641 LYS A C 1
ATOM 5057 O O . LYS A 1 641 ? 11.582 7.798 -19.107 1.00 90.00 641 LYS A O 1
#